Protein 4G5G (pdb70)

Organism: Escherichia coli (strain K12) (NCBI:txid83333)

Solvent-accessible surface area: 17910 Å² total

Secondary structure (P-SEA, 3-state):
cccccccbbbbccccccccccaaaaaaaaaaaaaaacccccccaaaaabbbbbbcccbbbbbbbbbbbccccccbbbbbccaaaaaaaaaaccccccbbbbbbcccccccaaaaaaaaaaaaaccccccccccccccccaaaaaaaaaaaaaaaaaaaccccccbbbbbccaaaaaacaaaaaaaaaaaaaaaacccccccccccccbbbbbcbbbbccccccccccccccccccccbbbbbcccccbbbbbbccccccccccccccccccbbbbbcccccccccccccccccccbbbbcbbbbbbbbbccccccccccccccbbbbbbccccccccccccccccccccccbbbbbbbbbcccccccccbbbbbbcccccccccccccccc/ccc

Foldseek 3Di:
DCVVVPFFEAEEEEFADAPLQRLLLVLLLQVLQCVVPNDDRDDSVQQLQFDWDQQPLFTAGKGWDWGDDPRHIYIYIYGNDLLRLLVCLFSVSGPHLEYEYRAALVPAHDPRSLVSLLSCLQQPRPYYAYEHEPCVVPPPVVSSVVSLVSSLVSNVVNPHRSVPHHYFYAYSNCSSVVVVVRSVSSVVVVVCCVVPRPRDDALQRDWWKFAFADWDADVPQAIKTKGATQGHKAFAQAKWWFAWQDAIDIWGFNWKDAPNRTDRMHTHGGTIMTGTPPDHRVRDDGQTMITRPPPWHWAFKFKKKKAFAAVVSVADPAKDFFVDWWWKAFDGDTWTWGWDFPPPDGIAHHGGIGIIMIGTPIIHTDDFNGKIFTDDPPRTTMIMTGRGGDD

B-factor: mean 43.57, std 11.0, range [21.98, 84.4]

Sequence (394 aa):
EKFERTKPHVNVGTIGHVDHGKTTLTAAITTVLAKTYGGAARAFDQIDNAPEEKARGITINTSHVEYDTPTRHYAHVDCPGHADYVKNMITGAAQMDGAILVVAATDGPMPQTREHILLGRQVGVPYIIVFLNKCDMVDDEELLELVEMEVRELLSQYDFPGDDTPIVRGSALKALEGDAEWEAKILELAGFLDSYIPEPERAIDKPFLLPIEDVFSISGRGTVVTGRVERGIIKVGEEVEIVGIKETQKSTCTGVEMFRKLLDEGRAGENVGVLLRGIKREEIERGQVLAKPGTIKPHTKFESEVYILSKDEGGRHTPFFKGYRPQFYFRTTDVTGTIELPEGVEMVMPGDNIKMVVTLIHPIAMDDGLRFAIREGGRTVGAGVVAKVLGSNY

InterPro domains:
  IPR000795 Translational (tr)-type GTP-binding domain [PF00009] (10-201)
  IPR000795 Translational (tr)-type GTP-binding domain [PR00315] (14-27)
  IPR000795 Translational (tr)-type GTP-binding domain [PR00315] (58-66)
  IPR000795 Translational (tr)-type GTP-binding domain [PR00315] (78-88)
  IPR000795 Translational (tr)-type GTP-binding domain [PR00315] (94-105)
  IPR000795 Translational (tr)-type GTP-binding domain [PR00315] (131-140)
  IPR000795 Translational (tr)-type GTP-binding domain [PS51722] (10-204)
  IPR004160 Translation elongation factor EFTu/EF1A, C-terminal [PF03143] (298-392)
  IPR004161 Translation elongation factor EFTu-like, domain 2 [PF03144] (225-294)
  IPR004541 Translation elongation factor EFTu/EF1A, bacterial/organelle [MF_00118_B] (1-394)
  IPR004541 Translation elongation factor EFTu/EF1A, bacterial/organelle [TIGR00485] (1-393)
  IPR005225 Small GTP-binding domain [TIGR00231] (13-148)
  IPR009000 Translation protein, beta-barrel domain superfamily [SSF50447] (205-301)
  IPR009001 Translation elongation factor EF1A/initiation factor IF2gamma, C-terminal [SSF50465] (298-393)
  IPR027417 P-loop containing nucleoside triphosphate hydrolase [G3DSA:3.40.50.300] (1-203)
  IPR027417 P-loop containing nucleoside triphosphate hydrolase [SSF52540] (6-219)
  IPR031157 Tr-type G domain, conserved site [PS00301] (51-66)
  IPR033720 Elongation factor Tu, domain 2 [cd03697] (211-297)
  IPR041709 Elongation factor Tu (EF-Tu), GTP-binding domain [cd01884] (11-203)
  IPR050055 Elongation factor Tu GTPase [PTHR43721] (7-393)

Nearest PDB structures (foldseek):
  5mi9-assembly1_A  TM=9.740E-01  e=1.839E-77  Escherichia coli HS
  5mi8-assembly1_A  TM=9.733E-01  e=2.193E-77  Escherichia coli HS
  6gfu-assembly1_A  TM=9.864E-01  e=3.722E-73  synthetic construct
  6htw-assembly1_B  TM=9.789E-01  e=1.414E-71  synthetic construct
  5w75-assembly4_D  TM=9.842E-01  e=2.165E-68  Thermotoga neapolitana DSM 4359

Radius of gyration: 23.22 Å; Cα contacts (8 Å, |Δi|>4): 984; chains: 2; bounding box: 55×55×53 Å

CATH classification: 3.40.50.300 (+2 more: 2.40.30.10, 2.40.30.10)

GO terms:
  GO:0000287 magnesium ion binding (F, IDA)
  GO:0005525 GTP binding (F, IDA)
  GO:0003924 GTPase activity (F, IDA)
  GO:0003924 GTPase activity (F, EXP)
  GO:0005515 protein binding (F, IPI)
  GO:0097216 guanosine tetraphosphate binding (F, IDA)
  GO:0005737 cytoplasm (C, HDA)

Structure (mmCIF, N/CA/C/O backbone):
data_4G5G
#
_entry.id   4G5G
#
_cell.length_a   80.305
_cell.length_b   123.577
_cell.length_c   45.092
_cell.angle_alpha   90.00
_cell.angle_beta   90.00
_cell.angle_gamma   90.00
#
_symmetry.space_group_name_H-M   'P 21 21 2'
#
loop_
_entity.id
_entity.type
_entity.pdbx_description
1 polymer 'Elongation factor Tu 1'
2 polymer 'thiomuracin A derivative'
3 non-polymer 'MAGNESIUM ION'
4 non-polymer "GUANOSINE-5'-DIPHOSPHATE"
5 non-polymer 'SULFATE ION'
6 water water
#
loop_
_atom_site.group_PDB
_atom_site.id
_atom_site.type_symbol
_atom_site.label_atom_id
_atom_site.label_alt_id
_atom_site.label_comp_id
_atom_site.label_asym_id
_atom_site.label_entity_id
_atom_site.label_seq_id
_atom_site.pdbx_PDB_ins_code
_atom_site.Cartn_x
_atom_site.Cartn_y
_atom_site.Cartn_z
_atom_site.occupancy
_atom_site.B_iso_or_equiv
_atom_site.auth_seq_id
_atom_site.auth_comp_id
_atom_site.auth_asym_id
_atom_site.auth_atom_id
_atom_site.pdbx_PDB_model_num
ATOM 1 N N . GLU A 1 4 ? -44.194 -11.461 -9.762 1.00 63.58 3 GLU A N 1
ATOM 2 C CA . GLU A 1 4 ? -45.252 -10.512 -9.313 1.00 63.05 3 GLU A CA 1
ATOM 3 C C . GLU A 1 4 ? -44.669 -9.389 -8.458 1.00 63.16 3 GLU A C 1
ATOM 4 O O . GLU A 1 4 ? -45.265 -8.975 -7.458 1.00 62.12 3 GLU A O 1
ATOM 10 N N . LYS A 1 5 ? -43.494 -8.888 -8.830 1.00 63.18 4 LYS A N 1
ATOM 11 C CA . LYS A 1 5 ? -42.949 -7.792 -8.046 1.00 62.33 4 LYS A CA 1
ATOM 12 C C . LYS A 1 5 ? -43.229 -6.442 -8.714 1.00 62.28 4 LYS A C 1
ATOM 13 O O . LYS A 1 5 ? -42.348 -5.571 -8.808 1.00 62.15 4 LYS A O 1
ATOM 19 N N . PHE A 1 6 ? -44.465 -6.301 -9.202 1.00 59.82 5 PHE A N 1
ATOM 20 C CA . PHE A 1 6 ? -44.946 -5.057 -9.799 1.00 56.64 5 PHE A CA 1
ATOM 21 C C . PHE A 1 6 ? -45.349 -4.311 -8.526 1.00 53.22 5 PHE A C 1
ATOM 22 O O . PHE A 1 6 ? -45.579 -3.106 -8.521 1.00 50.26 5 PHE A O 1
ATOM 30 N N . GLU A 1 7 ? -45.410 -5.088 -7.448 1.00 51.24 6 GLU A N 1
ATOM 31 C CA . GLU A 1 7 ? -45.750 -4.612 -6.112 1.00 51.27 6 GLU A CA 1
ATOM 32 C C . GLU A 1 7 ? -44.459 -4.161 -5.433 1.00 49.49 6 GLU A C 1
ATOM 33 O O . GLU A 1 7 ? -44.475 -3.651 -4.310 1.00 48.34 6 GLU A O 1
ATOM 39 N N . ARG A 1 8 ? -43.346 -4.391 -6.127 1.00 48.31 7 ARG A N 1
ATOM 40 C CA . ARG A 1 8 ? -42.021 -4.008 -5.661 1.00 48.45 7 ARG A CA 1
ATOM 41 C C . ARG A 1 8 ? -41.741 -4.497 -4.247 1.00 48.75 7 ARG A C 1
ATOM 42 O O . ARG A 1 8 ? -41.330 -3.735 -3.372 1.00 47.79 7 ARG A O 1
ATOM 50 N N . THR A 1 9 ? -41.952 -5.794 -4.059 1.00 49.61 8 THR A N 1
ATOM 51 C CA . THR A 1 9 ? -41.768 -6.457 -2.778 1.00 50.95 8 THR A CA 1
ATOM 52 C C . THR A 1 9 ? -40.340 -6.904 -2.444 1.00 50.10 8 THR A C 1
ATOM 53 O O . THR A 1 9 ? -40.007 -7.071 -1.268 1.00 50.24 8 THR A O 1
ATOM 57 N N . LYS A 1 10 ? -39.504 -7.104 -3.461 1.00 48.30 9 LYS A N 1
ATOM 58 C CA . LYS A 1 10 ? -38.123 -7.534 -3.238 1.00 47.61 9 LYS A CA 1
ATOM 59 C C . LYS A 1 10 ? -37.246 -6.416 -2.678 1.00 46.74 9 LYS A C 1
ATOM 60 O O . LYS A 1 10 ? -37.521 -5.240 -2.896 1.00 47.06 9 LYS A O 1
ATOM 66 N N . PRO A 1 11 ? -36.193 -6.776 -1.917 1.00 46.16 10 PRO A N 1
ATOM 67 C CA . PRO A 1 11 ? -35.247 -5.826 -1.314 1.00 43.85 10 PRO A CA 1
ATOM 68 C C . PRO A 1 11 ? -34.653 -4.986 -2.450 1.00 41.37 10 PRO A C 1
ATOM 69 O O . PRO A 1 11 ? -34.338 -5.523 -3.508 1.00 39.70 10 PRO A O 1
ATOM 73 N N . HIS A 1 12 ? -34.493 -3.687 -2.212 1.00 39.60 11 HIS A N 1
ATOM 74 C CA . HIS A 1 12 ? -33.996 -2.744 -3.220 1.00 39.48 11 HIS A CA 1
ATOM 75 C C . HIS A 1 12 ? -32.582 -2.246 -2.931 1.00 36.62 11 HIS A C 1
ATOM 76 O O . HIS A 1 12 ? -32.307 -1.790 -1.828 1.00 37.71 11 HIS A O 1
ATOM 83 N N . VAL A 1 13 ? -31.687 -2.336 -3.917 1.00 33.42 12 VAL A N 1
ATOM 84 C CA . VAL A 1 13 ? -30.298 -1.886 -3.726 1.00 31.95 12 VAL A CA 1
ATOM 85 C C . VAL A 1 13 ? -29.831 -0.967 -4.880 1.00 29.66 12 VAL A C 1
ATOM 86 O O . VAL A 1 13 ? -30.021 -1.276 -6.056 1.00 26.74 12 VAL A O 1
ATOM 90 N N . ASN A 1 14 ? -29.212 0.152 -4.528 1.00 28.38 13 ASN A N 1
ATOM 91 C CA . ASN A 1 14 ? -28.710 1.089 -5.533 1.00 28.84 13 ASN A CA 1
ATOM 92 C C . ASN A 1 14 ? -27.217 0.884 -5.669 1.00 28.44 13 ASN A C 1
ATOM 93 O O . ASN A 1 14 ? -26.479 0.972 -4.688 1.00 30.30 13 ASN A O 1
ATOM 98 N N . VAL A 1 15 ? -26.770 0.579 -6.881 1.00 27.61 14 VAL A N 1
ATOM 99 C CA . VAL A 1 15 ? -25.353 0.363 -7.112 1.00 27.43 14 VAL A CA 1
ATOM 100 C C . VAL A 1 15 ? -24.899 1.140 -8.345 1.00 26.59 14 VAL A C 1
ATOM 101 O O . VAL A 1 15 ? -25.660 1.890 -8.912 1.00 26.76 14 VAL A O 1
ATOM 105 N N . GLY A 1 16 ? -23.652 0.962 -8.747 1.00 28.72 15 GLY A N 1
ATOM 106 C CA . GLY A 1 16 ? -23.158 1.657 -9.920 1.00 28.92 15 GLY A CA 1
ATOM 107 C C . GLY A 1 16 ? -21.750 1.215 -10.260 1.00 29.85 15 GLY A C 1
ATOM 108 O O . GLY A 1 16 ? -21.050 0.644 -9.420 1.00 31.38 15 GLY A O 1
ATOM 109 N N . THR A 1 17 ? -21.338 1.454 -11.498 1.00 28.52 16 THR A N 1
ATOM 110 C CA . THR A 1 17 ? -19.996 1.109 -11.920 1.00 29.12 16 THR A CA 1
ATOM 111 C C . THR A 1 17 ? -19.090 2.345 -11.833 1.00 28.40 16 THR A C 1
ATOM 112 O O . THR A 1 17 ? -19.494 3.434 -12.229 1.00 29.13 16 THR A O 1
ATOM 116 N N . ILE A 1 18 ? -17.888 2.171 -11.279 1.00 27.38 17 ILE A N 1
ATOM 117 C CA . ILE A 1 18 ? -16.895 3.245 -11.168 1.00 29.43 17 ILE A CA 1
ATOM 118 C C . ILE A 1 18 ? -15.603 2.722 -11.767 1.00 29.17 17 ILE A C 1
ATOM 119 O O . ILE A 1 18 ? -15.476 1.520 -12.040 1.00 28.75 17 ILE A O 1
ATOM 124 N N . GLY A 1 19 ? -14.640 3.615 -11.954 1.00 29.43 18 GLY A N 1
ATOM 125 C CA . GLY A 1 19 ? -13.375 3.201 -12.526 1.00 31.49 18 GLY A CA 1
ATOM 126 C C . GLY A 1 19 ? -12.903 4.129 -13.632 1.00 32.64 18 GLY A C 1
ATOM 127 O O . GLY A 1 19 ? -13.616 5.038 -14.069 1.00 34.22 18 GLY A O 1
ATOM 128 N N . HIS A 1 20 ? -11.686 3.885 -14.092 1.00 33.80 19 HIS A N 1
ATOM 129 C CA . HIS A 1 20 ? -11.078 4.702 -15.123 1.00 34.03 19 HIS A CA 1
ATOM 130 C C . HIS A 1 20 ? -11.794 4.616 -16.467 1.00 33.94 19 HIS A C 1
ATOM 131 O O . HIS A 1 20 ? -12.339 3.568 -16.842 1.00 32.57 19 HIS A O 1
ATOM 138 N N . VAL A 1 21 ? -11.788 5.727 -17.193 1.00 35.48 20 VAL A N 1
ATOM 139 C CA . VAL A 1 21 ? -12.411 5.762 -18.508 1.00 38.27 20 VAL A CA 1
ATOM 140 C C . VAL A 1 21 ? -11.874 4.613 -19.372 1.00 37.34 20 VAL A C 1
ATOM 141 O O . VAL A 1 21 ? -10.705 4.244 -19.291 1.00 38.18 20 VAL A O 1
ATOM 145 N N . ASP A 1 22 ? -12.765 4.050 -20.176 1.00 37.90 21 ASP A N 1
ATOM 146 C CA . ASP A 1 22 ? -12.484 2.942 -21.092 1.00 37.64 21 ASP A CA 1
ATOM 147 C C . ASP A 1 22 ? -12.065 1.611 -20.497 1.00 35.16 21 ASP A C 1
ATOM 148 O O . ASP A 1 22 ? -11.592 0.734 -21.222 1.00 34.63 21 ASP A O 1
ATOM 153 N N . HIS A 1 23 ? -12.257 1.442 -19.191 1.00 31.78 22 HIS A N 1
ATOM 154 C CA . HIS A 1 23 ? -11.929 0.173 -18.549 1.00 29.10 22 HIS A CA 1
ATOM 155 C C . HIS A 1 23 ? -13.119 -0.791 -18.737 1.00 27.99 22 HIS A C 1
ATOM 156 O O . HIS A 1 23 ? -13.001 -2.003 -18.508 1.00 27.20 22 HIS A O 1
ATOM 163 N N . GLY A 1 24 ? -14.265 -0.263 -19.181 1.00 27.03 23 GLY A N 1
ATOM 164 C CA . GLY A 1 24 ? -15.397 -1.140 -19.445 1.00 26.47 23 GLY A CA 1
ATOM 165 C C . GLY A 1 24 ? -16.635 -1.049 -18.574 1.00 26.76 23 GLY A C 1
ATOM 166 O O . GLY A 1 24 ? -17.402 -2.007 -18.489 1.00 24.19 23 GLY A O 1
ATOM 167 N N . LYS A 1 25 ? -16.842 0.101 -17.944 1.00 28.46 24 LYS A N 1
ATOM 168 C CA . LYS A 1 25 ? -17.996 0.309 -17.066 1.00 29.38 24 LYS A CA 1
ATOM 169 C C . LYS A 1 25 ? -19.345 0.232 -17.809 1.00 30.39 24 LYS A C 1
ATOM 170 O O . LYS A 1 25 ? -20.305 -0.405 -17.332 1.00 30.86 24 LYS A O 1
ATOM 176 N N . THR A 1 26 ? -19.428 0.862 -18.977 1.00 28.99 25 THR A N 1
ATOM 177 C CA . THR A 1 26 ? -20.677 0.838 -19.728 1.00 29.48 25 THR A CA 1
ATOM 178 C C . THR A 1 26 ? -20.941 -0.549 -20.337 1.00 29.14 25 THR A C 1
ATOM 179 O O . THR A 1 26 ? -22.064 -1.046 -20.316 1.00 27.83 25 THR A O 1
ATOM 183 N N . THR A 1 27 ? -19.897 -1.191 -20.843 1.00 30.90 26 THR A N 1
ATOM 184 C CA . THR A 1 27 ? -20.031 -2.526 -21.426 1.00 30.00 26 THR A CA 1
ATOM 185 C C . THR A 1 27 ? -20.439 -3.510 -20.347 1.00 30.38 26 THR A C 1
ATOM 186 O O . THR A 1 27 ? -21.270 -4.399 -20.584 1.00 31.99 26 THR A O 1
ATOM 190 N N . LEU A 1 28 ? -19.853 -3.357 -19.158 1.00 29.81 27 LEU A N 1
ATOM 191 C CA . LEU A 1 28 ? -20.163 -4.237 -18.023 1.00 27.54 27 LEU A CA 1
ATOM 192 C C . LEU A 1 28 ? -21.600 -4.049 -17.600 1.00 27.10 27 LEU A C 1
ATOM 193 O O . LEU A 1 28 ? -22.300 -5.013 -17.253 1.00 29.07 27 LEU A O 1
ATOM 198 N N . THR A 1 29 ? -22.059 -2.800 -17.624 1.00 25.62 28 THR A N 1
ATOM 199 C CA . THR A 1 29 ? -23.441 -2.521 -17.241 1.00 25.29 28 THR A CA 1
ATOM 200 C C . THR A 1 29 ? -24.397 -3.182 -18.248 1.00 24.97 28 THR A C 1
ATOM 201 O O . THR A 1 29 ? -25.355 -3.865 -17.862 1.00 23.98 28 THR A O 1
ATOM 205 N N . ALA A 1 30 ? -24.152 -2.957 -19.534 1.00 23.92 29 ALA A N 1
ATOM 206 C CA . ALA A 1 30 ? -24.976 -3.585 -20.566 1.00 26.86 29 ALA A CA 1
ATOM 207 C C . ALA A 1 30 ? -24.941 -5.105 -20.344 1.00 27.77 29 ALA A C 1
ATOM 208 O O . ALA A 1 30 ? -25.971 -5.760 -20.328 1.00 28.92 29 ALA A O 1
ATOM 210 N N . ALA A 1 31 ? -23.747 -5.650 -2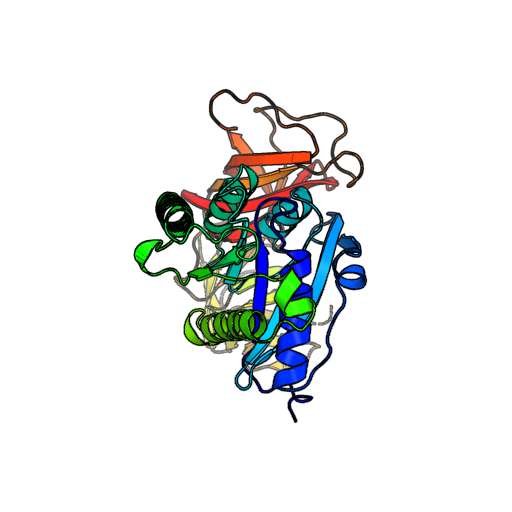0.119 1.00 29.47 30 ALA A N 1
ATOM 211 C CA . ALA A 1 31 ? -23.592 -7.086 -19.926 1.00 31.69 30 ALA A CA 1
ATOM 212 C C . ALA A 1 31 ? -24.415 -7.624 -18.751 1.00 33.72 30 ALA A C 1
ATOM 213 O O . ALA A 1 31 ? -25.061 -8.675 -18.860 1.00 35.56 30 ALA A O 1
ATOM 215 N N . ILE A 1 32 ? -24.388 -6.918 -17.625 1.00 32.88 31 ILE A N 1
ATOM 216 C CA . ILE A 1 32 ? -25.146 -7.347 -16.448 1.00 32.74 31 ILE A CA 1
ATOM 217 C C . ILE A 1 32 ? -26.649 -7.419 -16.732 1.00 34.88 31 ILE A C 1
ATOM 218 O O . ILE A 1 32 ? -27.318 -8.388 -16.349 1.00 36.07 31 ILE A O 1
ATOM 223 N N . THR A 1 33 ? -27.191 -6.406 -17.403 1.00 34.49 32 THR A N 1
ATOM 224 C CA . THR A 1 33 ? -28.626 -6.419 -17.694 1.00 33.93 32 THR A CA 1
ATOM 225 C C . THR A 1 33 ? -28.948 -7.532 -18.691 1.00 34.46 32 THR A C 1
ATOM 226 O O . THR A 1 33 ? -29.936 -8.244 -18.543 1.00 31.33 32 THR A O 1
ATOM 230 N N . THR A 1 34 ? -28.102 -7.680 -19.703 1.00 36.30 33 THR A N 1
ATOM 231 C CA . THR A 1 34 ? -28.303 -8.710 -20.708 1.00 37.65 33 THR A CA 1
ATOM 232 C C . THR A 1 34 ? -28.208 -10.120 -20.115 1.00 38.24 33 THR A C 1
ATOM 233 O O . THR A 1 34 ? -29.121 -10.932 -20.282 1.00 38.88 33 THR A O 1
ATOM 237 N N . VAL A 1 35 ? -27.129 -10.421 -19.400 1.00 37.77 34 VAL A N 1
ATOM 238 C CA . VAL A 1 35 ? -27.010 -11.756 -18.826 1.00 36.14 34 VAL A CA 1
ATOM 239 C C . VAL A 1 35 ? -28.085 -12.053 -17.772 1.00 37.45 34 VAL A C 1
ATOM 240 O O . VAL A 1 35 ? -28.632 -13.165 -17.741 1.00 38.41 34 VAL A O 1
ATOM 244 N N . LEU A 1 36 ? -28.412 -11.093 -16.905 1.00 35.87 35 LEU A N 1
ATOM 245 C CA . LEU A 1 36 ? -29.448 -11.375 -15.911 1.00 34.45 35 LEU A CA 1
ATOM 246 C C . LEU A 1 36 ? -30.826 -11.575 -16.558 1.00 35.08 35 LEU A C 1
ATOM 247 O O . LEU A 1 36 ? -31.659 -12.333 -16.046 1.00 32.25 35 LEU A O 1
ATOM 252 N N . ALA A 1 37 ? -31.055 -10.902 -17.685 1.00 35.11 36 ALA A N 1
ATOM 253 C CA . ALA A 1 37 ? -32.324 -11.011 -18.403 1.00 37.68 36 ALA A CA 1
ATOM 254 C C . ALA A 1 37 ? -32.502 -12.414 -18.989 1.00 38.56 36 ALA A C 1
ATOM 255 O O . ALA A 1 37 ? -33.580 -12.991 -18.896 1.00 38.35 36 ALA A O 1
ATOM 257 N N . LYS A 1 38 ? -31.438 -12.949 -19.584 1.00 40.71 37 LYS A N 1
ATOM 258 C CA . LYS A 1 38 ? -31.466 -14.279 -20.184 1.00 43.65 37 LYS A CA 1
ATOM 259 C C . LYS A 1 38 ? -31.700 -15.341 -19.134 1.00 44.88 37 LYS A C 1
ATOM 260 O O . LYS A 1 38 ? -32.465 -16.283 -19.336 1.00 46.84 37 LYS A O 1
ATOM 266 N N . THR A 1 39 ? -31.021 -15.172 -18.008 1.00 44.75 38 THR A N 1
ATOM 267 C CA . THR A 1 39 ? -31.071 -16.124 -16.922 1.00 43.72 38 THR A CA 1
ATOM 268 C C . THR A 1 39 ? -32.329 -16.064 -16.087 1.00 45.42 38 THR A C 1
ATOM 269 O O . THR A 1 39 ? -32.874 -17.103 -15.716 1.00 45.62 38 THR A O 1
ATOM 273 N N . TYR A 1 40 ? -32.804 -14.859 -15.793 1.00 46.73 39 TYR A N 1
ATOM 274 C CA . TYR A 1 40 ? -33.988 -14.731 -14.955 1.00 47.86 39 TYR A CA 1
ATOM 275 C C . TYR A 1 40 ? -35.095 -13.896 -15.569 1.00 48.85 39 TYR A C 1
ATOM 276 O O . TYR A 1 40 ? -36.110 -13.629 -14.921 1.00 49.80 39 TYR A O 1
ATOM 285 N N . GLY A 1 41 ? -34.918 -13.492 -16.819 1.00 48.60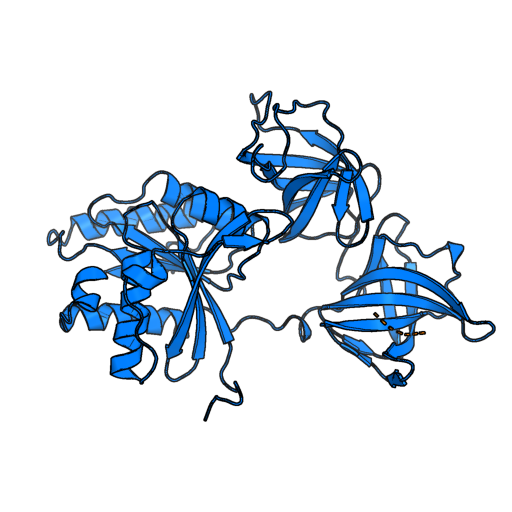 40 GLY A N 1
ATOM 286 C CA . GLY A 1 41 ? -35.939 -12.677 -17.446 1.00 49.62 40 GLY A CA 1
ATOM 287 C C . GLY A 1 41 ? -35.730 -11.225 -17.054 1.00 50.21 40 GLY A C 1
ATOM 288 O O . GLY A 1 41 ? -35.308 -10.926 -15.935 1.00 49.17 40 GLY A O 1
ATOM 289 N N . GLY A 1 42 ? -36.017 -10.317 -17.981 1.00 50.03 41 GLY A N 1
ATOM 290 C CA . GLY A 1 42 ? -35.847 -8.904 -17.696 1.00 48.32 41 GLY A CA 1
ATOM 291 C C . GLY A 1 42 ? -35.544 -8.117 -18.949 1.00 47.87 41 GLY A C 1
ATOM 292 O O . GLY A 1 42 ? -35.539 -8.655 -20.062 1.00 48.88 41 GLY A O 1
ATOM 293 N N . ALA A 1 43 ? -35.284 -6.831 -18.776 1.00 47.63 42 ALA A N 1
ATOM 294 C CA . ALA A 1 43 ? -34.990 -5.982 -19.911 1.00 46.57 42 ALA A CA 1
ATOM 295 C C . ALA A 1 43 ? -33.496 -5.860 -20.133 1.00 46.34 42 ALA A C 1
ATOM 296 O O . ALA A 1 43 ? -32.789 -5.253 -19.334 1.00 47.37 42 ALA A O 1
ATOM 298 N N . ALA A 1 44 ? -33.014 -6.450 -21.221 1.00 46.42 43 ALA A N 1
ATOM 299 C CA . ALA A 1 44 ? -31.604 -6.375 -21.554 1.00 45.97 43 ALA A CA 1
ATOM 300 C C . ALA A 1 44 ? -31.386 -4.967 -22.100 1.00 46.31 43 ALA A C 1
ATOM 301 O O . ALA A 1 44 ? -32.304 -4.381 -22.672 1.00 45.09 43 ALA A O 1
ATOM 303 N N . ARG A 1 45 ? -30.196 -4.406 -21.909 1.00 46.79 44 ARG A N 1
ATOM 304 C CA . ARG A 1 45 ? -29.931 -3.061 -22.436 1.00 47.50 44 ARG A CA 1
ATOM 305 C C . ARG A 1 45 ? -28.646 -3.082 -23.244 1.00 45.66 44 ARG A C 1
ATOM 306 O O . ARG A 1 45 ? -27.675 -3.741 -22.876 1.00 46.00 44 ARG A O 1
ATOM 314 N N . ALA A 1 46 ? -28.655 -2.382 -24.368 1.00 45.32 45 ALA A N 1
ATOM 315 C CA . ALA A 1 46 ? -27.478 -2.333 -25.226 1.00 45.07 45 ALA A CA 1
ATOM 316 C C . ALA A 1 46 ? -26.483 -1.273 -24.766 1.00 43.84 45 ALA A C 1
ATOM 317 O O . ALA A 1 46 ? -26.821 -0.341 -24.031 1.00 44.35 45 ALA A O 1
ATOM 319 N N . PHE A 1 47 ? -25.249 -1.436 -25.219 1.00 43.57 46 PHE A N 1
ATOM 320 C CA . PHE A 1 47 ? -24.176 -0.516 -24.912 1.00 43.24 46 PHE A CA 1
ATOM 321 C C . PHE A 1 47 ? -24.632 0.910 -25.228 1.00 43.88 46 PHE A C 1
ATOM 322 O O . PHE A 1 47 ? -24.609 1.792 -24.367 1.00 42.68 46 PHE A O 1
ATOM 330 N N . ASP A 1 48 ? -25.069 1.096 -26.470 1.00 43.83 47 ASP A N 1
ATOM 331 C CA . ASP A 1 48 ? -25.508 2.382 -27.004 1.00 46.29 47 ASP A CA 1
ATOM 332 C C . ASP A 1 48 ? -26.465 3.197 -26.150 1.00 44.39 47 ASP A C 1
ATOM 333 O O . ASP A 1 48 ? -26.224 4.381 -25.913 1.00 43.02 47 ASP A O 1
ATOM 338 N N . GLN A 1 49 ? -27.545 2.570 -25.694 1.00 42.59 48 GLN A N 1
ATOM 339 C CA . GLN A 1 49 ? -28.520 3.277 -24.873 1.00 42.77 48 GLN A CA 1
ATOM 340 C C . GLN A 1 49 ? -27.998 3.693 -23.498 1.00 40.13 48 GLN A C 1
ATOM 341 O O . GLN A 1 49 ? -28.384 4.749 -22.998 1.00 38.79 48 GLN A O 1
ATOM 347 N N . ILE A 1 50 ? -27.118 2.883 -22.909 1.00 36.77 49 ILE A N 1
ATOM 348 C CA . ILE A 1 50 ? -26.535 3.191 -21.604 1.00 35.13 49 ILE A CA 1
ATOM 349 C C . ILE A 1 50 ? -25.433 4.244 -21.765 1.00 35.83 49 ILE A C 1
ATOM 350 O O . ILE A 1 50 ? -25.298 5.162 -20.953 1.00 33.34 49 ILE A O 1
ATOM 355 N N . ASP A 1 51 ? -24.658 4.107 -22.838 1.00 36.80 50 ASP A N 1
ATOM 356 C CA . ASP A 1 51 ? -23.561 5.017 -23.129 1.00 37.13 50 ASP A CA 1
ATOM 357 C C . ASP A 1 51 ? -24.039 6.472 -23.259 1.00 37.09 50 ASP A C 1
ATOM 358 O O . ASP A 1 51 ? -23.424 7.393 -22.711 1.00 36.60 50 ASP A O 1
ATOM 363 N N . ASN A 1 52 ? -25.136 6.675 -23.979 1.00 35.24 51 ASN A N 1
ATOM 364 C CA . ASN A 1 52 ? -25.678 8.023 -24.168 1.00 36.49 51 ASN A CA 1
ATOM 365 C C . ASN A 1 52 ? -26.443 8.455 -22.943 1.00 35.69 51 ASN A C 1
ATOM 366 O O . ASN A 1 52 ? -27.668 8.394 -22.918 1.00 36.38 51 ASN A O 1
ATOM 371 N N . ALA A 1 53 ? -25.721 8.900 -21.926 1.00 35.60 52 ALA A N 1
ATOM 372 C CA . ALA A 1 53 ? -26.364 9.286 -20.686 1.00 35.75 52 ALA A CA 1
ATOM 373 C C . ALA A 1 53 ? -27.064 10.628 -20.740 1.00 36.04 52 ALA A C 1
ATOM 374 O O . ALA A 1 53 ? -26.474 11.653 -21.094 1.00 36.60 52 ALA A O 1
ATOM 376 N N . PRO A 1 54 ? -28.353 10.634 -20.398 1.00 36.72 53 PRO A N 1
ATOM 377 C CA . PRO A 1 54 ? -29.117 11.879 -20.402 1.00 35.81 53 PRO A CA 1
ATOM 378 C C . PRO A 1 54 ? -28.670 12.783 -19.241 1.00 37.16 53 PRO A C 1
ATOM 379 O O . PRO A 1 54 ? -28.099 12.318 -18.238 1.00 35.72 53 PRO A O 1
ATOM 383 N N . GLU A 1 55 ? -28.908 14.078 -19.398 1.00 37.56 54 GLU A N 1
ATOM 384 C CA . GLU A 1 55 ? -28.557 15.042 -18.377 1.00 41.84 54 GLU A CA 1
ATOM 385 C C . GLU A 1 55 ? -29.605 15.076 -17.273 1.00 42.69 54 GLU A C 1
ATOM 386 O O . GLU A 1 55 ? -30.800 15.003 -17.529 1.00 40.63 54 GLU A O 1
ATOM 392 N N . GLU A 1 56 ? -29.133 15.149 -16.034 1.00 45.95 55 GLU A N 1
ATOM 393 C CA . GLU A 1 56 ? -29.998 15.196 -14.860 1.00 47.78 55 GLU A CA 1
ATOM 394 C C . GLU A 1 56 ? -29.561 16.356 -13.999 1.00 48.32 55 GLU A C 1
ATOM 395 O O . GLU A 1 56 ? -28.393 16.720 -14.001 1.00 47.49 55 GLU A O 1
ATOM 401 N N . LYS A 1 57 ? -30.496 16.924 -13.251 1.00 51.52 56 LYS A N 1
ATOM 402 C CA . LYS A 1 57 ? -30.191 18.045 -12.373 1.00 55.22 56 LYS A CA 1
ATOM 403 C C . LYS A 1 57 ? -30.132 17.591 -10.919 1.00 57.22 56 LYS A C 1
ATOM 404 O O . LYS A 1 57 ? -31.145 17.177 -10.353 1.00 56.97 56 LYS A O 1
ATOM 410 N N . ALA A 1 58 ? -28.943 17.676 -10.320 1.00 60.02 57 ALA A N 1
ATOM 411 C CA . ALA A 1 58 ? -28.736 17.254 -8.932 1.00 62.33 57 ALA A CA 1
ATOM 412 C C . ALA A 1 58 ? -28.987 18.389 -7.940 1.00 64.04 57 ALA A C 1
ATOM 413 O O . ALA A 1 58 ? -30.035 18.435 -7.291 1.00 64.76 57 ALA A O 1
ATOM 415 N N . ARG A 1 59 ? -28.022 19.293 -7.814 1.00 64.60 58 ARG A N 1
ATOM 416 C CA . ARG A 1 59 ? -28.163 20.439 -6.915 1.00 66.27 58 ARG A CA 1
ATOM 417 C C . ARG A 1 59 ? -27.904 21.694 -7.733 1.00 66.08 58 ARG A C 1
ATOM 418 O O . ARG A 1 59 ? -27.045 22.512 -7.393 1.00 66.55 58 ARG A O 1
ATOM 426 N N . GLY A 1 60 ? -28.666 21.847 -8.811 1.00 64.98 59 GLY A N 1
ATOM 427 C CA . GLY A 1 60 ? -28.458 22.985 -9.680 1.00 63.41 59 GLY A CA 1
ATOM 428 C C . GLY A 1 60 ? -27.247 22.624 -10.517 1.00 62.00 59 GLY A C 1
ATOM 429 O O . GLY A 1 60 ? -26.633 23.462 -11.184 1.00 61.99 59 GLY A O 1
ATOM 430 N N . ILE A 1 61 ? -26.898 21.344 -10.482 1.00 59.57 60 ILE A N 1
ATOM 431 C CA . ILE A 1 61 ? -25.751 20.867 -11.237 1.00 57.11 60 ILE A CA 1
ATOM 432 C C . ILE A 1 61 ? -26.180 19.847 -12.280 1.00 55.06 60 ILE A C 1
ATOM 433 O O . ILE A 1 61 ? -26.950 18.935 -11.993 1.00 54.66 60 ILE A O 1
ATOM 438 N N . THR A 1 62 ? -25.676 20.014 -13.494 1.00 53.33 61 THR A N 1
ATOM 439 C CA . THR A 1 62 ? -25.993 19.108 -14.583 1.00 51.13 61 THR A CA 1
ATOM 440 C C . THR A 1 62 ? -24.996 17.946 -14.601 1.00 47.00 61 THR A C 1
ATOM 441 O O . THR A 1 62 ? -23.788 18.150 -14.566 1.00 46.26 61 THR A O 1
ATOM 445 N N . ILE A 1 63 ? -25.519 16.727 -14.643 1.00 43.85 62 ILE A N 1
ATOM 446 C CA . ILE A 1 63 ? -24.697 15.524 -14.657 1.00 40.52 62 ILE A CA 1
ATOM 447 C C . ILE A 1 63 ? -25.247 14.547 -15.694 1.00 40.42 62 ILE A C 1
ATOM 448 O O . ILE A 1 63 ? -26.456 14.419 -15.845 1.00 41.41 62 ILE A O 1
ATOM 453 N N . ASN A 1 64 ? -24.370 13.857 -16.407 1.00 38.01 63 ASN A N 1
ATOM 454 C CA . ASN A 1 64 ? -24.837 12.885 -17.368 1.00 36.82 63 ASN A CA 1
ATOM 455 C C . ASN A 1 64 ? -24.846 11.528 -16.664 1.00 35.41 63 ASN A C 1
ATOM 456 O O . ASN A 1 64 ? -23.815 11.009 -16.270 1.00 33.45 63 ASN A O 1
ATOM 461 N N . THR A 1 65 ? -26.038 10.971 -16.515 1.00 34.46 64 THR A N 1
ATOM 462 C CA . THR A 1 65 ? -26.216 9.720 -15.818 1.00 32.99 64 THR A CA 1
ATOM 463 C C . THR A 1 65 ? -27.179 8.794 -16.518 1.00 31.22 64 THR A C 1
ATOM 464 O O . THR A 1 65 ? -28.234 9.217 -16.973 1.00 31.00 64 THR A O 1
ATOM 468 N N . SER A 1 66 ? -26.808 7.524 -16.591 1.00 29.90 65 SER A N 1
ATOM 469 C CA . SER A 1 66 ? -27.681 6.516 -17.159 1.00 29.53 65 SER A CA 1
ATOM 470 C C . SER A 1 66 ? -28.107 5.629 -15.995 1.00 30.37 65 SER A C 1
ATOM 471 O O . SER A 1 66 ? -27.308 5.286 -15.123 1.00 29.08 65 SER A O 1
ATOM 474 N N . HIS A 1 67 ? -29.385 5.292 -15.988 1.00 31.47 66 HIS A N 1
ATOM 475 C CA . HIS A 1 67 ? -29.980 4.457 -14.968 1.00 33.67 66 HIS A CA 1
ATOM 476 C C . HIS A 1 67 ? -30.530 3.229 -15.658 1.00 34.40 66 HIS A C 1
ATOM 477 O O . HIS A 1 67 ? -31.152 3.342 -16.715 1.00 34.48 66 HIS A O 1
ATOM 484 N N . VAL A 1 68 ? -30.291 2.066 -15.066 1.00 34.40 67 VAL A N 1
ATOM 485 C CA . VAL A 1 68 ? -30.852 0.823 -15.565 1.00 34.02 67 VAL A CA 1
ATOM 486 C C . VAL A 1 68 ? -31.175 0.040 -14.316 1.00 34.58 67 VAL A C 1
ATOM 487 O O . VAL A 1 68 ? -30.681 0.343 -13.229 1.00 34.32 67 VAL A O 1
ATOM 491 N N . GLU A 1 69 ? -32.045 -0.939 -14.435 1.00 35.76 68 GLU A N 1
ATOM 492 C CA . GLU A 1 69 ? -32.354 -1.728 -13.264 1.00 38.72 68 GLU A CA 1
ATOM 493 C C . GLU A 1 69 ? -32.243 -3.177 -13.681 1.00 37.37 68 GLU A C 1
ATOM 494 O O . GLU A 1 69 ? -32.218 -3.485 -14.873 1.00 36.15 68 GLU A O 1
ATOM 500 N N . TYR A 1 70 ? -32.121 -4.066 -12.706 1.00 36.08 69 TYR A N 1
ATOM 501 C CA . TYR A 1 70 ? -32.017 -5.488 -13.005 1.00 33.98 69 TYR A CA 1
ATOM 502 C C . TYR A 1 70 ? 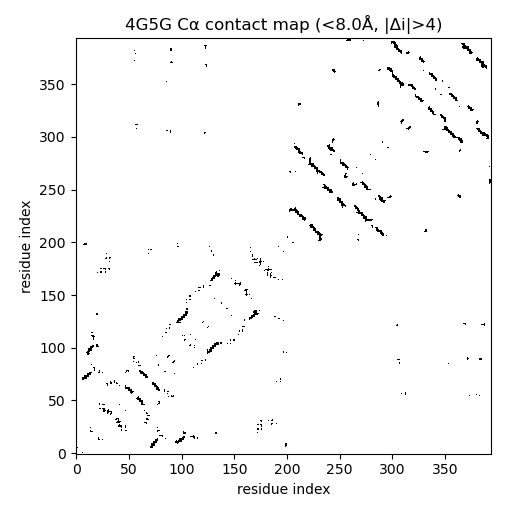-32.348 -6.285 -11.770 1.00 35.69 69 TYR A C 1
ATOM 503 O O . TYR A 1 70 ? -32.311 -5.770 -10.631 1.00 31.75 69 TYR A O 1
ATOM 512 N N . ASP A 1 71 ? -32.692 -7.549 -12.004 1.00 36.82 70 ASP A N 1
ATOM 513 C CA . ASP A 1 71 ? -33.093 -8.416 -10.916 1.00 38.12 70 ASP A CA 1
ATOM 514 C C . ASP A 1 71 ? -32.363 -9.734 -10.797 1.00 39.13 70 ASP A C 1
ATOM 515 O O . ASP A 1 71 ? -32.033 -10.389 -11.789 1.00 38.17 70 ASP A O 1
ATOM 520 N N . THR A 1 72 ? -32.092 -10.116 -9.560 1.00 39.99 71 THR A N 1
ATOM 521 C CA . THR A 1 72 ? -31.512 -11.418 -9.324 1.00 40.00 71 THR A CA 1
ATOM 522 C C . THR A 1 72 ? -32.731 -12.092 -8.697 1.00 42.63 71 THR A C 1
ATOM 523 O O . THR A 1 72 ? -33.721 -11.419 -8.377 1.00 41.75 71 THR A O 1
ATOM 527 N N . PRO A 1 73 ? -32.704 -13.420 -8.541 1.00 43.50 72 PRO A N 1
ATOM 528 C CA . PRO A 1 73 ? -33.889 -14.027 -7.938 1.00 44.06 72 PRO A CA 1
ATOM 529 C C . PRO A 1 73 ? -34.327 -13.380 -6.615 1.00 43.15 72 PRO A C 1
ATOM 530 O O . PRO A 1 73 ? -35.512 -13.270 -6.334 1.00 44.48 72 PRO A O 1
ATOM 534 N N . THR A 1 74 ? -33.375 -12.912 -5.826 1.00 44.13 73 THR A N 1
ATOM 535 C CA . THR A 1 74 ? -33.692 -12.347 -4.514 1.00 43.63 73 THR A CA 1
ATOM 536 C C . THR A 1 74 ? -33.754 -10.821 -4.381 1.00 43.29 73 THR A C 1
ATOM 537 O O . THR A 1 74 ? -34.306 -10.297 -3.399 1.00 42.16 73 THR A O 1
ATOM 541 N N . ARG A 1 75 ? -33.197 -10.099 -5.351 1.00 41.26 74 ARG A N 1
ATOM 542 C CA . ARG A 1 75 ? -33.198 -8.641 -5.253 1.00 38.89 74 ARG A CA 1
ATOM 543 C C . ARG A 1 75 ? -33.414 -7.843 -6.513 1.00 35.99 74 ARG A C 1
ATOM 544 O O . ARG A 1 75 ? -33.242 -8.328 -7.629 1.00 33.46 74 ARG A O 1
ATOM 552 N N . HIS A 1 76 ? -33.743 -6.578 -6.288 1.00 35.28 75 HIS A N 1
ATOM 553 C CA . HIS A 1 76 ? -33.920 -5.610 -7.354 1.00 34.50 75 HIS A CA 1
ATOM 554 C C . HIS A 1 76 ? -32.804 -4.559 -7.227 1.00 32.86 75 HIS A C 1
ATOM 555 O O . HIS A 1 76 ? -32.547 -4.032 -6.140 1.00 30.08 75 HIS A O 1
ATOM 562 N N . TYR A 1 77 ? -32.163 -4.248 -8.346 1.00 31.40 76 TYR A N 1
ATOM 563 C CA . TYR A 1 77 ? -31.086 -3.278 -8.355 1.00 30.86 76 TYR A CA 1
ATOM 564 C C . TYR A 1 77 ? -31.363 -2.083 -9.250 1.00 30.18 76 TYR A C 1
ATOM 565 O O . TYR A 1 77 ? -31.900 -2.228 -10.339 1.00 30.11 76 TYR A O 1
ATOM 574 N N . ALA A 1 78 ? -31.028 -0.897 -8.756 1.00 30.74 77 ALA A N 1
ATOM 575 C CA . ALA A 1 78 ? -31.140 0.335 -9.546 1.00 29.27 77 ALA A CA 1
ATOM 576 C C . ALA A 1 78 ? -29.650 0.594 -9.691 1.00 28.74 77 ALA A C 1
ATOM 577 O O . ALA A 1 78 ? -28.936 0.719 -8.689 1.00 28.19 77 ALA A O 1
ATOM 579 N N . HIS A 1 79 ? -29.187 0.673 -10.935 1.00 27.90 78 HIS A N 1
ATOM 580 C CA . HIS A 1 79 ? -27.758 0.797 -11.239 1.00 28.51 78 HIS A CA 1
ATOM 581 C C . HIS A 1 79 ? -27.439 2.027 -12.066 1.00 29.94 78 HIS A C 1
ATOM 582 O O . HIS A 1 79 ? -28.114 2.292 -13.062 1.00 31.68 78 HIS A O 1
ATOM 589 N N . VAL A 1 80 ? -26.412 2.772 -11.646 1.00 30.02 79 VAL A N 1
ATOM 590 C CA . VAL A 1 80 ? -25.974 3.994 -12.334 1.00 31.70 79 VAL A CA 1
ATOM 591 C C . VAL A 1 80 ? -24.626 3.876 -13.064 1.00 31.79 79 VAL A C 1
ATOM 592 O O . VAL A 1 80 ? -23.693 3.258 -12.561 1.00 32.19 79 VAL A O 1
ATOM 596 N N . ASP A 1 81 ? -24.537 4.481 -14.251 1.00 32.48 80 ASP A N 1
ATOM 597 C CA . ASP A 1 81 ? -23.324 4.448 -15.082 1.00 31.96 80 ASP A CA 1
ATOM 598 C C . ASP A 1 81 ? -23.143 5.832 -15.725 1.00 32.01 80 ASP A C 1
ATOM 599 O O . ASP A 1 81 ? -24.106 6.413 -16.206 1.00 33.55 80 ASP A O 1
ATOM 604 N N . CYS A 1 82 ? -21.926 6.369 -15.717 1.00 30.67 81 CYS A N 1
ATOM 605 C CA . CYS A 1 82 ? -21.687 7.705 -16.276 1.00 31.26 81 CYS A CA 1
ATOM 606 C C . CYS A 1 82 ? -20.601 7.720 -17.337 1.00 30.73 81 CYS A C 1
ATOM 607 O O . CYS A 1 82 ? -19.658 6.953 -17.276 1.00 29.89 81 CYS A O 1
ATOM 610 N N . PRO A 1 83 ? -20.724 8.620 -18.323 1.00 31.01 82 PRO A N 1
ATOM 611 C CA . PRO A 1 83 ? -19.739 8.731 -19.406 1.00 32.54 82 PRO A CA 1
ATOM 612 C C . PRO A 1 83 ? -18.353 9.151 -18.919 1.00 33.73 82 PRO A C 1
ATOM 613 O O . PRO A 1 83 ? -17.372 8.419 -19.071 1.00 36.22 82 PRO A O 1
ATOM 617 N N . GLY A 1 84 ? -18.268 10.325 -18.309 1.00 34.33 83 GLY A N 1
ATOM 618 C CA . GLY A 1 84 ? -16.970 10.784 -17.881 1.00 34.28 83 GLY A CA 1
ATOM 619 C C . GLY A 1 84 ? -16.735 10.926 -16.406 1.00 35.07 83 GLY A C 1
ATOM 620 O O . GLY A 1 84 ? -17.649 10.870 -15.593 1.00 35.54 83 GLY A O 1
ATOM 621 N N . HIS A 1 85 ? -15.466 11.125 -16.090 1.00 36.08 84 HIS A N 1
ATOM 622 C CA . HIS A 1 85 ? -14.977 11.316 -14.737 1.00 37.47 84 HIS A CA 1
ATOM 623 C C . HIS A 1 85 ? -15.709 12.432 -13.955 1.00 36.25 84 HIS A C 1
ATOM 624 O O . HIS A 1 85 ? -16.038 12.278 -12.774 1.00 34.53 84 HIS A O 1
ATOM 631 N N . ALA A 1 86 ? -15.942 13.565 -14.612 1.00 35.72 85 ALA A N 1
ATOM 632 C CA . ALA A 1 86 ? -16.633 14.691 -13.976 1.00 35.20 85 ALA A CA 1
ATOM 633 C C . ALA A 1 86 ? -18.013 14.278 -13.457 1.00 33.36 85 ALA A C 1
ATOM 634 O O . ALA A 1 86 ? -18.479 14.748 -12.413 1.00 32.10 85 ALA A O 1
ATOM 636 N N . ASP A 1 87 ? -18.660 13.395 -14.203 1.00 33.72 86 ASP A N 1
ATOM 637 C CA . ASP A 1 87 ? -19.973 12.913 -13.833 1.00 33.25 86 ASP A CA 1
ATOM 638 C C . ASP A 1 87 ? -19.943 12.137 -12.529 1.00 32.82 86 ASP A C 1
ATOM 639 O O . ASP A 1 87 ? -20.852 12.274 -11.712 1.00 32.92 86 ASP A O 1
ATOM 644 N N . TYR A 1 88 ? -18.913 11.319 -12.333 1.00 31.89 87 TYR A N 1
ATOM 645 C CA . TYR A 1 88 ? -18.803 10.555 -11.091 1.00 32.97 87 TYR A CA 1
ATOM 646 C C . TYR A 1 88 ? -18.446 11.470 -9.937 1.00 32.61 87 TYR A C 1
ATOM 647 O O . TYR A 1 88 ? -18.916 11.279 -8.821 1.00 33.79 87 TYR A O 1
ATOM 656 N N . VAL A 1 89 ? -17.616 12.475 -10.211 1.00 34.13 88 VAL A N 1
ATOM 657 C CA . VAL A 1 89 ? -17.231 13.425 -9.186 1.00 32.66 88 VAL A CA 1
ATOM 658 C C . VAL A 1 89 ? -18.485 14.133 -8.675 1.00 34.45 88 VAL A C 1
ATOM 659 O O . VAL A 1 89 ? -18.761 14.151 -7.466 1.00 32.57 88 VAL A O 1
ATOM 663 N N . LYS A 1 90 ? -19.253 14.698 -9.603 1.00 34.65 89 LYS A N 1
ATOM 664 C CA . LYS A 1 90 ? -20.459 15.440 -9.238 1.00 36.61 89 LYS A CA 1
ATOM 665 C C . LYS A 1 90 ? -21.551 14.548 -8.652 1.00 36.89 89 LYS A C 1
ATOM 666 O O . LYS A 1 90 ? -22.280 14.940 -7.731 1.00 31.77 89 LYS A O 1
ATOM 672 N N . ASN A 1 91 ? -21.665 13.344 -9.206 1.00 36.74 90 ASN A N 1
ATOM 673 C CA . ASN A 1 91 ? -22.661 12.403 -8.739 1.00 38.41 90 ASN A CA 1
ATOM 674 C C . ASN A 1 91 ? -22.376 12.002 -7.285 1.00 37.89 90 ASN A C 1
ATOM 675 O O . ASN A 1 91 ? -23.274 11.993 -6.444 1.00 37.46 90 ASN A O 1
ATOM 680 N N . MET A 1 92 ? -21.118 11.675 -7.004 1.00 37.52 91 MET A N 1
ATOM 681 C CA . MET A 1 92 ? -20.712 11.258 -5.669 1.00 39.98 91 MET A CA 1
ATOM 682 C C . MET A 1 92 ? -20.789 12.368 -4.624 1.00 39.91 91 MET A C 1
ATOM 683 O O . MET A 1 92 ? -21.239 12.135 -3.495 1.00 39.76 91 MET A O 1
ATOM 688 N N . ILE A 1 93 ? -20.369 13.576 -4.999 1.00 38.50 92 ILE A N 1
ATOM 689 C CA . ILE A 1 93 ? -20.419 14.705 -4.072 1.00 36.95 92 ILE A CA 1
ATOM 690 C C . ILE A 1 93 ? -21.849 15.163 -3.769 1.00 34.73 92 ILE A C 1
ATOM 691 O O . ILE A 1 93 ? -22.213 15.282 -2.599 1.00 33.73 92 ILE A O 1
ATOM 696 N N . THR A 1 94 ? -22.664 15.401 -4.801 1.00 33.08 93 THR A N 1
ATOM 697 C CA . THR A 1 94 ? -24.055 15.832 -4.578 1.00 34.08 93 THR A CA 1
ATOM 698 C C . THR A 1 94 ? -24.934 14.669 -4.122 1.00 34.18 93 THR A C 1
ATOM 699 O O . THR A 1 94 ? -26.015 14.881 -3.588 1.00 35.59 93 THR A O 1
ATOM 703 N N . GLY A 1 95 ? -24.475 13.442 -4.342 1.00 34.15 94 GLY A N 1
ATOM 704 C CA . GLY A 1 95 ? -25.276 12.292 -3.974 1.00 33.89 94 GLY A CA 1
ATOM 705 C C . GLY A 1 95 ? -26.512 12.208 -4.850 1.00 33.32 94 GLY A C 1
ATOM 706 O O . GLY A 1 95 ? -27.549 11.728 -4.421 1.00 32.96 94 GLY A O 1
ATOM 707 N N . ALA A 1 96 ? -26.423 12.689 -6.085 1.00 34.64 95 ALA A N 1
ATOM 708 C CA . ALA A 1 96 ? -27.579 12.632 -6.978 1.00 36.40 95 ALA A CA 1
ATOM 709 C C . ALA A 1 96 ? -28.012 11.177 -7.161 1.00 37.71 95 ALA A C 1
ATOM 710 O O . ALA A 1 96 ? -29.202 10.880 -7.239 1.00 38.79 95 ALA A O 1
ATOM 712 N N . ALA A 1 97 ? -27.047 10.270 -7.230 1.00 39.51 96 ALA A N 1
ATOM 713 C CA . ALA A 1 97 ? -27.372 8.851 -7.353 1.00 42.32 96 ALA A CA 1
ATOM 714 C C . ALA A 1 97 ? -26.925 8.156 -6.063 1.00 42.75 96 ALA A C 1
ATOM 715 O O . ALA A 1 97 ? -25.781 8.311 -5.618 1.00 42.79 96 ALA A O 1
ATOM 717 N N . GLN A 1 98 ? -27.855 7.417 -5.465 1.00 43.39 97 GLN A N 1
ATOM 718 C CA . GLN A 1 98 ? -27.608 6.682 -4.239 1.00 43.63 97 GLN A CA 1
ATOM 719 C C . GLN A 1 98 ? -26.690 5.498 -4.525 1.00 42.49 97 GLN A C 1
ATOM 720 O O . GLN A 1 98 ? -26.861 4.793 -5.527 1.00 42.77 97 GLN A O 1
ATOM 726 N N . MET A 1 99 ? -25.709 5.282 -3.662 1.00 40.08 98 MET A N 1
ATOM 727 C CA . MET A 1 99 ? -24.815 4.156 -3.856 1.00 41.50 98 MET A CA 1
ATOM 728 C C . MET A 1 99 ? -24.690 3.309 -2.602 1.00 39.63 98 MET A C 1
ATOM 729 O O . MET A 1 99 ? -23.956 3.654 -1.671 1.00 39.54 98 MET A O 1
ATOM 734 N N . ASP A 1 100 ? -25.411 2.194 -2.581 1.00 36.94 99 ASP A N 1
ATOM 735 C CA . ASP A 1 100 ? -25.359 1.278 -1.441 1.00 34.59 99 ASP A CA 1
ATOM 736 C C . ASP A 1 100 ? -24.118 0.416 -1.594 1.00 33.23 99 ASP A C 1
ATOM 737 O O . ASP A 1 100 ? -23.618 -0.166 -0.629 1.00 31.64 99 ASP A O 1
ATOM 742 N N . GLY A 1 101 ? -23.609 0.386 -2.825 1.00 31.23 100 GLY A N 1
ATOM 743 C CA . GLY A 1 101 ? -22.418 -0.369 -3.152 1.00 29.51 100 GLY A CA 1
ATOM 744 C C . GLY A 1 101 ? -21.947 0.048 -4.535 1.00 30.43 100 GLY A C 1
ATOM 745 O O . GLY A 1 101 ? -22.738 0.552 -5.345 1.00 31.29 100 GLY A O 1
ATOM 746 N N . ALA A 1 102 ? -20.658 -0.135 -4.805 1.00 27.91 101 ALA A N 1
ATOM 747 C CA . ALA A 1 102 ? -20.111 0.200 -6.104 1.00 26.52 101 ALA A CA 1
ATOM 748 C C . ALA A 1 102 ? -19.330 -0.969 -6.691 1.00 26.44 101 ALA A C 1
ATOM 749 O O . ALA A 1 102 ? -18.696 -1.749 -5.971 1.00 24.37 101 ALA A O 1
ATOM 751 N N . ILE A 1 103 ? -19.411 -1.084 -8.013 1.00 26.33 102 ILE A N 1
ATOM 752 C CA . ILE A 1 103 ? -18.682 -2.084 -8.757 1.00 25.64 102 ILE A CA 1
ATOM 753 C C . ILE A 1 103 ? -17.556 -1.304 -9.418 1.00 26.00 102 ILE A C 1
ATOM 754 O O . ILE A 1 103 ? -17.805 -0.478 -10.302 1.00 26.86 102 ILE A O 1
ATOM 759 N N . LEU A 1 104 ? -16.331 -1.554 -8.965 1.00 25.20 103 LEU A N 1
ATOM 760 C CA . LEU A 1 104 ? -15.138 -0.925 -9.501 1.00 26.38 103 LEU A CA 1
ATOM 761 C C . LEU A 1 104 ? -14.614 -1.757 -10.693 1.00 28.18 103 LEU A C 1
ATOM 762 O O . LEU A 1 104 ? -14.201 -2.907 -10.534 1.00 25.78 103 LEU A O 1
ATOM 767 N N . VAL A 1 105 ? -14.638 -1.166 -11.881 1.00 28.59 104 VAL A N 1
ATOM 768 C CA . VAL A 1 105 ? -14.157 -1.852 -13.057 1.00 28.52 104 VAL A CA 1
ATOM 769 C C . VAL A 1 105 ? -12.702 -1.478 -13.297 1.00 31.11 104 VAL A C 1
ATOM 770 O O . VAL A 1 105 ? -12.363 -0.296 -13.400 1.00 30.33 104 VAL A O 1
ATOM 774 N N . VAL A 1 106 ? -11.838 -2.492 -13.363 1.00 32.35 105 VAL A N 1
ATOM 775 C CA . VAL A 1 106 ? -10.418 -2.264 -13.620 1.00 33.49 105 VAL A CA 1
ATOM 776 C C . VAL A 1 106 ? -9.981 -3.135 -14.794 1.00 33.83 105 VAL A C 1
ATOM 777 O O . VAL A 1 106 ? -10.133 -4.369 -14.770 1.00 33.46 105 VAL A O 1
ATOM 781 N N . ALA A 1 107 ? -9.458 -2.485 -15.829 1.00 33.96 106 ALA A N 1
ATOM 782 C CA . ALA A 1 107 ? -9.024 -3.191 -17.022 1.00 34.72 106 ALA A CA 1
ATOM 783 C C . ALA A 1 107 ? -7.761 -4.000 -16.720 1.00 35.38 106 ALA A C 1
ATOM 784 O O . ALA A 1 107 ? -6.722 -3.441 -16.384 1.00 33.86 106 ALA A O 1
ATOM 786 N N . ALA A 1 108 ? -7.868 -5.320 -16.834 1.00 36.06 107 ALA A N 1
ATOM 787 C CA . ALA A 1 108 ? -6.745 -6.214 -16.571 1.00 40.08 107 ALA A CA 1
ATOM 788 C C . ALA A 1 108 ? -5.531 -5.850 -17.426 1.00 41.42 107 ALA A C 1
ATOM 789 O O . ALA A 1 108 ? -4.393 -6.086 -17.030 1.00 42.91 107 ALA A O 1
ATOM 791 N N . THR A 1 109 ? -5.788 -5.269 -18.595 1.00 42.05 108 THR A N 1
ATOM 792 C CA . THR A 1 109 ? -4.738 -4.856 -19.519 1.00 43.47 108 THR A CA 1
ATOM 793 C C . THR A 1 109 ? -4.001 -3.595 -19.051 1.00 45.64 108 THR A C 1
ATOM 794 O O . THR A 1 109 ? -2.822 -3.394 -19.367 1.00 48.98 108 THR A O 1
ATOM 798 N N . ASP A 1 110 ? -4.690 -2.730 -18.320 1.00 45.16 109 ASP A N 1
ATOM 799 C CA . ASP A 1 110 ? -4.062 -1.508 -17.850 1.00 44.01 109 ASP A CA 1
ATOM 800 C C . ASP A 1 110 ? -3.720 -1.496 -16.362 1.00 41.91 109 ASP A C 1
ATOM 801 O O . ASP A 1 110 ? -2.727 -0.888 -15.950 1.00 41.72 109 ASP A O 1
ATOM 806 N N . GLY A 1 111 ? -4.532 -2.166 -15.556 1.00 40.70 110 GLY A N 1
ATOM 807 C CA . GLY A 1 111 ? -4.286 -2.143 -14.128 1.00 39.03 110 GLY A CA 1
ATOM 808 C C . GLY A 1 111 ? -4.833 -0.808 -13.663 1.00 39.86 110 GLY A C 1
ATOM 809 O O . GLY A 1 111 ? -5.271 0.001 -14.492 1.00 40.52 110 GLY A O 1
ATOM 810 N N . PRO A 1 112 ? -4.837 -0.545 -12.353 1.00 38.12 111 PRO A N 1
ATOM 811 C CA . PRO A 1 112 ? -5.345 0.714 -11.805 1.00 37.62 111 PRO A CA 1
ATOM 812 C C . PRO A 1 112 ? -4.795 1.911 -12.564 1.00 37.51 111 PRO A C 1
ATOM 813 O O . PRO A 1 112 ? -3.661 1.887 -13.019 1.00 38.08 111 PRO A O 1
ATOM 817 N N . MET A 1 113 ? -5.596 2.962 -12.683 1.00 36.43 112 MET A N 1
ATOM 818 C CA . MET A 1 113 ? -5.176 4.182 -13.357 1.00 35.72 112 MET A CA 1
ATOM 819 C C . MET A 1 113 ? -5.613 5.354 -12.493 1.00 36.03 112 MET A C 1
ATOM 820 O O . MET A 1 113 ? -6.318 5.175 -11.514 1.00 38.25 112 MET A O 1
ATOM 825 N N . PRO A 1 114 ? -5.214 6.581 -12.853 1.00 36.63 113 PRO A N 1
ATOM 826 C CA . PRO A 1 114 ? -5.586 7.769 -12.083 1.00 35.93 113 PRO A CA 1
ATOM 827 C C . PRO A 1 114 ? -7.026 7.839 -11.548 1.00 37.09 113 PRO A C 1
ATOM 828 O O . PRO A 1 114 ? -7.242 8.139 -10.363 1.00 37.13 113 PRO A O 1
ATOM 832 N N . GLN A 1 115 ? -8.007 7.581 -12.415 1.00 35.54 114 GLN A N 1
ATOM 833 C CA . GLN A 1 115 ? -9.409 7.661 -12.003 1.00 35.93 114 GLN A CA 1
ATOM 834 C C . GLN A 1 115 ? -9.840 6.529 -11.099 1.00 34.88 114 GLN A C 1
ATOM 835 O O . GLN A 1 115 ? -10.808 6.652 -10.356 1.00 32.81 114 GLN A O 1
ATOM 841 N N . THR A 1 116 ? -9.105 5.427 -11.161 1.00 35.25 115 THR A N 1
ATOM 842 C CA . THR A 1 116 ? -9.409 4.271 -10.340 1.00 34.92 115 THR A CA 1
ATOM 843 C C . THR A 1 116 ? -9.190 4.672 -8.894 1.00 34.45 115 THR A C 1
ATOM 844 O O . THR A 1 116 ? -9.986 4.363 -8.006 1.00 32.08 115 THR A O 1
ATOM 848 N N . ARG A 1 117 ? -8.097 5.394 -8.688 1.00 35.68 116 ARG A N 1
ATOM 849 C CA . ARG A 1 117 ? -7.706 5.867 -7.375 1.00 36.95 116 ARG A CA 1
ATOM 850 C C . ARG A 1 117 ? -8.645 6.969 -6.890 1.00 36.33 116 ARG A C 1
ATOM 851 O O . ARG A 1 117 ? -9.116 6.924 -5.748 1.00 35.17 116 ARG A O 1
ATOM 859 N N . GLU A 1 118 ? -8.930 7.943 -7.750 1.00 34.62 117 GLU A N 1
ATOM 860 C CA . GLU A 1 118 ? -9.799 9.049 -7.346 1.00 36.34 117 GLU A CA 1
ATOM 861 C C . GLU A 1 118 ? -11.210 8.574 -6.991 1.00 35.94 117 GLU A C 1
ATOM 862 O O . GLU A 1 118 ? -11.816 9.073 -6.023 1.00 32.95 117 GLU A O 1
ATOM 868 N N . HIS A 1 119 ? -11.728 7.609 -7.760 1.00 32.54 118 HIS A N 1
ATOM 869 C CA . HIS A 1 119 ? -13.059 7.075 -7.489 1.00 33.21 118 HIS A CA 1
ATOM 870 C C . HIS A 1 119 ? -13.086 6.385 -6.134 1.00 32.37 118 HIS A C 1
ATOM 871 O O . HIS A 1 119 ? -14.042 6.547 -5.386 1.00 31.97 118 HIS A O 1
ATOM 878 N N . ILE A 1 120 ? -12.045 5.610 -5.825 1.00 31.68 119 ILE A N 1
ATOM 879 C CA . ILE A 1 120 ? -11.989 4.927 -4.536 1.00 31.37 119 ILE A CA 1
ATOM 880 C C . ILE A 1 120 ? -11.873 5.963 -3.412 1.00 31.28 119 ILE A C 1
ATOM 881 O O . ILE A 1 120 ? -12.642 5.919 -2.441 1.00 29.60 119 ILE A O 1
ATOM 886 N N . LEU A 1 121 ? -10.944 6.909 -3.569 1.00 30.56 120 LEU A N 1
ATOM 887 C CA . LEU A 1 121 ? -10.742 7.981 -2.584 1.00 32.60 120 LEU A CA 1
ATOM 888 C C . LEU A 1 121 ? -12.067 8.728 -2.332 1.00 33.39 120 LEU A C 1
ATOM 889 O O . LEU A 1 121 ? -12.494 8.927 -1.168 1.00 32.81 120 LEU A O 1
ATOM 894 N N . LEU A 1 122 ? -12.714 9.150 -3.417 1.00 32.78 121 LEU A N 1
ATOM 895 C CA . LEU A 1 122 ? -13.980 9.882 -3.306 1.00 33.90 121 LEU A CA 1
ATOM 896 C C . LEU A 1 122 ? -15.043 8.983 -2.705 1.00 33.20 121 LEU A C 1
ATOM 897 O O . LEU A 1 122 ? -15.874 9.436 -1.904 1.00 33.90 121 LEU A O 1
ATOM 902 N N . GLY A 1 123 ? -15.021 7.711 -3.110 1.00 31.77 122 GLY A N 1
ATOM 903 C CA . GLY A 1 123 ? -15.956 6.732 -2.574 1.00 30.06 122 GLY A CA 1
ATOM 904 C C . GLY A 1 123 ? -15.842 6.706 -1.057 1.00 30.64 122 GLY A C 1
ATOM 905 O O . GLY A 1 123 ? -16.841 6.769 -0.350 1.00 31.15 122 GLY A O 1
ATOM 906 N N . ARG A 1 124 ? -14.624 6.626 -0.540 1.00 32.12 123 ARG A N 1
ATOM 907 C CA . ARG A 1 124 ? -14.456 6.641 0.912 1.00 36.36 123 ARG A CA 1
ATOM 908 C C . ARG A 1 124 ? -14.894 8.003 1.499 1.00 35.17 123 ARG A C 1
ATOM 909 O O . ARG A 1 124 ? -15.561 8.047 2.515 1.00 32.20 123 ARG A O 1
ATOM 917 N N . GLN A 1 125 ? -14.544 9.103 0.838 1.00 36.58 124 GLN A N 1
ATOM 918 C CA . GLN A 1 125 ? -14.916 10.439 1.317 1.00 35.94 124 GLN A CA 1
ATOM 919 C C . GLN A 1 125 ? -16.431 10.704 1.389 1.00 37.14 124 GLN A C 1
ATOM 920 O O . GLN A 1 125 ? -16.899 11.333 2.350 1.00 36.07 124 GLN A O 1
ATOM 926 N N . VAL A 1 126 ? -17.198 10.241 0.390 1.00 36.28 125 VAL A N 1
ATOM 927 C CA . VAL A 1 126 ? -18.650 10.470 0.375 1.00 32.91 125 VAL A CA 1
ATOM 928 C C . VAL A 1 126 ? -19.446 9.353 1.034 1.00 32.40 125 VAL A C 1
ATOM 929 O O . VAL A 1 126 ? -20.676 9.380 1.044 1.00 33.50 125 VAL A O 1
ATOM 933 N N . GLY A 1 127 ? -18.747 8.369 1.579 1.00 31.76 126 GLY A N 1
ATOM 934 C CA . GLY A 1 127 ? -19.423 7.275 2.249 1.00 32.86 126 GLY A CA 1
ATOM 935 C C . GLY A 1 127 ? -19.885 6.031 1.500 1.00 32.83 126 GLY A C 1
ATOM 936 O O . GLY A 1 127 ? -20.719 5.318 2.035 1.00 32.61 126 GLY A O 1
ATOM 937 N N . VAL A 1 128 ? -19.387 5.753 0.291 1.00 32.61 127 VAL A N 1
ATOM 938 C CA . VAL A 1 128 ? -19.811 4.534 -0.401 1.00 32.05 127 VAL A CA 1
ATOM 939 C C . VAL A 1 128 ? -19.306 3.424 0.498 1.00 32.75 127 VAL A C 1
ATOM 940 O O . VAL A 1 128 ? -18.112 3.220 0.643 1.00 32.97 127 VAL A O 1
ATOM 944 N N . PRO A 1 129 ? -20.231 2.692 1.113 1.00 35.05 128 PRO A N 1
ATOM 945 C CA . PRO A 1 129 ? -20.046 1.578 2.055 1.00 35.36 128 PRO A CA 1
ATOM 946 C C . PRO A 1 129 ? -19.328 0.310 1.605 1.00 35.08 128 PRO A C 1
ATOM 947 O O . PRO A 1 129 ? -18.520 -0.245 2.360 1.00 34.72 128 PRO A O 1
ATOM 951 N N . TYR A 1 130 ? -19.627 -0.148 0.394 1.00 34.25 129 TYR A N 1
ATOM 952 C CA . TYR A 1 130 ? -19.016 -1.355 -0.134 1.00 33.31 129 TYR A CA 1
ATOM 953 C C . TYR A 1 130 ? -18.615 -1.241 -1.596 1.00 33.85 129 TYR A C 1
ATOM 954 O O . TYR A 1 130 ? -19.260 -0.546 -2.396 1.00 32.89 129 TYR A O 1
ATOM 963 N N . ILE A 1 131 ? -17.544 -1.947 -1.934 1.00 30.86 130 ILE A N 1
ATOM 964 C CA . ILE A 1 131 ? -17.043 -1.980 -3.284 1.00 29.93 130 ILE A CA 1
ATOM 965 C C . ILE A 1 131 ? -16.715 -3.420 -3.634 1.00 31.03 130 ILE A C 1
ATOM 966 O O . ILE A 1 131 ? -16.209 -4.194 -2.808 1.00 31.61 130 ILE A O 1
ATOM 971 N N . ILE A 1 132 ? -17.030 -3.766 -4.872 1.00 30.51 131 ILE A N 1
ATOM 972 C CA . ILE A 1 132 ? -16.796 -5.092 -5.411 1.00 31.44 131 ILE A CA 1
ATOM 973 C C . ILE A 1 132 ? -16.057 -4.845 -6.722 1.00 32.24 131 ILE A C 1
ATOM 974 O O . ILE A 1 132 ? -16.361 -3.890 -7.450 1.00 29.62 131 ILE A O 1
ATOM 979 N N . VAL A 1 133 ? -15.070 -5.683 -7.019 1.00 32.83 132 VAL A N 1
ATOM 980 C CA . VAL A 1 133 ? -14.284 -5.475 -8.221 1.00 33.06 132 VAL A CA 1
ATOM 981 C C . VAL A 1 133 ? -14.490 -6.457 -9.352 1.00 33.18 132 VAL A C 1
ATOM 982 O O . VAL A 1 133 ? -14.566 -7.673 -9.153 1.00 31.10 132 VAL A O 1
ATOM 986 N N . PHE A 1 134 ? -14.615 -5.898 -10.549 1.00 32.26 133 PHE A N 1
ATOM 987 C CA . PHE A 1 134 ? -14.738 -6.712 -11.733 1.00 31.16 133 PHE A CA 1
ATOM 988 C C . PHE A 1 134 ? -13.480 -6.358 -12.495 1.00 31.80 133 PHE A C 1
ATOM 989 O O . PHE A 1 134 ? -13.320 -5.216 -12.961 1.00 31.66 133 PHE A O 1
ATOM 997 N N . LEU A 1 135 ? -12.569 -7.325 -12.544 1.00 31.35 134 LEU A N 1
ATOM 998 C CA . LEU A 1 135 ? -11.308 -7.201 -13.243 1.00 33.07 134 LEU A CA 1
ATOM 999 C C . LEU A 1 135 ? -11.722 -7.540 -14.664 1.00 33.91 134 LEU A C 1
ATOM 1000 O O . LEU A 1 135 ? -12.010 -8.701 -14.972 1.00 36.11 134 LEU A O 1
ATOM 1005 N N . ASN A 1 136 ? -11.771 -6.514 -15.509 1.00 33.57 135 ASN A N 1
ATOM 1006 C CA . ASN A 1 136 ? -12.231 -6.636 -16.897 1.00 36.06 135 ASN A CA 1
ATOM 1007 C C . ASN A 1 136 ? -11.171 -6.829 -17.989 1.00 35.85 135 ASN A C 1
ATOM 1008 O O . ASN A 1 136 ? -9.984 -6.634 -17.764 1.00 34.58 135 ASN A O 1
ATOM 1013 N N . LYS A 1 137 ? -11.630 -7.200 -19.186 1.00 37.83 136 LYS A N 1
ATOM 1014 C CA . LYS A 1 137 ? -10.750 -7.414 -20.327 1.00 37.70 136 LYS A CA 1
ATOM 1015 C C . LYS A 1 137 ? -9.786 -8.570 -20.099 1.00 40.83 136 LYS A C 1
ATOM 1016 O O . LYS A 1 137 ? -8.613 -8.507 -20.479 1.00 41.09 136 LYS A O 1
ATOM 1022 N N . CYS A 1 138 ? -10.288 -9.630 -19.474 1.00 43.77 137 CYS A N 1
ATOM 1023 C CA . CYS A 1 138 ? -9.470 -10.802 -19.196 1.00 46.86 137 CYS A CA 1
ATOM 1024 C C . CYS A 1 138 ? -9.336 -11.689 -20.426 1.00 49.63 137 CYS A C 1
ATOM 1025 O O . CYS A 1 138 ? -8.503 -12.590 -20.458 1.00 50.73 137 CYS A O 1
ATOM 1028 N N . ASP A 1 139 ? -10.169 -11.436 -21.430 1.00 51.89 138 ASP A N 1
ATOM 1029 C CA . ASP A 1 139 ? -10.111 -12.187 -22.680 1.00 54.79 138 ASP A CA 1
ATOM 1030 C C . ASP A 1 139 ? -8.834 -11.738 -23.408 1.00 56.98 138 ASP A C 1
ATOM 1031 O O . ASP A 1 139 ? -8.345 -12.406 -24.318 1.00 57.33 138 ASP A O 1
ATOM 1036 N N . MET A 1 140 ? -8.313 -10.589 -22.989 1.00 59.56 139 MET A N 1
ATOM 1037 C CA . MET A 1 140 ? -7.108 -10.005 -23.558 1.00 61.97 139 MET A CA 1
ATOM 1038 C C . MET A 1 140 ? -5.847 -10.431 -22.801 1.00 63.93 139 MET A C 1
ATOM 1039 O O . MET A 1 140 ? -4.734 -10.251 -23.294 1.00 64.08 139 MET A O 1
ATOM 1044 N N . VAL A 1 141 ? -6.029 -10.984 -21.603 1.00 66.14 140 VAL A N 1
ATOM 1045 C CA . VAL A 1 141 ? -4.910 -11.409 -20.768 1.00 68.34 140 VAL A CA 1
ATOM 1046 C C . VAL A 1 141 ? -5.034 -12.860 -20.310 1.00 70.82 140 VAL A C 1
ATOM 1047 O O . VAL A 1 141 ? -5.851 -13.185 -19.442 1.00 71.63 140 VAL A O 1
ATOM 1051 N N . ASP A 1 142 ? -4.204 -13.720 -20.896 1.00 73.59 141 ASP A N 1
ATOM 1052 C CA . ASP A 1 142 ? -4.174 -15.151 -20.583 1.00 75.54 141 ASP A CA 1
ATOM 1053 C C . ASP A 1 142 ? -3.071 -15.452 -19.565 1.00 76.59 141 ASP A C 1
ATOM 1054 O O . ASP A 1 142 ? -3.008 -16.551 -19.007 1.00 76.14 141 ASP A O 1
ATOM 1059 N N . ASP A 1 143 ? -2.200 -14.467 -19.343 1.00 77.66 142 ASP A N 1
ATOM 1060 C CA . ASP A 1 143 ? -1.094 -14.588 -18.396 1.00 78.48 142 ASP A CA 1
ATOM 1061 C C . ASP A 1 143 ? -1.623 -14.650 -16.960 1.00 78.47 142 ASP A C 1
ATOM 1062 O O . ASP A 1 143 ? -1.544 -13.676 -16.208 1.00 77.77 142 ASP A O 1
ATOM 1067 N N . GLU A 1 144 ? -2.163 -15.816 -16.608 1.00 78.89 143 GLU A N 1
ATOM 1068 C CA . GLU A 1 144 ? -2.737 -16.103 -15.292 1.00 78.99 143 GLU A CA 1
ATOM 1069 C C . GLU A 1 144 ? -1.915 -15.570 -14.124 1.00 78.23 143 GLU A C 1
ATOM 1070 O O . GLU A 1 144 ? -2.389 -15.537 -12.988 1.00 78.07 143 GLU A O 1
ATOM 1076 N N . GLU A 1 145 ? -0.682 -15.164 -14.407 1.00 77.11 144 GLU A N 1
ATOM 1077 C CA . GLU A 1 145 ? 0.197 -14.625 -13.382 1.00 76.11 144 GLU A CA 1
ATOM 1078 C C . GLU A 1 145 ? 0.018 -13.114 -13.306 1.00 74.03 144 GLU A C 1
ATOM 1079 O O . GLU A 1 145 ? -0.133 -12.564 -12.219 1.00 74.34 144 GLU A O 1
ATOM 1085 N N . LEU A 1 146 ? 0.032 -12.442 -14.456 1.00 72.08 145 LEU A N 1
ATOM 1086 C CA . LEU A 1 146 ? -0.135 -10.988 -14.466 1.00 70.28 145 LEU A CA 1
ATOM 1087 C C . LEU A 1 146 ? -1.505 -10.593 -13.921 1.00 68.42 145 LEU A C 1
ATOM 1088 O O . LEU A 1 146 ? -1.712 -9.453 -13.501 1.00 67.27 145 LEU A O 1
ATOM 1093 N N . LEU A 1 147 ? -2.442 -11.535 -13.933 1.00 66.28 146 LEU A N 1
ATOM 1094 C CA . LEU A 1 147 ? -3.766 -11.269 -13.401 1.00 65.27 146 LEU A CA 1
ATOM 1095 C C . LEU A 1 147 ? -3.647 -11.209 -11.878 1.00 65.06 146 LEU A C 1
ATOM 1096 O O . LEU A 1 147 ? -4.386 -10.486 -11.210 1.00 63.50 146 LEU A O 1
ATOM 1101 N N . GLU A 1 148 ? -2.682 -11.961 -11.351 1.00 65.11 147 GLU A N 1
ATOM 1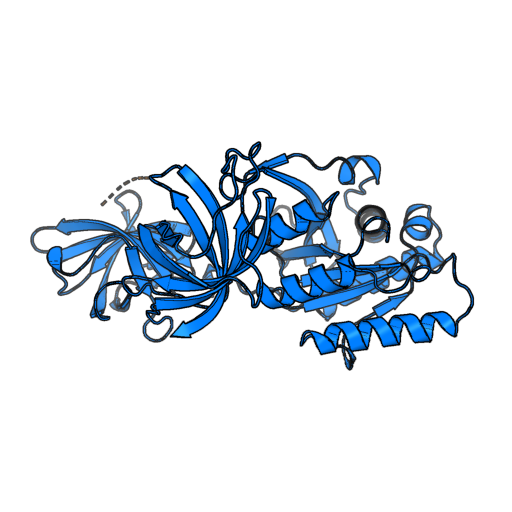102 C CA . GLU A 1 148 ? -2.401 -12.024 -9.919 1.00 64.65 147 GLU A CA 1
ATOM 1103 C C . GLU A 1 148 ? -1.947 -10.663 -9.421 1.00 62.21 147 GLU A C 1
ATOM 1104 O O . GLU A 1 148 ? -2.423 -10.175 -8.402 1.00 62.56 147 GLU A O 1
ATOM 1110 N N . LEU A 1 149 ? -1.016 -10.065 -10.154 1.00 60.10 148 LEU A N 1
ATOM 1111 C CA . LEU A 1 149 ? -0.464 -8.756 -9.821 1.00 58.29 148 LEU A CA 1
ATOM 1112 C C . LEU A 1 149 ? -1.552 -7.673 -9.783 1.00 57.07 148 LEU A C 1
ATOM 1113 O O . LEU A 1 149 ? -1.628 -6.897 -8.821 1.00 55.97 148 LEU A O 1
ATOM 1118 N N . VAL A 1 150 ? -2.394 -7.620 -10.816 1.00 53.98 149 VAL A N 1
ATOM 1119 C CA . VAL A 1 150 ? -3.451 -6.612 -10.861 1.00 52.36 149 VAL A CA 1
ATOM 1120 C C . VAL A 1 150 ? -4.333 -6.708 -9.623 1.00 49.71 149 VAL A C 1
ATOM 1121 O O . VAL A 1 150 ? -4.624 -5.709 -8.972 1.00 47.39 149 VAL A O 1
ATOM 1125 N N . GLU A 1 151 ? -4.759 -7.923 -9.309 1.00 49.19 150 GLU A N 1
ATOM 1126 C CA . GLU A 1 151 ? -5.600 -8.145 -8.153 1.00 50.02 150 GLU A CA 1
ATOM 1127 C C . GLU A 1 151 ? -4.897 -7.658 -6.894 1.00 49.63 150 GLU A C 1
ATOM 1128 O O . GLU A 1 151 ? -5.516 -7.016 -6.044 1.00 48.01 150 GLU A O 1
ATOM 1134 N N . MET A 1 152 ? -3.604 -7.954 -6.785 1.00 48.93 151 MET A N 1
ATOM 1135 C CA . MET A 1 152 ? -2.823 -7.515 -5.637 1.00 49.99 151 MET A CA 1
ATOM 1136 C C . MET A 1 152 ? -2.833 -5.989 -5.572 1.00 48.30 151 MET A C 1
ATOM 1137 O O . MET A 1 152 ? -2.998 -5.403 -4.507 1.00 48.80 151 MET A O 1
ATOM 1142 N N . GLU A 1 153 ? -2.646 -5.359 -6.726 1.00 46.60 152 GLU A N 1
ATOM 1143 C CA . GLU A 1 153 ? -2.620 -3.899 -6.844 1.00 45.29 152 GLU A CA 1
ATOM 1144 C C . GLU A 1 153 ? -3.945 -3.294 -6.394 1.00 43.54 152 GLU A C 1
ATOM 1145 O O . GLU A 1 153 ? -3.980 -2.320 -5.643 1.00 42.83 152 GLU A O 1
ATOM 1151 N N . VAL A 1 154 ? -5.037 -3.884 -6.870 1.00 40.69 153 VAL A N 1
ATOM 1152 C CA . VAL A 1 154 ? -6.365 -3.396 -6.545 1.00 38.04 153 VAL A CA 1
ATOM 1153 C C . VAL A 1 154 ? -6.669 -3.563 -5.061 1.00 36.68 153 VAL A C 1
ATOM 1154 O O . VAL A 1 154 ? -7.178 -2.636 -4.428 1.00 32.22 153 VAL A O 1
ATOM 1158 N N . ARG A 1 155 ? -6.353 -4.737 -4.514 1.00 35.03 154 ARG A N 1
ATOM 1159 C CA . ARG A 1 155 ? -6.600 -4.994 -3.114 1.00 35.96 154 ARG A CA 1
ATOM 1160 C C . ARG A 1 155 ? -5.834 -3.985 -2.249 1.00 37.77 154 ARG A C 1
ATOM 1161 O O . ARG A 1 155 ? -6.409 -3.371 -1.334 1.00 35.67 154 ARG A O 1
ATOM 1169 N N . GLU A 1 156 ? -4.549 -3.808 -2.558 1.00 37.74 155 GLU A N 1
ATOM 1170 C CA . GLU A 1 156 ? -3.696 -2.869 -1.827 1.00 40.64 155 GLU A CA 1
ATOM 1171 C C . GLU A 1 156 ? -4.244 -1.453 -1.977 1.00 40.24 155 GLU A C 1
ATOM 1172 O O . GLU A 1 156 ? -4.256 -0.666 -1.026 1.00 40.99 155 GLU A O 1
ATOM 1178 N N . LEU A 1 157 ? -4.707 -1.137 -3.184 1.00 40.28 156 LEU A N 1
ATOM 1179 C CA . LEU A 1 157 ? -5.269 0.178 -3.478 1.00 37.13 156 LEU A CA 1
ATOM 1180 C C . LEU A 1 157 ? -6.482 0.441 -2.589 1.00 35.65 156 LEU A C 1
ATOM 1181 O O . LEU A 1 157 ? -6.593 1.515 -1.988 1.00 35.39 156 LEU A O 1
ATOM 1186 N N . LEU A 1 158 ? -7.387 -0.538 -2.526 1.00 32.41 157 LEU A N 1
ATOM 1187 C CA . LEU A 1 158 ? -8.603 -0.441 -1.717 1.00 32.21 157 LEU A CA 1
ATOM 1188 C C . LEU A 1 158 ? -8.289 -0.220 -0.234 1.00 33.24 157 LEU A C 1
ATOM 1189 O O . LEU A 1 158 ? -8.856 0.675 0.402 1.00 32.79 157 LEU A O 1
ATOM 1194 N N . SER A 1 159 ? -7.391 -1.040 0.306 1.00 34.35 158 SER A N 1
ATOM 1195 C CA . SER A 1 159 ? -6.987 -0.928 1.708 1.00 35.74 158 SER A CA 1
ATOM 1196 C C . SER A 1 159 ? -6.327 0.420 1.928 1.00 37.66 158 SER A C 1
ATOM 1197 O O . SER A 1 159 ? -6.511 1.027 2.970 1.00 40.39 158 SER A O 1
ATOM 1200 N N . GLN A 1 160 ? -5.564 0.891 0.947 1.00 39.35 159 GLN A N 1
ATOM 1201 C CA . GLN A 1 160 ? -4.913 2.194 1.063 1.00 41.32 159 GLN A CA 1
ATOM 1202 C C . GLN A 1 160 ? -5.985 3.243 1.374 1.00 42.50 159 GLN A C 1
ATOM 1203 O O . GLN A 1 160 ? -5.712 4.247 2.040 1.00 43.82 159 GLN A O 1
ATOM 1209 N N . TYR A 1 161 ? -7.213 3.021 0.905 1.00 40.71 160 TYR A N 1
ATOM 1210 C CA . TYR A 1 161 ? -8.265 3.985 1.202 1.00 41.22 160 TYR A CA 1
ATOM 1211 C C . TYR A 1 161 ? -9.281 3.490 2.218 1.00 40.97 160 TYR A C 1
ATOM 1212 O O . TYR A 1 161 ? -10.420 3.942 2.256 1.00 39.67 160 TYR A O 1
ATOM 1221 N N . ASP A 1 162 ? -8.850 2.547 3.044 1.00 42.13 161 ASP A N 1
ATOM 1222 C CA . ASP A 1 162 ? -9.697 2.024 4.105 1.00 44.24 161 ASP A CA 1
ATOM 1223 C C . ASP A 1 162 ? -10.836 1.087 3.744 1.00 43.47 161 ASP A C 1
ATOM 1224 O O . ASP A 1 162 ? -11.772 0.935 4.529 1.00 45.22 161 ASP A O 1
ATOM 1229 N N . PHE A 1 163 ? -10.774 0.474 2.564 1.00 40.16 162 PHE A N 1
ATOM 1230 C CA . PHE A 1 163 ? -11.784 -0.508 2.188 1.00 37.18 162 PHE A CA 1
ATOM 1231 C C . PHE A 1 163 ? -11.119 -1.852 2.516 1.00 36.60 162 PHE A C 1
ATOM 1232 O O . PHE A 1 163 ? -9.910 -1.955 2.496 1.00 35.09 162 PHE A O 1
ATOM 1240 N N . PRO A 1 164 ? -11.900 -2.893 2.840 1.00 37.45 163 PRO A N 1
ATOM 1241 C CA . PRO A 1 164 ? -11.259 -4.176 3.166 1.00 37.06 163 PRO A CA 1
ATOM 1242 C C . PRO A 1 164 ? -10.725 -4.920 1.956 1.00 36.03 163 PRO A C 1
ATOM 1243 O O . PRO A 1 164 ? -11.354 -5.851 1.486 1.00 34.48 163 PRO A O 1
ATOM 1247 N N . GLY A 1 165 ? -9.561 -4.497 1.474 1.00 36.51 164 GLY A N 1
ATOM 1248 C CA . GLY A 1 165 ? -8.947 -5.115 0.316 1.00 38.31 164 GLY A CA 1
ATOM 1249 C C . GLY A 1 165 ? -8.831 -6.630 0.337 1.00 39.70 164 GLY A C 1
ATOM 1250 O O . GLY A 1 165 ? -9.071 -7.278 -0.684 1.00 38.41 164 GLY A O 1
ATOM 1251 N N . ASP A 1 166 ? -8.469 -7.201 1.485 1.00 40.54 165 ASP A N 1
ATOM 1252 C CA . ASP A 1 166 ? -8.316 -8.656 1.607 1.00 42.32 165 ASP A CA 1
ATOM 1253 C C . ASP A 1 166 ? -9.619 -9.437 1.484 1.00 41.86 165 ASP A C 1
ATOM 1254 O O . ASP A 1 166 ? -9.616 -10.587 1.018 1.00 41.83 165 ASP A O 1
ATOM 1259 N N . ASP A 1 167 ? -10.727 -8.840 1.915 1.00 38.74 166 ASP A N 1
ATOM 1260 C CA . ASP A 1 167 ? -11.998 -9.547 1.842 1.00 38.83 166 ASP A CA 1
ATOM 1261 C C . ASP A 1 167 ? -12.835 -9.118 0.634 1.00 37.11 166 ASP A C 1
ATOM 1262 O O . ASP A 1 167 ? -13.902 -9.659 0.391 1.00 36.03 166 ASP A O 1
ATOM 1267 N N . THR A 1 168 ? -12.343 -8.156 -0.135 1.00 35.83 167 THR A N 1
ATOM 1268 C CA . THR A 1 168 ? -13.094 -7.668 -1.289 1.00 33.25 167 THR A CA 1
ATOM 1269 C C . THR A 1 168 ? -13.276 -8.684 -2.404 1.00 30.80 167 THR A C 1
ATOM 1270 O O . THR A 1 168 ? -12.320 -9.264 -2.887 1.00 28.79 167 THR A O 1
ATOM 1274 N N . PRO A 1 169 ? -14.525 -8.922 -2.818 1.00 31.69 168 PRO A N 1
ATOM 1275 C CA . PRO A 1 169 ? -14.745 -9.893 -3.899 1.00 31.92 168 PRO A CA 1
ATOM 1276 C C . PRO A 1 169 ? -14.191 -9.333 -5.214 1.00 32.62 168 PRO A C 1
ATOM 1277 O O . PRO A 1 169 ? -14.469 -8.174 -5.573 1.00 31.47 168 PRO A O 1
ATOM 1281 N N . ILE A 1 170 ? -13.388 -10.131 -5.914 1.00 32.66 169 ILE A N 1
ATOM 1282 C CA . ILE A 1 170 ? -12.837 -9.700 -7.205 1.00 33.81 169 ILE A CA 1
ATOM 1283 C C . ILE A 1 170 ? -13.147 -10.765 -8.254 1.00 34.68 169 ILE A C 1
ATOM 1284 O O . ILE A 1 170 ? -12.717 -11.913 -8.137 1.00 34.69 169 ILE A O 1
ATOM 1289 N N . VAL A 1 171 ? -13.926 -10.384 -9.261 1.00 34.70 170 VAL A N 1
ATOM 1290 C CA . VAL A 1 171 ? -14.305 -11.303 -10.327 1.00 35.47 170 VAL A CA 1
ATOM 1291 C C . VAL A 1 171 ? -13.449 -11.070 -11.562 1.00 35.92 170 VAL A C 1
ATOM 1292 O O . VAL A 1 171 ? -13.297 -9.936 -12.011 1.00 36.56 170 VAL A O 1
ATOM 1296 N N . ARG A 1 172 ? -12.857 -12.132 -12.092 1.00 36.83 171 ARG A N 1
ATOM 1297 C CA . ARG A 1 172 ? -12.065 -12.013 -13.321 1.00 38.61 171 ARG A CA 1
ATOM 1298 C C . ARG A 1 172 ? -12.998 -12.281 -14.483 1.00 38.08 171 ARG A C 1
ATOM 1299 O O . ARG A 1 172 ? -13.520 -13.388 -14.611 1.00 38.91 171 ARG A O 1
ATOM 1307 N N . GLY A 1 173 ? -13.220 -11.281 -15.329 1.00 38.20 172 GLY A N 1
ATOM 1308 C CA . GLY A 1 173 ? -14.118 -11.505 -16.441 1.00 37.22 172 GLY A CA 1
ATOM 1309 C C . GLY A 1 173 ? -13.921 -10.654 -17.675 1.00 37.37 172 GLY A C 1
ATOM 1310 O O . GLY A 1 173 ? -12.923 -9.931 -17.825 1.00 38.65 172 GLY A O 1
ATOM 1311 N N . SER A 1 174 ? -14.899 -10.759 -18.568 1.00 36.68 173 SER A N 1
ATOM 1312 C CA . SER A 1 174 ? -14.916 -10.020 -19.821 1.00 37.38 173 SER A CA 1
ATOM 1313 C C . SER A 1 174 ? -16.325 -9.533 -20.130 1.00 36.22 173 SER A C 1
ATOM 1314 O O . SER A 1 174 ? -17.151 -10.282 -20.662 1.00 36.36 173 SER A O 1
ATOM 1317 N N . ALA A 1 175 ? -16.596 -8.280 -19.798 1.00 35.75 174 ALA A N 1
ATOM 1318 C CA . ALA A 1 175 ? -17.906 -7.681 -20.065 1.00 37.10 174 ALA A CA 1
ATOM 1319 C C . ALA A 1 175 ? -18.272 -7.840 -21.554 1.00 37.14 174 ALA A C 1
ATOM 1320 O O . ALA A 1 175 ? -19.337 -8.348 -21.896 1.00 38.39 174 ALA A O 1
ATOM 1322 N N . LEU A 1 176 ? -17.383 -7.402 -22.430 1.00 37.94 175 LEU A N 1
ATOM 1323 C CA . LEU A 1 176 ? -17.626 -7.498 -23.859 1.00 41.00 175 LEU A CA 1
ATOM 1324 C C . LEU A 1 176 ? -17.952 -8.915 -24.321 1.00 41.97 175 LEU A C 1
ATOM 1325 O O . LEU A 1 176 ? -18.905 -9.114 -25.069 1.00 42.65 175 LEU A O 1
ATOM 1330 N N . LYS A 1 177 ? -17.180 -9.905 -23.883 1.00 41.94 176 LYS A N 1
ATOM 1331 C CA . LYS A 1 177 ? -17.452 -11.273 -24.321 1.00 42.02 176 LYS A CA 1
ATOM 1332 C C . LYS A 1 177 ? -18.741 -11.855 -23.752 1.00 41.20 176 LYS A C 1
ATOM 1333 O O . LYS A 1 177 ? -19.415 -12.652 -24.421 1.00 40.55 176 LYS A O 1
ATOM 1339 N N . ALA A 1 178 ? -19.093 -11.467 -22.527 1.00 39.30 177 ALA A N 1
ATOM 1340 C CA . ALA A 1 178 ? -20.341 -11.942 -21.929 1.00 38.20 177 ALA A CA 1
ATOM 1341 C C . ALA A 1 178 ? -21.482 -11.281 -22.709 1.00 38.16 177 ALA A C 1
ATOM 1342 O O . ALA A 1 178 ? -22.499 -11.904 -22.980 1.00 38.54 177 ALA A O 1
ATOM 1344 N N . LEU A 1 179 ? -21.288 -10.019 -23.081 1.00 39.47 178 LEU A N 1
ATOM 1345 C CA . LEU A 1 179 ? -22.284 -9.252 -23.833 1.00 42.08 178 LEU A CA 1
ATOM 1346 C C . LEU A 1 179 ? -22.441 -9.800 -25.253 1.00 44.96 178 LEU A C 1
ATOM 1347 O O . LEU A 1 179 ? -23.463 -9.576 -25.895 1.00 44.64 178 LEU A O 1
ATOM 1352 N N . GLU A 1 180 ? -21.428 -10.523 -25.735 1.00 47.54 179 GLU A N 1
ATOM 1353 C CA . GLU A 1 180 ? -21.469 -11.102 -27.07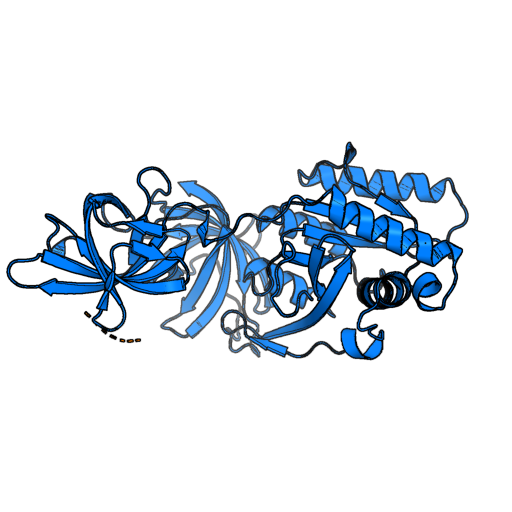6 1.00 49.71 179 GLU A CA 1
ATOM 1354 C C . GLU A 1 180 ? -22.005 -12.529 -27.047 1.00 51.24 179 GLU A C 1
ATOM 1355 O O . GLU A 1 180 ? -22.057 -13.201 -28.078 1.00 52.99 179 GLU A O 1
ATOM 1361 N N . GLY A 1 181 ? -22.408 -13.004 -25.875 1.00 51.26 180 GLY A N 1
ATOM 1362 C CA . GLY A 1 181 ? -22.937 -14.353 -25.809 1.00 51.85 180 GLY A CA 1
ATOM 1363 C C . GLY A 1 181 ? -21.950 -15.417 -25.368 1.00 52.98 180 GLY A C 1
ATOM 1364 O O . GLY A 1 181 ? -22.334 -16.550 -25.102 1.00 53.78 180 GLY A O 1
ATOM 1365 N N . ASP A 1 182 ? -20.675 -15.069 -25.289 1.00 54.59 181 ASP A N 1
ATOM 1366 C CA . ASP A 1 182 ? -19.665 -16.023 -24.842 1.00 56.76 181 ASP A CA 1
ATOM 1367 C C . ASP A 1 182 ? -20.115 -16.602 -23.488 1.00 56.00 181 ASP A C 1
ATOM 1368 O O . ASP A 1 182 ? -19.998 -15.951 -22.449 1.00 56.47 181 ASP A O 1
ATOM 1373 N N . ALA A 1 183 ? -20.627 -17.827 -23.517 1.00 55.48 182 ALA A N 1
ATOM 1374 C CA . ALA A 1 183 ? -21.141 -18.517 -22.336 1.00 54.85 182 ALA A CA 1
ATOM 1375 C C . ALA A 1 183 ? -20.225 -18.613 -21.115 1.00 55.91 182 ALA A C 1
ATOM 1376 O O . ALA A 1 183 ? -20.680 -18.422 -19.984 1.00 56.09 182 ALA A O 1
ATOM 1378 N N . GLU A 1 184 ? -18.951 -18.935 -21.325 1.00 56.35 183 GLU A N 1
ATOM 1379 C CA . GLU A 1 184 ? -18.015 -19.035 -20.204 1.00 56.11 183 GLU A CA 1
ATOM 1380 C C . GLU A 1 184 ? -17.869 -17.685 -19.506 1.00 53.37 183 GLU A C 1
ATOM 1381 O O . GLU A 1 184 ? -17.786 -17.613 -18.279 1.00 51.08 183 GLU A O 1
ATOM 1387 N N . TRP A 1 185 ? -17.843 -16.617 -20.290 1.00 50.67 184 TRP A N 1
ATOM 1388 C CA . TRP A 1 185 ? -17.704 -15.291 -19.721 1.00 49.63 184 TRP A CA 1
ATOM 1389 C C . TRP A 1 185 ? -18.985 -14.835 -19.043 1.00 47.77 184 TRP A C 1
ATOM 1390 O O . TRP A 1 185 ? -18.938 -14.161 -18.015 1.00 46.58 184 TRP A O 1
ATOM 1401 N N . GLU A 1 186 ? -20.126 -15.237 -19.593 1.00 46.36 185 GLU A N 1
ATOM 1402 C CA . GLU A 1 186 ? -21.415 -14.864 -19.014 1.00 45.54 185 GLU A CA 1
ATOM 1403 C C . GLU A 1 186 ? -21.539 -15.396 -17.586 1.00 42.77 185 GLU A C 1
ATOM 1404 O O . GLU A 1 186 ? -22.228 -14.817 -16.750 1.00 41.00 185 GLU A O 1
ATOM 1410 N N . ALA A 1 187 ? -20.881 -16.515 -17.320 1.00 41.85 186 ALA A N 1
ATOM 1411 C CA . ALA A 1 187 ? -20.909 -17.125 -15.996 1.00 40.13 186 ALA A CA 1
ATOM 1412 C C . ALA A 1 187 ? -20.241 -16.182 -14.999 1.00 39.35 186 ALA A C 1
ATOM 1413 O O . ALA A 1 187 ? -20.597 -16.146 -13.825 1.00 40.31 186 ALA A O 1
ATOM 1415 N N . LYS A 1 188 ? -19.260 -15.427 -15.478 1.00 39.42 187 LYS A 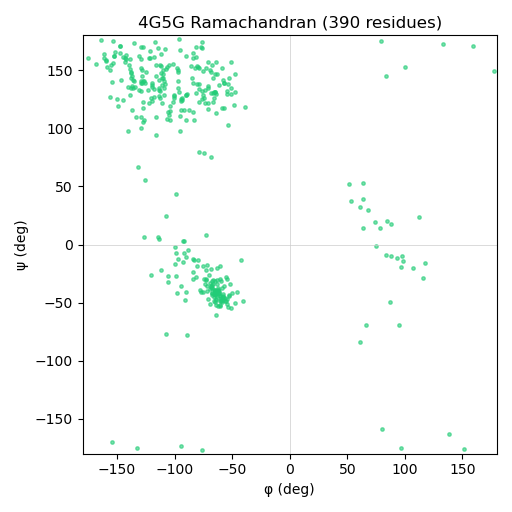N 1
ATOM 1416 C CA . LYS A 1 188 ? -18.550 -14.467 -14.636 1.00 39.52 187 LYS A CA 1
ATOM 1417 C C . LYS A 1 188 ? -19.479 -13.312 -14.254 1.00 38.29 187 LYS A C 1
ATOM 1418 O O . LYS A 1 188 ? -19.414 -12.798 -13.138 1.00 37.17 187 LYS A O 1
ATOM 1424 N N . ILE A 1 189 ? -20.354 -12.930 -15.181 1.00 37.10 188 ILE A N 1
ATOM 1425 C CA . ILE A 1 189 ? -21.302 -11.857 -14.928 1.00 38.04 188 ILE A CA 1
ATOM 1426 C C . ILE A 1 189 ? -22.249 -12.325 -13.825 1.00 39.17 188 ILE A C 1
ATOM 1427 O O . ILE A 1 189 ? -22.597 -11.551 -12.932 1.00 40.41 188 ILE A O 1
ATOM 1432 N N . LEU A 1 190 ? -22.653 -13.595 -13.880 1.00 37.29 189 LEU A N 1
ATOM 1433 C CA . LEU A 1 190 ? -23.540 -14.160 -12.869 1.00 37.15 189 LEU A CA 1
ATOM 1434 C C . LEU A 1 190 ? -22.802 -14.237 -11.515 1.00 37.80 189 LEU A C 1
ATOM 1435 O O . LEU A 1 190 ? -23.390 -14.021 -10.440 1.00 35.83 189 LEU A O 1
ATOM 1440 N N . GLU A 1 191 ? -21.512 -14.553 -11.583 1.00 35.52 190 GLU A N 1
ATOM 1441 C CA . GLU A 1 191 ? -20.683 -14.615 -10.397 1.00 36.38 190 GLU A CA 1
ATOM 1442 C C . GLU A 1 191 ? -20.679 -13.200 -9.785 1.00 35.71 190 GLU A C 1
ATOM 1443 O O . GLU A 1 191 ? -20.790 -13.034 -8.559 1.00 32.92 190 GLU A O 1
ATOM 1449 N N . LEU A 1 192 ? -20.568 -12.176 -10.639 1.00 34.46 191 LEU A N 1
ATOM 1450 C CA . LEU A 1 192 ? -20.580 -10.792 -10.143 1.00 33.70 191 LEU A CA 1
ATOM 1451 C C . LEU A 1 192 ? -21.905 -10.489 -9.409 1.00 33.74 191 LEU A C 1
ATOM 1452 O O . LEU A 1 192 ? -21.913 -10.018 -8.263 1.00 32.84 191 LEU A O 1
ATOM 1457 N N . ALA A 1 193 ? -23.023 -10.778 -10.072 1.00 32.75 192 ALA A N 1
ATOM 1458 C CA . ALA A 1 193 ? -24.334 -10.540 -9.489 1.00 33.25 192 ALA A CA 1
ATOM 1459 C C . ALA A 1 193 ? -24.558 -11.314 -8.183 1.00 33.60 192 ALA A C 1
ATOM 1460 O O . ALA A 1 193 ? -25.291 -10.849 -7.309 1.00 33.50 192 ALA A O 1
ATOM 1462 N N . GLY A 1 194 ? -23.940 -12.492 -8.067 1.00 35.69 193 GLY A N 1
ATOM 1463 C CA . GLY A 1 194 ? -24.057 -13.295 -6.860 1.00 33.81 193 GLY A CA 1
ATOM 1464 C C . GLY A 1 194 ? -23.352 -12.590 -5.713 1.00 34.10 193 GLY A C 1
ATOM 1465 O O . GLY A 1 194 ? -23.775 -12.658 -4.563 1.00 34.51 193 GLY A O 1
ATOM 1466 N N . PHE A 1 195 ? -22.257 -11.908 -6.026 1.00 33.92 194 PHE A N 1
ATOM 1467 C CA . PHE A 1 195 ? -21.530 -11.158 -5.019 1.00 34.46 194 PHE A CA 1
ATOM 1468 C C . PHE A 1 195 ? -22.310 -9.889 -4.617 1.00 34.23 194 PHE A C 1
ATOM 1469 O O . PHE A 1 195 ? -22.203 -9.426 -3.486 1.00 34.38 194 PHE A O 1
ATOM 1477 N N . LEU A 1 196 ? -23.075 -9.320 -5.543 1.00 34.29 195 LEU A N 1
ATOM 1478 C CA . LEU A 1 196 ? -23.891 -8.155 -5.209 1.00 35.71 195 LEU A CA 1
ATOM 1479 C C . LEU A 1 196 ? -24.891 -8.678 -4.195 1.00 37.18 195 LEU A C 1
ATOM 1480 O O . LEU A 1 196 ? -25.178 -8.026 -3.179 1.00 37.99 195 LEU A O 1
ATOM 1485 N N . ASP A 1 197 ? -25.422 -9.870 -4.477 1.00 36.45 196 ASP A N 1
ATOM 1486 C CA . ASP A 1 197 ? -26.393 -10.492 -3.584 1.00 36.89 196 ASP A CA 1
ATOM 1487 C C . ASP A 1 197 ? -25.805 -10.791 -2.218 1.00 34.93 196 ASP A C 1
ATOM 1488 O O . ASP A 1 197 ? -26.346 -10.395 -1.199 1.00 36.60 196 ASP A O 1
ATOM 1493 N N . SER A 1 198 ? -24.681 -11.491 -2.210 1.00 34.45 197 SER A N 1
ATOM 1494 C CA . SER A 1 198 ? -24.052 -11.915 -0.967 1.00 34.78 197 SER A CA 1
ATOM 1495 C C . SER A 1 198 ? -23.136 -10.938 -0.232 1.00 34.47 197 SER A C 1
ATOM 1496 O O . SER A 1 198 ? -23.009 -10.992 0.987 1.00 35.21 197 SER A O 1
ATOM 1499 N N . TYR A 1 199 ? -22.479 -10.049 -0.947 1.00 32.02 198 TYR A N 1
ATOM 1500 C CA . TYR A 1 199 ? -21.573 -9.168 -0.254 1.00 34.44 198 TYR A CA 1
ATOM 1501 C C . TYR A 1 199 ? -22.190 -7.851 0.237 1.00 36.21 198 TYR A C 1
ATOM 1502 O O . TYR A 1 199 ? -21.902 -7.412 1.341 1.00 36.50 198 TYR A O 1
ATOM 1511 N N . ILE A 1 200 ? -23.035 -7.221 -0.569 1.00 37.24 199 ILE A N 1
ATOM 1512 C CA . ILE A 1 200 ? -23.634 -5.960 -0.152 1.00 39.91 199 ILE A CA 1
ATOM 1513 C C . ILE A 1 200 ? -24.860 -6.204 0.721 1.00 41.76 199 ILE A C 1
ATOM 1514 O O . ILE A 1 200 ? -25.871 -6.748 0.265 1.00 42.22 199 ILE A O 1
ATOM 1519 N N . PRO A 1 201 ? -24.788 -5.827 1.998 1.00 42.09 200 PRO A N 1
ATOM 1520 C CA . PRO A 1 201 ? -25.977 -6.062 2.821 1.00 43.30 200 PRO A CA 1
ATOM 1521 C C . PRO A 1 201 ? -27.131 -5.145 2.396 1.00 45.19 200 PRO A C 1
ATOM 1522 O O . PRO A 1 201 ? -26.915 -4.055 1.862 1.00 44.62 200 PRO A O 1
ATOM 1526 N N . GLU A 1 202 ? -28.355 -5.615 2.584 1.00 46.33 201 GLU A N 1
ATOM 1527 C CA . GLU A 1 202 ? -29.523 -4.825 2.243 1.00 48.02 201 GLU A CA 1
ATOM 1528 C C . GLU A 1 202 ? -29.419 -3.464 2.956 1.00 47.50 201 GLU A C 1
ATOM 1529 O O . GLU A 1 202 ? -29.177 -3.391 4.173 1.00 44.91 201 GLU A O 1
ATOM 1535 N N . PRO A 1 203 ? -29.589 -2.370 2.200 1.00 45.60 202 PRO A N 1
ATOM 1536 C CA . PRO A 1 203 ? -29.515 -1.000 2.708 1.00 46.58 202 PRO A CA 1
ATOM 1537 C C . PRO A 1 203 ? -30.574 -0.653 3.747 1.00 46.16 202 PRO A C 1
ATOM 1538 O O . PRO A 1 203 ? -31.704 -1.140 3.694 1.00 46.55 202 PRO A O 1
ATOM 1542 N N . GLU A 1 204 ? -30.198 0.199 4.687 1.00 46.14 203 GLU A N 1
ATOM 1543 C CA . GLU A 1 204 ? -31.113 0.636 5.723 1.00 49.13 203 GLU A CA 1
ATOM 1544 C C . GLU A 1 204 ? -32.087 1.668 5.146 1.00 49.84 203 GLU A C 1
ATOM 1545 O O . GLU A 1 204 ? -31.677 2.608 4.461 1.00 50.35 203 GLU A O 1
ATOM 1551 N N . ARG A 1 205 ? -33.375 1.478 5.415 1.00 51.60 204 ARG A N 1
ATOM 1552 C CA . ARG A 1 205 ? -34.419 2.397 4.946 1.00 53.89 204 ARG A CA 1
ATOM 1553 C C . ARG A 1 205 ? -34.428 3.726 5.726 1.00 51.01 204 ARG A C 1
ATOM 1554 O O . ARG A 1 205 ? -34.373 3.728 6.960 1.00 50.02 204 ARG A O 1
ATOM 1562 N N . ALA A 1 206 ? -34.488 4.846 5.005 1.00 48.78 205 ALA A N 1
ATOM 1563 C CA . ALA A 1 206 ? -34.506 6.170 5.641 1.00 45.18 205 ALA A CA 1
ATOM 1564 C C . ALA A 1 206 ? -35.504 6.147 6.797 1.00 42.40 205 ALA A C 1
ATOM 1565 O O . ALA A 1 206 ? -35.242 6.681 7.869 1.00 40.19 205 ALA A O 1
ATOM 1567 N N . ILE A 1 207 ? -36.638 5.499 6.563 1.00 41.98 206 ILE A N 1
ATOM 1568 C CA . ILE A 1 207 ? -37.684 5.354 7.562 1.00 44.03 206 ILE A CA 1
ATOM 1569 C C . ILE A 1 207 ? -37.177 4.595 8.799 1.00 44.40 206 ILE A C 1
ATOM 1570 O O . ILE A 1 207 ? -37.775 4.659 9.872 1.00 43.96 206 ILE A O 1
ATOM 1575 N N . ASP A 1 208 ? -36.063 3.886 8.642 1.00 44.96 207 ASP A N 1
ATOM 1576 C CA . ASP A 1 208 ? -35.486 3.102 9.727 1.00 47.01 207 ASP A CA 1
ATOM 1577 C C . ASP A 1 208 ? -34.340 3.789 10.451 1.00 45.90 207 ASP A C 1
ATOM 1578 O O . ASP A 1 208 ? -33.849 3.289 11.467 1.00 45.90 207 ASP A O 1
ATOM 1583 N N . LYS A 1 209 ? -33.912 4.930 9.920 1.00 43.83 208 LYS A N 1
ATOM 1584 C CA . LYS A 1 209 ? -32.842 5.700 10.529 1.00 41.35 208 LYS A CA 1
ATOM 1585 C C . LYS A 1 209 ? -33.425 6.593 11.625 1.00 38.81 208 LYS A C 1
ATOM 1586 O O . LYS A 1 209 ? -34.634 6.772 11.705 1.00 38.91 208 LYS A O 1
ATOM 1592 N N . PRO A 1 210 ? -32.569 7.139 12.502 1.00 36.67 209 PRO A N 1
ATOM 1593 C CA . PRO A 1 210 ? -33.034 8.012 13.591 1.00 34.48 209 PRO A CA 1
ATOM 1594 C C . PRO A 1 210 ? -33.805 9.205 13.052 1.00 32.38 209 PRO A C 1
ATOM 1595 O O . PRO A 1 210 ? -33.418 9.786 12.050 1.00 29.92 209 PRO A O 1
ATOM 1599 N N . PHE A 1 211 ? -34.894 9.566 13.724 1.00 32.34 210 PHE A N 1
ATOM 1600 C CA . PHE A 1 211 ? -35.714 10.683 13.285 1.00 32.21 210 PHE A CA 1
ATOM 1601 C C . PHE A 1 211 ? -34.923 11.987 13.113 1.00 33.47 210 PHE A C 1
ATOM 1602 O O . PHE A 1 211 ? -34.119 12.361 13.980 1.00 33.00 210 PHE A O 1
ATOM 1610 N N . LEU A 1 212 ? -35.143 12.648 11.972 1.00 31.39 211 LEU A N 1
ATOM 1611 C CA . LEU A 1 212 ? -34.500 13.925 11.664 1.00 33.56 211 LEU A CA 1
ATOM 1612 C C . LEU A 1 212 ? -35.462 14.726 10.772 1.00 34.53 211 LEU A C 1
ATOM 1613 O O . LEU A 1 212 ? -35.944 14.216 9.748 1.00 34.00 211 LEU A O 1
ATOM 1618 N N . LEU A 1 213 ? -35.778 15.951 11.195 1.00 34.64 212 LEU A N 1
ATOM 1619 C CA . LEU A 1 213 ? -36.648 16.846 10.427 1.00 34.04 212 LEU A CA 1
ATOM 1620 C C . LEU A 1 213 ? -36.083 18.253 10.429 1.00 34.78 212 LEU A C 1
ATOM 1621 O O . LEU A 1 213 ? -35.951 18.878 11.488 1.00 34.85 212 LEU A O 1
ATOM 1626 N N . PRO A 1 214 ? -35.693 18.758 9.242 1.00 33.95 213 PRO A N 1
ATOM 1627 C CA . PRO A 1 214 ? -35.142 20.117 9.160 1.00 33.76 213 PRO A CA 1
ATOM 1628 C C . PRO A 1 214 ? -36.262 21.167 9.302 1.00 33.11 213 PRO A C 1
ATOM 1629 O O . PRO A 1 214 ? -37.270 21.151 8.594 1.00 33.16 213 PRO A O 1
ATOM 1633 N N . ILE A 1 215 ? -36.082 22.080 10.235 1.00 31.23 214 ILE A N 1
ATOM 1634 C CA . ILE A 1 215 ? -37.112 23.070 10.485 1.00 31.61 214 ILE A CA 1
ATOM 1635 C C . ILE A 1 215 ? -37.209 24.177 9.456 1.00 32.69 214 ILE A C 1
ATOM 16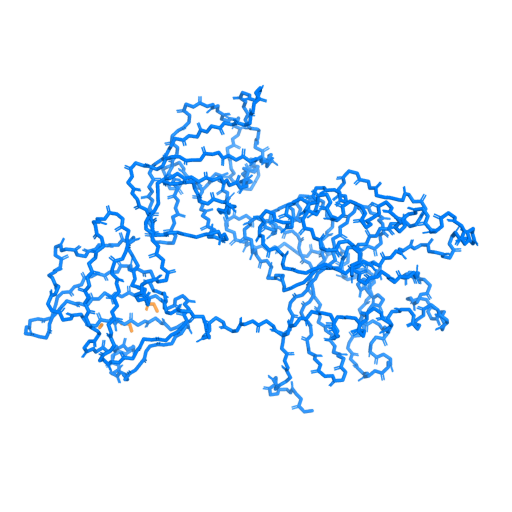36 O O . ILE A 1 215 ? -36.214 24.819 9.124 1.00 32.81 214 ILE A O 1
ATOM 1641 N N . GLU A 1 216 ? -38.418 24.390 8.957 1.00 32.99 215 GLU A N 1
ATOM 1642 C CA . GLU A 1 216 ? -38.654 25.454 7.992 1.00 38.16 215 GLU A CA 1
ATOM 1643 C C . GLU A 1 216 ? -39.430 26.608 8.634 1.00 37.77 215 GLU A C 1
ATOM 1644 O O . GLU A 1 216 ? -38.838 27.621 8.982 1.00 40.18 215 GLU A O 1
ATOM 1650 N N . ASP A 1 217 ? -40.733 26.458 8.816 1.00 38.73 216 ASP A N 1
ATOM 1651 C CA . ASP A 1 217 ? -41.529 27.517 9.440 1.00 41.13 216 ASP A CA 1
ATOM 1652 C C . ASP A 1 217 ? -41.823 27.188 10.892 1.00 41.50 216 ASP A C 1
ATOM 1653 O O . ASP A 1 217 ? -41.840 26.020 11.291 1.00 41.91 216 ASP A O 1
ATOM 1658 N N . VAL A 1 218 ? -42.071 28.229 11.674 1.00 40.66 217 VAL A N 1
ATOM 1659 C CA . VAL A 1 218 ? -42.426 28.054 13.070 1.00 40.34 217 VAL A CA 1
ATOM 1660 C C . VAL A 1 218 ? -43.542 29.050 13.378 1.00 40.83 217 VAL A C 1
ATOM 1661 O O . VAL A 1 218 ? -43.460 30.233 13.037 1.00 40.56 217 VAL A O 1
ATOM 1665 N N . PHE A 1 219 ? -44.623 28.551 13.962 1.00 39.20 218 PHE A N 1
ATOM 1666 C CA . PHE A 1 219 ? -45.717 29.422 14.339 1.00 40.33 218 PHE A CA 1
ATOM 1667 C C . PHE A 1 219 ? -46.301 28.904 15.618 1.00 41.90 218 PHE A C 1
ATOM 1668 O O . PHE A 1 219 ? -46.089 27.752 16.000 1.00 44.00 218 PHE A O 1
ATOM 1676 N N . SER A 1 220 ? -47.039 29.763 16.292 1.00 43.91 219 SER A N 1
ATOM 1677 C CA . SER A 1 220 ? -47.638 29.380 17.550 1.00 45.48 219 SER A CA 1
ATOM 1678 C C . SER A 1 220 ? -49.126 29.138 17.376 1.00 44.86 219 SER A C 1
ATOM 1679 O O . SER A 1 220 ? -49.743 29.667 16.462 1.00 45.20 219 SER A O 1
ATOM 1682 N N . ILE A 1 221 ? -49.687 28.305 18.242 1.00 47.09 220 ILE A N 1
ATOM 1683 C CA . ILE A 1 221 ? -51.116 27.998 18.231 1.00 48.24 220 ILE A CA 1
ATOM 1684 C C . ILE A 1 221 ? -51.591 28.267 19.662 1.00 50.94 220 ILE A C 1
ATOM 1685 O O . ILE A 1 221 ? -51.300 27.488 20.586 1.00 49.54 220 ILE A O 1
ATOM 1690 N N . SER A 1 222 ? -52.297 29.387 19.833 1.00 53.49 221 SER A N 1
ATOM 1691 C CA . SER A 1 222 ? -52.815 29.810 21.136 1.00 55.42 221 SER A CA 1
ATOM 1692 C C . SER A 1 222 ? -53.323 28.621 21.955 1.00 56.10 221 SER A C 1
ATOM 1693 O O . SER A 1 222 ? -54.256 27.915 21.551 1.00 56.02 221 SER A O 1
ATOM 1696 N N . GLY A 1 223 ? -52.691 28.402 23.104 1.00 56.91 222 GLY A N 1
ATOM 1697 C CA . GLY A 1 223 ? -53.076 27.296 23.960 1.00 58.46 222 GLY A CA 1
ATOM 1698 C C . GLY A 1 223 ? -52.230 26.047 23.733 1.00 59.59 222 GLY A C 1
ATOM 1699 O O . GLY A 1 223 ? -51.414 25.670 24.585 1.00 59.49 222 GLY A O 1
ATOM 1700 N N . ARG A 1 224 ? -52.409 25.414 22.574 1.00 58.63 223 ARG A N 1
ATOM 1701 C CA . ARG A 1 224 ? -51.682 24.191 22.239 1.00 56.61 223 ARG A CA 1
ATOM 1702 C C . ARG A 1 224 ? -50.145 24.272 22.242 1.00 53.66 223 ARG A C 1
ATOM 1703 O O . ARG A 1 224 ? -49.477 23.384 22.790 1.00 53.62 223 ARG A O 1
ATOM 1711 N N . GLY A 1 225 ? -49.582 25.316 21.638 1.00 50.23 224 GLY A N 1
ATOM 1712 C CA . GLY A 1 225 ? -48.131 25.454 21.628 1.00 45.41 224 GLY A CA 1
ATOM 1713 C C . GLY A 1 225 ? -47.461 25.907 20.334 1.00 43.04 224 GLY A C 1
ATOM 1714 O O . GLY A 1 225 ? -48.106 26.439 19.422 1.00 42.18 224 GLY A O 1
ATOM 1715 N N . THR A 1 226 ? -46.151 25.676 20.257 1.00 38.86 225 THR A N 1
ATOM 1716 C CA . THR A 1 226 ? -45.347 26.056 19.108 1.00 36.25 225 THR A CA 1
ATOM 1717 C C . THR A 1 226 ? -45.206 24.921 18.087 1.00 36.51 225 THR A C 1
ATOM 1718 O O . THR A 1 226 ? -44.811 23.806 18.436 1.00 35.73 225 THR A O 1
ATOM 1722 N N . VAL A 1 227 ? -45.544 25.181 16.827 1.00 36.00 226 VAL A N 1
ATOM 1723 C CA . VAL A 1 227 ? -45.369 24.123 15.840 1.00 36.02 226 VAL A CA 1
ATOM 1724 C C . VAL A 1 227 ? -44.293 24.486 14.827 1.00 34.58 226 VAL A C 1
ATOM 1725 O O . VAL A 1 227 ? -44.134 25.652 14.457 1.00 33.25 226 VAL A O 1
ATOM 1729 N N . VAL A 1 228 ? -43.507 23.484 14.437 1.00 31.75 227 VAL A N 1
ATOM 1730 C CA . VAL A 1 228 ? -42.479 23.675 13.420 1.00 30.31 227 VAL A CA 1
ATOM 1731 C C . VAL A 1 228 ? -42.894 22.787 12.241 1.00 31.40 227 VAL A C 1
ATOM 1732 O O . VAL A 1 228 ? -43.458 21.694 12.410 1.00 30.86 227 VAL A O 1
ATOM 1736 N N . THR A 1 229 ? -42.627 23.267 11.042 1.00 31.80 228 THR A N 1
ATOM 1737 C CA . THR A 1 229 ? -43.000 22.533 9.842 1.00 32.07 228 THR A CA 1
ATOM 1738 C C . THR A 1 229 ? -41.735 22.051 9.167 1.00 32.35 228 THR A C 1
ATOM 1739 O O . THR A 1 229 ? -40.650 22.548 9.442 1.00 34.08 228 THR A O 1
ATOM 1743 N N . GLY A 1 230 ? -41.879 21.104 8.256 1.00 33.25 229 GLY A N 1
ATOM 1744 C CA . GLY A 1 230 ? -40.716 20.608 7.553 1.00 31.78 229 GLY A CA 1
ATOM 1745 C C . GLY A 1 230 ? -41.049 19.249 7.000 1.00 32.07 229 GLY A C 1
ATOM 1746 O O . GLY A 1 230 ? -42.106 18.695 7.301 1.00 32.12 229 GLY A O 1
ATOM 1747 N N . ARG A 1 231 ? -40.168 18.729 6.165 1.00 31.49 230 ARG A N 1
ATOM 1748 C CA . ARG A 1 231 ? -40.365 17.412 5.605 1.00 32.16 230 ARG A CA 1
ATOM 1749 C C . ARG A 1 231 ? -39.474 16.478 6.413 1.00 30.29 230 ARG A C 1
ATOM 1750 O O . ARG A 1 231 ? -38.287 16.735 6.567 1.00 28.91 230 ARG A O 1
ATOM 1758 N N . VAL A 1 232 ? -40.054 15.420 6.964 1.00 31.85 231 VAL A N 1
ATOM 1759 C CA . VAL A 1 232 ? -39.274 14.456 7.742 1.00 31.20 231 VAL A CA 1
ATOM 1760 C C . VAL A 1 232 ? -38.156 13.927 6.837 1.00 32.42 231 VAL A C 1
ATOM 1761 O O . VAL A 1 232 ? -38.424 13.352 5.785 1.00 31.43 231 VAL A O 1
ATOM 1765 N N . GLU A 1 233 ? -36.904 14.165 7.212 1.00 35.40 232 GLU A N 1
ATOM 1766 C CA . GLU A 1 233 ? -35.793 13.680 6.395 1.00 39.01 232 GLU A CA 1
ATOM 1767 C C . GLU A 1 233 ? -35.616 12.164 6.575 1.00 39.25 232 GLU A C 1
ATOM 1768 O O . GLU A 1 233 ? -35.377 11.434 5.610 1.00 39.46 232 GLU A O 1
ATOM 1774 N N . ARG A 1 234 ? -35.739 11.690 7.806 1.00 38.03 233 ARG A N 1
ATOM 1775 C CA . ARG A 1 234 ? -35.615 10.264 8.041 1.00 38.50 233 ARG A CA 1
ATOM 1776 C C . ARG A 1 234 ? -36.264 9.889 9.349 1.00 36.91 233 ARG A C 1
ATOM 1777 O O . ARG A 1 234 ? -36.452 10.724 10.235 1.00 34.50 233 ARG A O 1
ATOM 1785 N N . GLY A 1 235 ? -36.615 8.616 9.455 1.00 37.12 234 GLY A N 1
ATOM 1786 C CA . GLY A 1 235 ? -37.210 8.132 10.674 1.00 34.85 234 GLY A CA 1
ATOM 1787 C C . GLY A 1 235 ? -38.672 8.435 10.836 1.00 34.97 234 GLY A C 1
ATOM 1788 O O . GLY A 1 235 ? -39.406 8.695 9.872 1.00 33.96 234 GLY A O 1
ATOM 1789 N N . ILE A 1 236 ? -39.089 8.402 12.092 1.00 35.19 235 ILE A N 1
ATOM 1790 C CA . ILE A 1 236 ? -40.477 8.618 12.462 1.00 35.98 235 ILE A CA 1
ATOM 1791 C C . ILE A 1 236 ? -40.526 9.321 13.814 1.00 36.29 235 ILE A C 1
ATOM 1792 O O . ILE A 1 236 ? -39.707 9.045 14.702 1.00 33.98 235 ILE A O 1
ATOM 1797 N N . ILE A 1 237 ? -41.469 10.245 13.961 1.00 35.61 236 ILE A N 1
ATOM 1798 C CA . ILE A 1 237 ? -41.639 10.946 15.219 1.00 36.37 236 ILE A CA 1
ATOM 1799 C C . ILE A 1 237 ? -43.065 10.601 15.627 1.00 37.39 236 ILE A C 1
ATOM 1800 O O . ILE A 1 237 ? -43.998 10.806 14.857 1.00 36.29 236 ILE A O 1
ATOM 1805 N N . LYS A 1 238 ? -43.233 10.040 16.818 1.00 39.62 237 LYS A N 1
ATOM 1806 C CA . LYS A 1 238 ? -44.571 9.690 17.302 1.00 42.58 237 LYS A CA 1
ATOM 1807 C C . LYS A 1 238 ? -44.966 10.675 18.391 1.00 40.66 237 LYS A C 1
ATOM 1808 O O . LYS A 1 238 ? -44.113 11.237 19.067 1.00 39.85 237 LYS A O 1
ATOM 1814 N N . VAL A 1 239 ? -46.260 10.884 18.561 1.00 40.87 238 VAL A N 1
ATOM 1815 C CA . VAL A 1 239 ? -46.720 11.791 19.591 1.00 40.90 238 VAL A CA 1
ATOM 1816 C C . VAL A 1 239 ? -46.363 11.189 20.955 1.00 40.71 238 VAL A C 1
ATOM 1817 O O . VAL A 1 239 ? -46.605 10.005 21.206 1.00 40.63 238 VAL A O 1
ATOM 1821 N N . GLY A 1 240 ? -45.767 12.011 21.815 1.00 38.91 239 GLY A N 1
ATOM 1822 C CA . GLY A 1 240 ? -45.366 11.565 23.133 1.00 38.73 239 GLY A CA 1
ATOM 1823 C C . GLY A 1 240 ? -43.862 11.406 23.247 1.00 40.22 239 GLY A C 1
ATOM 1824 O O . GLY A 1 240 ? -43.314 11.398 24.349 1.00 37.48 239 GLY A O 1
ATOM 1825 N N . GLU A 1 241 ? -43.186 11.274 22.105 1.00 41.54 240 GLU A N 1
ATOM 1826 C CA . GLU A 1 241 ? -41.735 11.110 22.100 1.00 43.29 240 GLU A CA 1
ATOM 1827 C C . GLU A 1 241 ? -40.983 12.414 22.298 1.00 43.78 240 GLU A C 1
ATOM 1828 O O . GLU A 1 241 ? -41.453 13.496 21.914 1.00 43.04 240 GLU A O 1
ATOM 1834 N N . GLU A 1 242 ? -39.790 12.293 22.865 1.00 42.68 241 GLU A N 1
ATOM 1835 C CA . GLU A 1 242 ? -38.932 13.445 23.065 1.00 44.11 241 GLU A CA 1
ATOM 1836 C C . GLU A 1 242 ? -38.104 13.705 21.808 1.00 42.12 241 GLU A C 1
ATOM 1837 O O . GLU A 1 242 ? -37.830 12.805 21.023 1.00 40.10 241 GLU A O 1
ATOM 1843 N N . VAL A 1 243 ? -37.706 14.952 21.630 1.00 40.80 242 VAL A N 1
ATOM 1844 C CA . VAL A 1 243 ? -36.913 15.337 20.482 1.00 39.94 242 VAL A CA 1
ATOM 1845 C C . VAL A 1 243 ? -35.917 16.390 20.940 1.00 40.30 242 VAL A C 1
ATOM 1846 O O . VAL A 1 243 ? -36.133 17.057 21.950 1.00 40.18 242 VAL A O 1
ATOM 1850 N N . GLU A 1 244 ? -34.821 16.524 20.203 1.00 39.99 243 GLU A N 1
ATOM 1851 C CA . GLU A 1 244 ? -33.838 17.552 20.494 1.00 40.49 243 GLU A CA 1
ATOM 1852 C C . GLU A 1 244 ? -33.935 18.557 19.336 1.00 39.12 243 GLU A C 1
ATOM 1853 O O . GLU A 1 244 ? -34.194 18.177 18.185 1.00 39.42 243 GLU A O 1
ATOM 1859 N N . ILE A 1 245 ? -33.782 19.836 19.657 1.00 37.47 244 ILE A N 1
ATOM 1860 C CA . ILE A 1 245 ? -33.803 20.905 18.673 1.00 34.71 244 ILE A CA 1
ATOM 1861 C C . ILE A 1 245 ? -32.325 21.225 18.583 1.00 34.87 244 ILE A C 1
ATOM 1862 O O . ILE A 1 245 ? -31.763 21.824 19.499 1.00 35.74 244 ILE A O 1
ATOM 1867 N N . VAL A 1 246 ? -31.694 20.828 17.480 1.00 34.02 245 VAL A N 1
ATOM 1868 C CA . VAL A 1 246 ? -30.253 21.004 17.317 1.00 33.57 245 VAL A CA 1
ATOM 1869 C C . VAL A 1 246 ? -29.766 22.004 16.272 1.00 35.42 245 VAL A C 1
ATOM 1870 O O . VAL A 1 246 ? -30.379 22.181 15.220 1.00 35.59 245 VAL A O 1
ATOM 1874 N N . GLY A 1 247 ? -28.632 22.633 16.572 1.00 38.52 246 GLY A N 1
ATOM 1875 C CA . GLY A 1 247 ? -28.032 23.587 15.651 1.00 41.40 246 GLY A CA 1
ATOM 1876 C C . GLY A 1 247 ? -28.273 25.059 15.933 1.00 42.93 246 GLY A C 1
ATOM 1877 O O . GLY A 1 247 ? -29.281 25.425 16.535 1.00 42.02 246 GLY A O 1
ATOM 1878 N N . ILE A 1 248 ? -27.327 25.895 15.499 1.00 45.53 247 ILE A N 1
ATOM 1879 C CA . ILE A 1 248 ? -27.399 27.357 15.644 1.00 49.15 247 ILE A CA 1
ATOM 1880 C C . ILE A 1 248 ? -27.340 27.828 17.100 1.00 50.77 247 ILE A C 1
ATOM 1881 O O . ILE A 1 248 ? -26.359 28.446 17.518 1.00 51.63 247 ILE A O 1
ATOM 1886 N N . LYS A 1 249 ? -28.394 27.544 17.860 1.00 52.54 248 LYS A N 1
ATOM 1887 C CA . LYS A 1 249 ? -28.466 27.903 19.282 1.00 54.17 248 LYS A CA 1
ATOM 1888 C C . LYS A 1 249 ? -28.025 26.661 20.051 1.00 53.46 248 LYS A C 1
ATOM 1889 O O . LYS A 1 249 ? -27.747 25.627 19.447 1.00 53.91 248 LYS A O 1
ATOM 1895 N N . GLU A 1 250 ? -27.947 26.744 21.374 1.00 52.39 249 GLU A N 1
ATOM 1896 C CA . GLU A 1 250 ? -27.576 25.562 22.133 1.00 51.15 249 GLU A CA 1
ATOM 1897 C C . GLU A 1 250 ? -28.727 24.566 21.983 1.00 47.35 249 GLU A C 1
ATOM 1898 O O . GLU A 1 250 ? -29.860 24.958 21.728 1.00 45.83 249 GLU A O 1
ATOM 1904 N N . THR A 1 251 ? -28.429 23.283 22.130 1.00 44.81 250 THR A N 1
ATOM 1905 C CA . THR A 1 251 ? -29.425 22.230 21.998 1.00 43.28 250 THR A CA 1
ATOM 1906 C C . THR A 1 251 ? -30.515 22.276 23.074 1.00 43.52 250 THR A C 1
ATOM 1907 O O . THR A 1 251 ? -30.217 22.392 24.263 1.00 42.98 250 THR A O 1
ATOM 1911 N N . GLN A 1 252 ? -31.776 22.196 22.642 1.00 43.25 251 GLN A N 1
ATOM 1912 C CA . GLN A 1 252 ? -32.926 22.204 23.550 1.00 43.58 251 GLN A CA 1
ATOM 1913 C C . GLN A 1 252 ? -33.671 20.881 23.446 1.00 43.66 251 GLN A C 1
ATOM 1914 O O . GLN A 1 252 ? -33.622 20.209 22.416 1.00 42.49 251 GLN A O 1
ATOM 1920 N N . LYS A 1 253 ? -34.366 20.532 24.524 1.00 44.45 252 LYS A N 1
ATOM 1921 C CA . LYS A 1 253 ? -35.152 19.306 24.613 1.00 45.23 252 LYS A CA 1
ATOM 1922 C C . LYS A 1 253 ? -36.630 19.678 24.549 1.00 44.89 252 LYS A C 1
ATOM 1923 O O . LYS A 1 253 ? -37.022 20.776 24.952 1.00 45.25 252 LYS A O 1
ATOM 1929 N N . SER A 1 254 ? -37.451 18.766 24.039 1.00 43.49 253 SER A N 1
ATOM 1930 C CA . SER A 1 254 ? -38.878 19.014 23.944 1.00 41.01 253 SER A CA 1
ATOM 1931 C C . SER A 1 254 ? -39.603 17.708 23.703 1.00 39.21 253 SER A C 1
ATOM 1932 O O . SER A 1 254 ? -38.983 16.656 23.569 1.00 39.45 253 SER A O 1
ATOM 1935 N N . THR A 1 255 ? -40.924 17.767 23.672 1.00 37.41 254 THR A N 1
ATOM 1936 C CA . THR A 1 255 ? -41.710 16.568 23.436 1.00 37.05 254 THR A CA 1
ATOM 1937 C C . THR A 1 255 ? -42.684 16.823 22.303 1.00 37.17 254 THR A C 1
ATOM 1938 O O . THR A 1 255 ? -43.256 17.910 22.186 1.00 37.93 254 THR A O 1
ATOM 1942 N N . CYS A 1 256 ? -42.862 15.829 21.452 1.00 35.59 255 CYS A N 1
ATOM 1943 C CA . CYS A 1 256 ? -43.817 15.979 20.383 1.00 36.74 255 CYS A CA 1
ATOM 1944 C C . CYS A 1 256 ? -45.178 15.737 21.043 1.00 37.95 255 CYS A C 1
ATOM 1945 O O . CYS A 1 256 ? -45.416 14.687 21.641 1.00 37.66 255 CYS A O 1
ATOM 1948 N N . THR A 1 257 ? -46.065 16.719 20.945 1.00 39.79 256 THR A N 1
ATOM 1949 C CA . THR A 1 257 ? -47.395 16.614 21.543 1.00 38.75 256 THR A CA 1
ATOM 1950 C C . THR A 1 257 ? -48.465 16.568 20.462 1.00 37.46 256 THR A C 1
ATOM 1951 O O . THR A 1 257 ? -49.654 16.587 20.771 1.00 35.43 256 THR A O 1
ATOM 1955 N N . GLY A 1 258 ? -48.031 16.524 19.198 1.00 35.88 257 GLY A N 1
ATOM 1956 C CA . GLY A 1 258 ? -48.961 16.459 18.080 1.00 32.54 257 GLY A CA 1
ATOM 1957 C C . GLY A 1 258 ? -48.261 16.484 16.728 1.00 34.17 257 GLY A C 1
ATOM 1958 O O . GLY A 1 258 ? -47.173 17.067 16.585 1.00 32.31 257 GLY A O 1
ATOM 1959 N N . VAL A 1 259 ? -48.869 15.834 15.736 1.00 32.65 258 VAL A N 1
ATOM 1960 C CA . VAL A 1 259 ? -48.326 15.819 14.382 1.00 33.95 258 VAL A CA 1
ATOM 1961 C C . VAL A 1 259 ? -49.502 16.061 13.437 1.00 36.22 258 VAL A C 1
ATOM 1962 O O . VAL A 1 259 ? -50.563 15.477 13.617 1.00 36.82 258 VAL A O 1
ATOM 1966 N N . GLU A 1 260 ? -49.332 16.933 12.451 1.00 36.77 259 GLU A N 1
ATOM 1967 C CA . GLU A 1 260 ? -50.407 17.172 11.503 1.00 39.97 259 GLU A CA 1
ATOM 1968 C C . GLU A 1 260 ? -49.884 17.258 10.069 1.00 39.45 259 GLU A C 1
ATOM 1969 O O . GLU A 1 260 ? -48.790 17.770 9.817 1.00 38.94 259 GLU A O 1
ATOM 1975 N N . MET A 1 261 ? -50.666 16.730 9.134 1.00 40.57 260 MET A N 1
ATOM 1976 C CA . MET A 1 261 ? -50.310 16.746 7.714 1.00 41.28 260 MET A CA 1
ATOM 1977 C C . MET A 1 261 ? -51.594 16.911 6.899 1.00 41.96 260 MET A C 1
ATOM 1978 O O . MET A 1 261 ? -52.529 16.112 7.033 1.00 41.91 260 MET A O 1
ATOM 1983 N N . PHE A 1 262 ? -51.629 17.939 6.057 1.00 41.53 261 PHE A N 1
ATOM 1984 C CA . PHE A 1 262 ? -52.809 18.238 5.244 1.00 43.48 261 PHE A CA 1
ATOM 1985 C C . PHE A 1 262 ? -54.002 18.522 6.165 1.00 44.10 261 PHE A C 1
ATOM 1986 O O . PHE A 1 262 ? -55.147 18.215 5.840 1.00 44.79 261 PHE A O 1
ATOM 1994 N N . ARG A 1 263 ? -53.707 19.099 7.325 1.00 45.31 262 ARG A N 1
ATOM 1995 C CA . ARG A 1 263 ? -54.710 19.447 8.327 1.00 46.62 262 ARG A CA 1
ATOM 1996 C C . ARG A 1 263 ? -55.246 18.242 9.100 1.00 48.11 262 ARG A C 1
ATOM 1997 O O . ARG A 1 263 ? -56.075 18.394 9.995 1.00 48.50 262 ARG A O 1
ATOM 2005 N N . LYS A 1 264 ? -54.770 17.046 8.762 1.00 49.53 263 LYS A N 1
ATOM 2006 C CA . LYS A 1 264 ? -55.190 15.827 9.456 1.00 49.04 263 LYS A CA 1
ATOM 2007 C C . LYS A 1 264 ? -54.196 15.520 10.572 1.00 48.48 263 LYS A C 1
ATOM 2008 O O . LYS A 1 264 ? -52.993 15.391 10.328 1.00 47.51 263 LYS A O 1
ATOM 2014 N N . LEU A 1 265 ? -54.692 15.400 11.796 1.00 48.21 264 LEU A N 1
ATOM 2015 C CA . LEU A 1 265 ? -53.829 15.075 12.923 1.00 48.95 264 LEU A CA 1
ATOM 2016 C C . LEU A 1 265 ? -53.398 13.623 12.790 1.00 48.32 264 LEU A C 1
ATOM 2017 O O . LEU A 1 265 ? -54.207 12.756 12.494 1.00 48.93 264 LEU A O 1
ATOM 2022 N N . LEU A 1 266 ? -52.117 13.363 12.997 1.00 48.24 265 LEU A N 1
ATOM 2023 C CA . LEU A 1 266 ? -51.597 12.007 12.898 1.00 47.41 265 LEU A CA 1
ATOM 2024 C C . LEU A 1 266 ? -50.947 11.674 14.233 1.00 47.27 265 LEU A C 1
ATOM 2025 O O . LEU A 1 266 ? -50.631 12.572 15.017 1.00 45.62 265 LEU A O 1
ATOM 2030 N N . ASP A 1 267 ? -50.761 10.390 14.510 1.00 47.73 266 ASP A N 1
ATOM 2031 C CA . ASP A 1 267 ? -50.124 10.025 15.767 1.00 49.68 266 ASP A CA 1
ATOM 2032 C C . ASP A 1 267 ? -48.622 9.905 15.549 1.00 48.17 266 ASP A C 1
ATOM 2033 O O . ASP A 1 267 ? -47.852 9.756 16.496 1.00 48.48 266 ASP A O 1
ATOM 2038 N N . GLU A 1 268 ? -48.212 9.995 14.289 1.00 46.17 267 GLU A N 1
ATOM 2039 C CA . GLU A 1 268 ? -46.797 9.931 13.967 1.00 46.97 267 GLU A CA 1
ATOM 2040 C C . GLU A 1 268 ? -46.475 10.556 12.598 1.00 44.60 267 GLU A C 1
ATOM 2041 O O . GLU A 1 268 ? -47.320 10.595 11.709 1.00 45.10 267 GLU A O 1
ATOM 2047 N N . GLY A 1 269 ? -45.248 11.056 12.463 1.00 42.46 268 GLY A N 1
ATOM 2048 C CA . GLY A 1 269 ? -44.775 11.635 11.220 1.00 40.81 268 GLY A CA 1
ATOM 2049 C C . GLY A 1 269 ? -43.675 10.735 10.671 1.00 40.89 268 GLY A C 1
ATOM 2050 O O . GLY A 1 269 ? -42.742 10.352 11.395 1.00 38.99 268 GLY A O 1
ATOM 2051 N N . ARG A 1 270 ? -43.773 10.404 9.388 1.00 39.05 269 ARG A N 1
ATOM 2052 C CA . ARG A 1 270 ? -42.815 9.509 8.753 1.00 39.00 269 ARG A CA 1
ATOM 2053 C C . ARG A 1 270 ? -41.932 10.166 7.706 1.00 37.19 269 ARG A C 1
ATOM 2054 O O . ARG A 1 270 ? -42.321 11.156 7.081 1.00 36.61 269 ARG A O 1
ATOM 2062 N N . ALA A 1 271 ? -40.754 9.580 7.508 1.00 34.74 270 ALA A N 1
ATOM 2063 C CA . ALA A 1 271 ? -39.790 10.052 6.525 1.00 34.05 270 ALA A CA 1
ATOM 2064 C C . ALA A 1 271 ? -40.463 10.323 5.160 1.00 34.60 270 ALA A C 1
ATOM 2065 O O . ALA A 1 271 ? -41.210 9.492 4.635 1.00 33.03 270 ALA A O 1
ATOM 2067 N N . GLY A 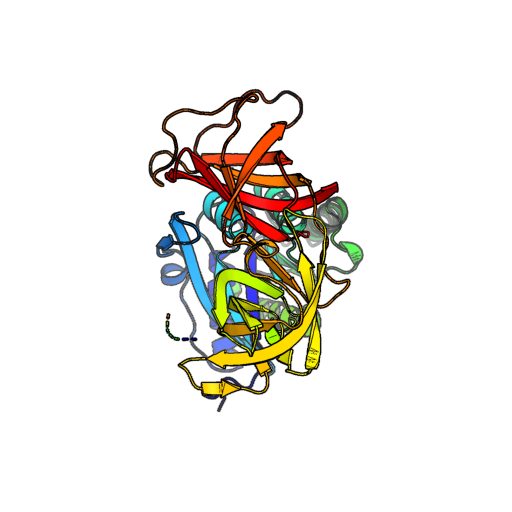1 272 ? -40.189 11.493 4.597 1.00 32.78 271 GLY A N 1
ATOM 2068 C CA . GLY A 1 272 ? -40.769 11.848 3.315 1.00 33.22 271 GLY A CA 1
ATOM 2069 C C . GLY A 1 272 ? -42.021 12.701 3.416 1.00 32.61 271 GLY A C 1
ATOM 2070 O O . GLY A 1 272 ? -42.387 13.351 2.456 1.00 32.70 271 GLY A O 1
ATOM 2071 N N . GLU A 1 273 ? -42.676 12.703 4.575 1.00 33.37 272 GLU A N 1
ATOM 2072 C CA . GLU A 1 273 ? -43.898 13.491 4.770 1.00 34.58 272 GLU A CA 1
ATOM 2073 C C . GLU A 1 273 ? -43.637 14.944 5.172 1.00 33.33 272 GLU A C 1
ATOM 2074 O O . GLU A 1 273 ? -42.692 15.239 5.913 1.00 33.18 272 GLU A O 1
ATOM 2080 N N . ASN A 1 274 ? -44.482 15.838 4.665 1.00 33.57 273 ASN A N 1
ATOM 2081 C CA . ASN A 1 274 ? -44.425 17.260 4.994 1.00 33.08 273 ASN A CA 1
ATOM 2082 C C . ASN A 1 274 ? -45.404 17.457 6.119 1.00 32.12 273 ASN A C 1
ATOM 2083 O O . ASN A 1 274 ? -46.608 17.576 5.910 1.00 32.05 273 ASN A O 1
ATOM 2088 N N . VAL A 1 275 ? -44.867 17.466 7.328 1.00 30.05 274 VAL A N 1
ATOM 2089 C CA . VAL A 1 275 ? -45.688 17.583 8.507 1.00 27.76 274 VAL A CA 1
ATOM 2090 C C . VAL A 1 275 ? -45.454 18.821 9.345 1.00 27.27 274 VAL A C 1
ATOM 2091 O O . VAL A 1 275 ? -44.538 19.612 9.127 1.00 25.62 274 VAL A O 1
ATOM 2095 N N . GLY A 1 276 ? -46.309 18.945 10.347 1.00 29.69 275 GLY A N 1
ATOM 2096 C CA . GLY A 1 276 ? -46.187 20.014 11.317 1.00 29.70 275 GLY A CA 1
ATOM 2097 C C . GLY A 1 276 ? -46.013 19.288 12.632 1.00 30.14 275 GLY A C 1
ATOM 2098 O O . GLY A 1 276 ? -46.671 18.263 12.869 1.00 32.86 275 GLY A O 1
ATOM 2099 N N . VAL A 1 277 ? -45.123 19.779 13.481 1.00 30.44 276 VAL A N 1
ATOM 2100 C CA . VAL A 1 277 ? -44.901 19.157 14.777 1.00 32.01 276 VAL A CA 1
ATOM 2101 C C . VAL A 1 277 ? -45.188 20.147 15.905 1.00 33.47 276 VAL A C 1
ATOM 2102 O O . VAL A 1 277 ? -44.654 21.247 15.924 1.00 34.17 276 VAL A O 1
ATOM 2106 N N . LEU A 1 278 ? -46.051 19.749 16.831 1.00 34.34 277 LEU A N 1
ATOM 2107 C CA . LEU A 1 278 ? -46.398 20.597 17.958 1.00 37.11 277 LEU A CA 1
ATOM 2108 C C . LEU A 1 278 ? -45.392 20.237 19.037 1.00 38.27 277 LEU A C 1
ATOM 2109 O O . LEU A 1 278 ? -45.185 19.057 19.330 1.00 37.57 277 LEU A O 1
ATOM 2114 N N . LEU A 1 279 ? -44.745 21.248 19.602 1.00 38.98 278 LEU A N 1
ATOM 2115 C CA . LEU A 1 279 ? -43.758 21.012 20.635 1.00 42.26 278 LEU A CA 1
ATOM 2116 C C . LEU A 1 279 ? -44.221 21.574 21.973 1.00 46.38 278 LEU A C 1
ATOM 2117 O O . LEU A 1 279 ? -44.725 22.696 22.066 1.00 46.85 278 LEU A O 1
ATOM 2122 N N . ARG A 1 280 ? -44.058 20.768 23.012 1.00 49.87 279 ARG A N 1
ATOM 2123 C CA . ARG A 1 280 ? -44.439 21.174 24.357 1.00 52.15 279 ARG A CA 1
ATOM 2124 C C . ARG A 1 280 ? -43.384 22.091 24.965 1.00 51.87 279 ARG A C 1
ATOM 2125 O O . ARG A 1 280 ? -42.179 21.862 24.810 1.00 53.22 279 ARG A O 1
ATOM 2133 N N . GLY A 1 281 ? -43.844 23.136 25.637 1.00 51.85 280 GLY A N 1
ATOM 2134 C CA . GLY A 1 281 ? -42.938 24.051 26.315 1.00 53.88 280 GLY A CA 1
ATOM 2135 C C . GLY A 1 281 ? -41.776 24.695 25.576 1.00 54.56 280 GLY A C 1
ATOM 2136 O O . GLY A 1 281 ? -40.685 24.859 26.134 1.00 54.73 280 GLY A O 1
ATOM 2137 N N . ILE A 1 282 ? -41.992 25.042 24.317 1.00 54.88 281 ILE A N 1
ATOM 2138 C CA . ILE A 1 282 ? -40.977 25.722 23.532 1.00 55.88 281 ILE A CA 1
ATOM 2139 C C . ILE A 1 282 ? -41.701 26.931 22.954 1.00 56.41 281 ILE A C 1
ATOM 2140 O O . ILE A 1 282 ? -42.813 26.802 22.439 1.00 55.37 281 ILE A O 1
ATOM 2145 N N . LYS A 1 283 ? -41.082 28.099 23.061 1.00 57.12 282 LYS A N 1
ATOM 2146 C CA . LYS A 1 283 ? -41.674 29.326 22.542 1.00 59.73 282 LYS A CA 1
ATOM 2147 C C . LYS A 1 283 ? -41.227 29.535 21.095 1.00 59.94 282 LYS A C 1
ATOM 2148 O O . LYS A 1 283 ? -40.257 28.922 20.651 1.00 59.16 282 LYS A O 1
ATOM 2154 N N . ARG A 1 284 ? -41.939 30.381 20.355 1.00 60.92 283 ARG A N 1
ATOM 2155 C CA . ARG A 1 284 ? -41.569 30.641 18.968 1.00 63.29 283 ARG A CA 1
ATOM 2156 C C . ARG A 1 284 ? -40.198 31.286 18.860 1.00 63.26 283 ARG A C 1
ATOM 2157 O O . ARG A 1 284 ? -39.489 31.082 17.876 1.00 63.71 283 ARG A O 1
ATOM 2165 N N . GLU A 1 285 ? -39.827 32.060 19.875 1.00 62.72 284 GLU A N 1
ATOM 2166 C CA . GLU A 1 285 ? -38.545 32.760 19.880 1.00 63.43 284 GLU A CA 1
ATOM 2167 C C . GLU A 1 285 ? -37.325 31.852 20.035 1.00 62.00 284 GLU A C 1
ATOM 2168 O O . GLU A 1 285 ? -36.226 32.196 19.600 1.00 61.91 284 GLU A O 1
ATOM 2174 N N . GLU A 1 286 ? -37.519 30.696 20.653 1.00 59.70 285 GLU A N 1
ATOM 2175 C CA . GLU A 1 286 ? -36.421 29.770 20.878 1.00 59.54 285 GLU A CA 1
ATOM 2176 C C . GLU A 1 286 ? -36.092 28.915 19.649 1.00 57.87 285 GLU A C 1
ATOM 2177 O O . GLU A 1 286 ? -34.952 28.501 19.459 1.00 58.07 285 GLU A O 1
ATOM 2183 N N . ILE A 1 287 ? -37.094 28.674 18.810 1.00 56.70 286 ILE A N 1
ATOM 2184 C CA . ILE A 1 287 ? -36.935 27.862 17.607 1.00 54.98 286 ILE A CA 1
ATOM 2185 C C . ILE A 1 287 ? -36.709 28.714 16.373 1.00 54.79 286 ILE A C 1
ATOM 2186 O O . ILE A 1 287 ? -37.228 29.832 16.283 1.00 55.02 286 ILE A O 1
ATOM 2191 N N . GLU A 1 288 ? -35.950 28.180 15.415 1.00 53.78 287 GLU A N 1
ATOM 2192 C CA . GLU A 1 288 ? -35.696 28.882 14.159 1.00 52.65 287 GLU A CA 1
ATOM 2193 C C . GLU A 1 288 ? -35.327 28.006 12.964 1.00 50.44 287 GLU A C 1
ATOM 2194 O O . GLU A 1 288 ? -34.734 26.937 13.106 1.00 48.40 287 GLU A O 1
ATOM 2200 N N . ARG A 1 289 ? -35.695 28.494 11.783 1.00 48.83 288 ARG A N 1
ATOM 2201 C CA . ARG A 1 289 ? -35.413 27.838 10.518 1.00 47.28 288 ARG A CA 1
ATOM 2202 C C . ARG A 1 289 ? -33.910 27.516 10.482 1.00 46.59 288 ARG A C 1
ATOM 2203 O O . ARG A 1 289 ? -33.078 28.382 10.757 1.00 46.40 288 ARG A O 1
ATOM 2211 N N . GLY A 1 290 ? -33.557 26.272 10.163 1.00 44.29 289 GLY A N 1
ATOM 2212 C CA . GLY A 1 290 ? -32.147 25.915 10.127 1.00 41.24 289 GLY A CA 1
ATOM 2213 C C . GLY A 1 290 ? -31.784 24.886 11.177 1.00 39.77 289 GLY A C 1
ATOM 2214 O O . GLY A 1 290 ? -30.837 24.111 11.011 1.00 37.75 289 GLY A O 1
ATOM 2215 N N . GLN A 1 291 ? -32.521 24.890 12.285 1.00 37.23 290 GLN A N 1
ATOM 2216 C CA . GLN A 1 291 ? -32.275 23.903 13.313 1.00 36.53 290 GLN A CA 1
ATOM 2217 C C . GLN A 1 291 ? -33.005 22.659 12.827 1.00 34.88 290 GLN A C 1
ATOM 2218 O O . GLN A 1 291 ? -33.775 22.705 11.863 1.00 32.55 290 GLN A O 1
ATOM 2224 N N . VAL A 1 292 ? -32.763 21.543 13.487 1.00 33.42 291 VAL A N 1
ATOM 2225 C CA . VAL A 1 292 ? -33.465 20.337 13.111 1.00 33.86 291 VAL A CA 1
ATOM 2226 C C . VAL A 1 292 ? -34.071 19.753 14.368 1.00 34.03 291 VAL A C 1
ATOM 2227 O O . VAL A 1 292 ? -33.650 20.082 15.492 1.00 32.88 291 VAL A O 1
ATOM 2231 N N . LEU A 1 293 ? -35.079 18.912 14.156 1.00 33.50 292 LEU A N 1
ATOM 2232 C CA . LEU A 1 293 ? -35.694 18.158 15.225 1.00 34.60 292 LEU A CA 1
ATOM 2233 C C . LEU A 1 293 ? -35.021 16.802 15.031 1.00 35.42 292 LEU A C 1
ATOM 2234 O O . LEU A 1 293 ? -35.002 16.281 13.912 1.00 35.86 292 LEU A O 1
ATOM 2239 N N . ALA A 1 294 ? -34.438 16.237 16.083 1.00 34.48 293 ALA A N 1
ATOM 2240 C CA . ALA A 1 294 ? -33.808 14.938 15.916 1.00 35.17 293 ALA A CA 1
ATOM 2241 C C . ALA A 1 294 ? -34.065 14.015 17.084 1.00 35.05 293 ALA A C 1
ATOM 2242 O O . ALA A 1 294 ? -34.423 14.452 18.180 1.00 32.06 293 ALA A O 1
ATOM 2244 N N . LYS A 1 295 ? -33.905 12.722 16.828 1.00 34.01 294 LYS A N 1
ATOM 2245 C CA . LYS A 1 295 ? -34.050 11.761 17.888 1.00 33.53 294 LYS A CA 1
ATOM 2246 C C . LYS A 1 295 ? -32.893 12.153 18.828 1.00 31.72 294 LYS A C 1
ATOM 2247 O O . LYS A 1 295 ? -31.754 12.314 18.391 1.00 29.04 294 LYS A O 1
ATOM 2253 N N . PRO A 1 296 ? -33.176 12.325 20.129 1.00 32.80 295 PRO A N 1
ATOM 2254 C CA . PRO A 1 296 ? -32.157 12.711 21.120 1.00 32.21 295 PRO A CA 1
ATOM 2255 C C . PRO A 1 296 ? -30.890 11.844 21.101 1.00 31.34 295 PRO A C 1
ATOM 2256 O O . PRO A 1 296 ? -30.968 10.621 21.036 1.00 29.31 295 PRO A O 1
ATOM 2260 N N . GLY A 1 297 ? -29.740 12.512 21.155 1.00 31.63 296 GLY A N 1
ATOM 2261 C CA . GLY A 1 297 ? -28.448 11.854 21.154 1.00 35.02 296 GLY A CA 1
ATOM 2262 C C . GLY A 1 297 ? -27.900 11.471 19.790 1.00 37.23 296 GLY A C 1
ATOM 2263 O O . GLY A 1 297 ? -26.737 11.100 19.683 1.00 39.07 296 GLY A O 1
ATOM 2264 N N . THR A 1 298 ? -28.708 11.594 18.739 1.00 37.54 297 THR A N 1
ATOM 2265 C CA . THR A 1 298 ? -28.269 11.174 17.413 1.00 37.77 297 THR A CA 1
ATOM 2266 C C . THR A 1 298 ? -27.560 12.169 16.497 1.00 37.29 297 THR A C 1
ATOM 2267 O O . THR A 1 298 ? -27.021 11.765 15.473 1.00 40.14 297 THR A O 1
ATOM 2271 N N . ILE A 1 299 ? -27.551 13.455 16.836 1.00 37.66 298 ILE A N 1
ATOM 2272 C CA . ILE A 1 299 ? -26.847 14.442 16.005 1.00 36.35 298 ILE A CA 1
ATOM 2273 C C . ILE A 1 299 ? -26.434 15.639 16.859 1.00 36.98 298 ILE A C 1
ATOM 2274 O O . ILE A 1 299 ? -27.188 16.078 17.727 1.00 36.59 298 ILE A O 1
ATOM 2279 N N . LYS A 1 300 ? -25.234 16.155 16.611 1.00 37.26 299 LYS A N 1
ATOM 2280 C CA . LYS A 1 300 ? -24.702 17.286 17.373 1.00 40.72 299 LYS A CA 1
ATOM 2281 C C . LYS A 1 300 ? -24.372 18.461 16.462 1.00 40.67 299 LYS A C 1
ATOM 2282 O O . LYS A 1 300 ? -24.202 18.310 15.246 1.00 39.91 299 LYS A O 1
ATOM 2288 N N . PRO A 1 301 ? -24.277 19.655 17.048 1.00 40.57 300 PRO A N 1
ATOM 2289 C CA . PRO A 1 301 ? -23.955 20.846 16.264 1.00 40.41 300 PRO A CA 1
ATOM 2290 C C . PRO A 1 301 ? -22.440 20.931 16.121 1.00 41.05 300 PRO A C 1
ATOM 2291 O O . PRO A 1 301 ? -21.706 20.649 17.066 1.00 40.11 300 PRO A O 1
ATOM 2295 N N . HIS A 1 302 ? -21.968 21.289 14.932 1.00 41.86 301 HIS A N 1
ATOM 2296 C CA . HIS A 1 302 ? -20.534 21.421 14.696 1.00 42.40 301 HIS A CA 1
ATOM 2297 C C . HIS A 1 302 ? -20.307 22.654 13.842 1.00 41.18 301 HIS A C 1
ATOM 2298 O O . HIS A 1 302 ? -21.180 23.023 13.055 1.00 39.97 301 HIS A O 1
ATOM 2305 N N . THR A 1 303 ? -19.139 23.288 13.991 1.00 41.59 302 THR A N 1
ATOM 2306 C CA . THR A 1 303 ? -18.812 24.484 13.197 1.00 41.46 302 THR A CA 1
ATOM 2307 C C . THR A 1 303 ? -17.688 24.261 12.180 1.00 40.48 302 THR A C 1
ATOM 2308 O O . THR A 1 303 ? -17.588 25.003 11.207 1.00 40.68 302 THR A O 1
ATOM 2312 N N . LYS A 1 304 ? -16.847 23.251 12.401 1.00 40.32 303 LYS A N 1
ATOM 2313 C CA . LYS A 1 304 ? -15.727 22.983 11.495 1.00 41.23 303 LYS A CA 1
ATOM 2314 C C . LYS A 1 304 ? -15.722 21.550 10.970 1.00 40.92 303 LYS A C 1
ATOM 2315 O O . LYS A 1 304 ? -15.970 20.604 11.719 1.00 40.01 303 LYS A O 1
ATOM 2321 N N . PHE A 1 305 ? -15.412 21.395 9.683 1.00 39.80 304 PHE A N 1
ATOM 2322 C CA . PHE A 1 305 ? -15.430 20.075 9.065 1.00 38.52 304 PHE A CA 1
ATOM 2323 C C . PHE A 1 305 ? -14.615 19.980 7.793 1.00 38.53 304 PHE A C 1
ATOM 2324 O O . PHE A 1 305 ? -14.332 20.984 7.144 1.00 37.76 304 PHE A O 1
ATOM 2332 N N . GLU A 1 306 ? -14.250 18.749 7.446 1.00 39.12 305 GLU A N 1
ATOM 2333 C CA . GLU A 1 306 ? -13.502 18.477 6.230 1.00 39.38 305 GLU A CA 1
ATOM 2334 C C . GLU A 1 306 ? -14.551 18.074 5.210 1.00 37.50 305 GLU A C 1
ATOM 2335 O O . GLU A 1 306 ? -15.497 17.358 5.538 1.00 36.83 305 GLU A O 1
ATOM 2341 N N . SER A 1 307 ? -14.384 18.525 3.976 1.00 35.05 306 SER A N 1
ATOM 2342 C CA . SER A 1 307 ? -15.351 18.220 2.951 1.00 34.34 306 SER A CA 1
ATOM 2343 C C . SER A 1 307 ? -14.756 18.082 1.561 1.00 34.07 306 SER A C 1
ATOM 2344 O O . SER A 1 307 ? -13.609 18.456 1.296 1.00 32.09 306 SER A O 1
ATOM 2347 N N . GLU A 1 308 ? -15.560 17.503 0.682 1.00 31.51 307 GLU A N 1
ATOM 2348 C CA . GLU A 1 308 ? -15.186 17.361 -0.703 1.00 33.75 307 GLU A CA 1
ATOM 2349 C C . GLU A 1 308 ? -16.188 18.286 -1.372 1.00 32.82 307 GLU A C 1
ATOM 2350 O O . GLU A 1 308 ? -17.389 18.181 -1.139 1.00 32.84 307 GLU A O 1
ATOM 2356 N N . VAL A 1 309 ? -15.703 19.220 -2.169 1.00 32.56 308 VAL A N 1
ATOM 2357 C CA . VAL A 1 309 ? -16.622 20.133 -2.818 1.00 34.60 308 VAL A CA 1
ATOM 2358 C C . VAL A 1 309 ? -16.360 20.168 -4.309 1.00 35.15 308 VAL A C 1
ATOM 2359 O O . VAL A 1 309 ? -15.235 19.956 -4.755 1.00 36.03 308 VAL A O 1
ATOM 2363 N N . TYR A 1 310 ? -17.410 20.418 -5.075 1.00 34.27 309 TYR A N 1
ATOM 2364 C CA . TYR A 1 310 ? -17.274 20.543 -6.512 1.00 35.45 309 TYR A CA 1
ATOM 2365 C C . TYR A 1 310 ? -17.698 21.971 -6.846 1.00 36.40 309 TYR A C 1
ATOM 2366 O O . TYR A 1 310 ? -18.780 22.412 -6.455 1.00 36.78 309 TYR A O 1
ATOM 2375 N N . ILE A 1 311 ? -16.845 22.691 -7.562 1.00 35.48 310 ILE A N 1
ATOM 2376 C CA . ILE A 1 311 ? -17.154 24.062 -7.921 1.00 34.55 310 ILE A CA 1
ATOM 2377 C C . ILE A 1 311 ? -17.789 24.052 -9.299 1.00 35.07 310 ILE A C 1
ATOM 2378 O O . ILE A 1 311 ? -17.213 23.511 -10.249 1.00 34.20 310 ILE A O 1
ATOM 2383 N N . LEU A 1 312 ? -18.982 24.635 -9.397 1.00 35.85 311 LEU A N 1
ATOM 2384 C CA . LEU A 1 312 ? -19.716 24.675 -10.656 1.00 39.68 311 LEU A CA 1
ATOM 2385 C C . LEU A 1 312 ? -18.884 25.356 -11.737 1.00 42.37 311 LEU A C 1
ATOM 2386 O O . LEU A 1 312 ? -18.174 26.328 -11.470 1.00 43.63 311 LEU A O 1
ATOM 2391 N N . SER A 1 313 ? -18.977 24.835 -12.953 1.00 43.75 312 SER A N 1
ATOM 2392 C CA . SER A 1 313 ? -18.271 25.398 -14.087 1.00 47.09 312 SER A CA 1
ATOM 2393 C C . SER A 1 313 ? -19.057 26.633 -14.486 1.00 49.39 312 SER A C 1
ATOM 2394 O O . SER A 1 313 ? -20.170 26.852 -14.002 1.00 49.11 312 SER A O 1
ATOM 2397 N N . LYS A 1 314 ? -18.481 27.432 -15.373 1.00 53.36 313 LYS A N 1
ATOM 2398 C CA . LYS A 1 314 ? -19.149 28.634 -15.846 1.00 57.20 313 LYS A CA 1
ATOM 2399 C C . LYS A 1 314 ? -20.494 28.233 -16.467 1.00 58.94 313 LYS A C 1
ATOM 2400 O O . LYS A 1 314 ? -21.537 28.823 -16.153 1.00 58.59 313 LYS A O 1
ATOM 2406 N N . ASP A 1 315 ? -20.464 27.209 -17.322 1.00 60.55 314 ASP A N 1
ATOM 2407 C CA . ASP A 1 315 ? -21.673 26.731 -17.994 1.00 62.26 314 ASP A CA 1
ATOM 2408 C C . ASP A 1 315 ? -22.748 26.175 -17.070 1.00 60.99 314 ASP A C 1
ATOM 2409 O O . ASP A 1 315 ? -23.932 26.326 -17.352 1.00 62.31 314 ASP A O 1
ATOM 2414 N N . GLU A 1 316 ? -22.349 25.531 -15.980 1.00 59.58 315 GLU A N 1
ATOM 2415 C CA . GLU A 1 316 ? -23.326 24.992 -15.041 1.00 58.43 315 GLU A CA 1
ATOM 2416 C C . GLU A 1 316 ? -23.950 26.151 -14.290 1.00 57.10 315 GLU A C 1
ATOM 2417 O O . GLU A 1 316 ? -24.702 25.953 -13.340 1.00 56.10 315 GLU A O 1
ATOM 2423 N N . GLY A 1 317 ? -23.627 27.367 -14.733 1.00 57.16 316 GLY A N 1
ATOM 2424 C CA . GLY A 1 317 ? -24.150 28.568 -14.102 1.00 55.25 316 GLY A CA 1
ATOM 2425 C C . GLY A 1 317 ? -23.316 28.977 -12.905 1.00 55.03 316 GLY A C 1
ATOM 2426 O O . GLY A 1 317 ? -23.777 29.705 -12.022 1.00 55.08 316 GLY A O 1
ATOM 2427 N N . GLY A 1 318 ? -22.080 28.492 -12.869 1.00 55.08 317 GLY A N 1
ATOM 2428 C CA . GLY A 1 318 ? -21.196 28.818 -11.767 1.00 54.57 317 GLY A CA 1
ATOM 2429 C C . GLY A 1 318 ? -20.319 30.007 -12.100 1.00 54.67 317 GLY A C 1
ATOM 2430 O O . GLY A 1 318 ? -20.496 30.650 -13.141 1.00 53.92 317 GLY A O 1
ATOM 2431 N N . ARG A 1 319 ? -19.377 30.300 -11.205 1.00 53.21 318 ARG A N 1
ATOM 2432 C CA . ARG A 1 319 ? -18.447 31.405 -11.384 1.00 51.00 318 ARG A CA 1
ATOM 2433 C C . ARG A 1 319 ? -17.760 31.360 -12.753 1.00 51.11 318 ARG A C 1
ATOM 2434 O O . ARG A 1 319 ? -17.665 30.297 -13.380 1.00 50.14 318 ARG A O 1
ATOM 2442 N N . HIS A 1 320 ? -17.276 32.522 -13.193 1.00 51.04 319 HIS A N 1
ATOM 2443 C CA . HIS A 1 320 ? -16.541 32.663 -14.449 1.00 51.00 319 HIS A CA 1
ATOM 2444 C C . HIS A 1 320 ? -15.059 32.660 -14.064 1.00 49.41 319 HIS A C 1
ATOM 2445 O O . HIS A 1 320 ? -14.184 32.269 -14.832 1.00 49.76 319 HIS A O 1
ATOM 2452 N N . THR A 1 321 ? -14.792 33.098 -12.845 1.00 47.65 320 THR A N 1
ATOM 2453 C CA . THR A 1 321 ? -13.433 33.190 -12.346 1.00 46.53 320 THR A CA 1
ATOM 2454 C C . THR A 1 321 ? -13.246 32.285 -11.133 1.00 45.06 320 THR A C 1
ATOM 2455 O O . THR A 1 321 ? -14.208 31.857 -10.507 1.00 43.95 320 THR A O 1
ATOM 2459 N N . PRO A 1 322 ? -12.000 31.966 -10.802 1.00 43.81 321 PRO A N 1
ATOM 2460 C CA . PRO A 1 322 ? -11.759 31.101 -9.647 1.00 44.27 321 PRO A CA 1
ATOM 2461 C C . PRO A 1 322 ? -11.926 31.860 -8.335 1.00 43.54 321 PRO A C 1
ATOM 2462 O O . PRO A 1 322 ? -12.190 33.064 -8.345 1.00 43.13 321 PRO A O 1
ATOM 2466 N N . PHE A 1 323 ? -11.844 31.162 -7.208 1.00 43.12 322 PHE A N 1
ATOM 2467 C CA . PHE A 1 323 ? -11.894 31.865 -5.933 1.00 44.07 322 PHE A CA 1
ATOM 2468 C C . PHE A 1 323 ? -10.611 31.525 -5.205 1.00 42.84 322 PHE A C 1
ATOM 2469 O O . PHE A 1 323 ? -9.878 30.625 -5.615 1.00 43.62 322 PHE A O 1
ATOM 2477 N N . PHE A 1 324 ? -10.327 32.268 -4.145 1.00 43.94 323 PHE A N 1
ATOM 2478 C CA . PHE A 1 324 ? -9.091 32.116 -3.389 1.00 44.65 323 PHE A CA 1
ATOM 2479 C C . PHE A 1 324 ? -9.379 31.983 -1.906 1.00 46.78 323 PHE A C 1
ATOM 2480 O O . PHE A 1 324 ? -10.510 32.193 -1.475 1.00 47.56 323 PHE A O 1
ATOM 2488 N N . LYS A 1 325 ? -8.372 31.634 -1.114 1.00 48.62 324 LYS A N 1
ATOM 2489 C CA . LYS A 1 325 ? -8.629 31.546 0.318 1.00 51.89 324 LYS A CA 1
ATOM 2490 C C . LYS A 1 325 ? -8.916 32.981 0.715 1.00 51.90 324 LYS A C 1
ATOM 2491 O O . LYS A 1 325 ? -8.307 33.913 0.176 1.00 52.21 324 LYS A O 1
ATOM 2497 N N . GLY A 1 326 ? -9.851 33.162 1.638 1.00 50.98 325 GLY A N 1
ATOM 2498 C CA . GLY A 1 326 ? -10.232 34.503 2.049 1.00 51.78 325 GLY A CA 1
ATOM 2499 C C . GLY A 1 326 ? -11.689 34.599 1.655 1.00 52.58 325 GLY A C 1
ATOM 2500 O O . GLY A 1 326 ? -12.445 35.471 2.096 1.00 50.74 325 GLY A O 1
ATOM 2501 N N . TYR A 1 327 ? -12.057 33.651 0.797 1.00 54.17 326 TYR A N 1
ATOM 2502 C CA . TYR A 1 327 ? -13.405 33.480 0.279 1.00 54.15 326 TYR A CA 1
ATOM 2503 C C . TYR A 1 327 ? -14.271 33.105 1.490 1.00 53.90 326 TYR A C 1
ATOM 2504 O O . TYR A 1 327 ? -13.888 32.240 2.278 1.00 52.43 326 TYR A O 1
ATOM 2513 N N . ARG A 1 328 ? -15.411 33.781 1.649 1.00 54.62 327 ARG A N 1
ATOM 2514 C CA . ARG A 1 328 ? -16.332 33.539 2.773 1.00 53.95 327 ARG A CA 1
ATOM 2515 C C . ARG A 1 328 ? -17.756 33.399 2.257 1.00 51.49 327 ARG A C 1
ATOM 2516 O O . ARG A 1 328 ? -18.617 34.233 2.545 1.00 50.43 327 ARG A O 1
ATOM 2524 N N . PRO A 1 329 ? -18.027 32.334 1.493 1.00 49.57 328 PRO A N 1
ATOM 2525 C CA . PRO A 1 329 ? -19.383 32.167 0.974 1.00 47.53 328 PRO A CA 1
ATOM 2526 C C . PRO A 1 329 ? -20.398 31.666 2.003 1.00 45.51 328 PRO A C 1
ATOM 2527 O O . PRO A 1 329 ? -20.095 31.498 3.188 1.00 44.44 328 PRO A O 1
ATOM 2531 N N . GLN A 1 330 ? -21.615 31.458 1.522 1.00 45.11 329 GLN A N 1
ATOM 2532 C CA . GLN A 1 330 ? -22.713 30.953 2.326 1.00 46.27 329 GLN A CA 1
ATOM 2533 C C . GLN A 1 330 ? -22.776 29.447 2.096 1.00 45.45 329 GLN A C 1
ATOM 2534 O O . GLN A 1 330 ? -22.740 28.988 0.952 1.00 44.43 329 GLN A O 1
ATOM 2540 N N . PHE A 1 331 ? -22.858 28.690 3.182 1.00 44.51 330 PHE A N 1
ATOM 2541 C CA . PHE A 1 331 ? -22.966 27.242 3.093 1.00 44.30 330 PHE A CA 1
ATOM 2542 C C . PHE A 1 331 ? -24.409 26.896 3.440 1.00 44.68 330 PHE A C 1
ATOM 2543 O O . PHE A 1 331 ? -24.865 27.126 4.566 1.00 45.17 330 PHE A O 1
ATOM 2551 N N . TYR A 1 332 ? -25.131 26.371 2.458 1.00 43.77 331 TYR A N 1
ATOM 2552 C CA . TYR A 1 332 ? -26.528 26.027 2.645 1.00 44.40 331 TYR A CA 1
ATOM 2553 C C . TYR A 1 332 ? -26.725 24.589 3.140 1.00 44.19 331 TYR A C 1
ATOM 2554 O O . TYR A 1 332 ? -26.531 23.625 2.388 1.00 42.95 331 TYR A O 1
ATOM 2563 N N . PHE A 1 333 ? -27.097 24.462 4.410 1.00 41.22 332 PHE A N 1
ATOM 2564 C CA . PHE A 1 333 ? -27.347 23.162 5.007 1.00 41.75 332 PHE A CA 1
ATOM 2565 C C . PHE A 1 333 ? -28.836 22.967 5.204 1.00 41.16 332 PHE A C 1
ATOM 2566 O O . PHE A 1 333 ? -29.449 23.598 6.066 1.00 40.94 332 PHE A O 1
ATOM 2574 N N . ARG A 1 334 ? -29.409 22.095 4.388 1.00 42.10 333 ARG A N 1
ATOM 2575 C CA . ARG A 1 334 ? -30.821 21.764 4.470 1.00 43.64 333 ARG A CA 1
ATOM 2576 C C . ARG A 1 334 ? -31.784 22.932 4.250 1.00 45.13 333 ARG A C 1
ATOM 2577 O O . ARG A 1 334 ? -32.282 23.127 3.153 1.00 46.09 333 ARG A O 1
ATOM 2585 N N . THR A 1 335 ? -32.043 23.698 5.304 1.00 47.05 334 THR A N 1
ATOM 2586 C CA . THR A 1 335 ? -32.994 24.793 5.230 1.00 49.85 334 THR A CA 1
ATOM 2587 C C . THR A 1 335 ? -32.412 26.193 5.415 1.00 50.81 334 THR A C 1
ATOM 2588 O O . THR A 1 335 ? -33.159 27.165 5.463 1.00 52.54 334 THR A O 1
ATOM 2592 N N . THR A 1 336 ? -31.094 26.331 5.490 1.00 51.48 335 THR A N 1
ATOM 2593 C CA . THR A 1 336 ? -30.564 27.670 5.713 1.00 52.18 335 THR A CA 1
ATOM 2594 C C . THR A 1 336 ? -29.096 27.881 5.352 1.00 52.50 335 THR A C 1
ATOM 2595 O O . THR A 1 336 ? -28.346 26.923 5.181 1.00 53.95 335 THR A O 1
ATOM 2599 N N . ASP A 1 337 ? -28.701 29.148 5.234 1.00 53.32 336 ASP A N 1
ATOM 2600 C CA . ASP A 1 337 ? -27.323 29.523 4.910 1.00 53.53 336 ASP A CA 1
ATOM 2601 C C . ASP A 1 337 ? -26.563 29.852 6.173 1.00 51.67 336 ASP A C 1
ATOM 2602 O O . ASP A 1 337 ? -27.130 30.338 7.149 1.00 51.95 336 ASP A O 1
ATOM 2607 N N . VAL A 1 338 ? -25.264 29.606 6.130 1.00 50.19 337 VAL A N 1
ATOM 2608 C CA . VAL A 1 338 ? -24.370 29.888 7.240 1.00 47.69 337 VAL A CA 1
ATOM 2609 C C . VAL A 1 338 ? -23.032 30.211 6.599 1.00 47.27 337 VAL A C 1
ATOM 2610 O O . VAL A 1 338 ? -22.458 29.388 5.877 1.00 47.16 337 VAL A O 1
ATOM 2614 N N . THR A 1 339 ? -22.549 31.421 6.840 1.00 46.08 338 THR A N 1
ATOM 2615 C CA . THR A 1 339 ? -21.274 31.843 6.291 1.00 45.45 338 THR A CA 1
ATOM 2616 C C . THR A 1 339 ? -20.152 31.055 6.954 1.00 44.94 338 THR A C 1
ATOM 2617 O O . THR A 1 339 ? -20.253 30.673 8.123 1.00 43.99 338 THR A O 1
ATOM 2621 N N . GLY A 1 340 ? -19.087 30.807 6.196 1.00 45.32 339 GLY A N 1
ATOM 2622 C CA . GLY A 1 340 ? -17.961 30.079 6.738 1.00 45.53 339 GLY A CA 1
ATOM 2623 C C . GLY A 1 340 ? -16.623 30.493 6.161 1.00 46.23 339 GLY A C 1
ATOM 2624 O O . GLY A 1 340 ? -16.543 31.242 5.188 1.00 45.21 339 GLY A O 1
ATOM 2625 N N . THR A 1 341 ? -15.569 29.980 6.785 1.00 48.28 340 THR A N 1
ATOM 2626 C CA . THR A 1 341 ? -14.185 30.240 6.401 1.00 50.80 340 THR A CA 1
ATOM 2627 C C . THR A 1 341 ? -13.618 28.967 5.769 1.00 50.03 340 THR A C 1
ATOM 2628 O O . THR A 1 341 ? -13.854 27.873 6.269 1.00 50.35 340 THR A O 1
ATOM 2632 N N . ILE A 1 342 ? -12.861 29.113 4.687 1.00 49.94 341 ILE A N 1
ATOM 2633 C CA . ILE A 1 342 ? -12.286 27.961 3.999 1.00 49.66 341 ILE A CA 1
ATOM 2634 C C . ILE A 1 342 ? -10.759 27.868 4.113 1.00 50.43 341 ILE A C 1
ATOM 2635 O O . ILE A 1 342 ? -10.070 28.868 4.280 1.00 50.34 341 ILE A O 1
ATOM 2640 N N . GLU A 1 343 ? -10.251 26.645 4.016 1.00 51.69 342 GLU A N 1
ATOM 2641 C CA . GLU A 1 343 ? -8.817 26.361 4.041 1.00 52.48 342 GLU A CA 1
ATOM 2642 C C . GLU A 1 343 ? -8.576 25.387 2.893 1.00 51.56 342 GLU A C 1
ATOM 2643 O O . GLU A 1 343 ? -9.010 24.242 2.968 1.00 53.06 342 GLU A O 1
ATOM 2649 N N . LEU A 1 344 ? -7.907 25.823 1.834 1.00 49.58 343 LEU A N 1
ATOM 2650 C CA . LEU A 1 344 ? -7.647 24.924 0.714 1.00 47.64 343 LEU A CA 1
ATOM 2651 C C . LEU A 1 344 ? -6.521 23.976 1.104 1.00 47.44 343 LEU A C 1
ATOM 2652 O O . LEU A 1 344 ? -5.887 24.152 2.146 1.00 47.24 343 LEU A O 1
ATOM 2657 N N . PRO A 1 345 ? -6.283 22.932 0.299 1.00 47.01 344 PRO A N 1
ATOM 2658 C CA . PRO A 1 345 ? -5.205 21.995 0.621 1.00 48.35 344 PRO A CA 1
ATOM 2659 C C . PRO A 1 345 ? -3.846 22.708 0.575 1.00 50.51 344 PRO A C 1
ATOM 2660 O O . PRO A 1 345 ? -3.693 23.748 -0.078 1.00 49.37 344 PRO A O 1
ATOM 2664 N N . GLU A 1 346 ? -2.873 22.135 1.276 1.00 52.47 345 GLU A N 1
ATOM 2665 C CA . GLU A 1 346 ? -1.526 22.678 1.358 1.00 54.58 345 GLU A CA 1
ATOM 2666 C C . GLU A 1 346 ? -0.927 23.052 0.000 1.00 54.70 345 GLU A C 1
ATOM 2667 O O . GLU A 1 346 ? -0.795 22.207 -0.889 1.00 53.85 345 GLU A O 1
ATOM 2673 N N . GLY A 1 347 ? -0.580 24.330 -0.149 1.00 54.96 346 GLY A N 1
ATOM 2674 C CA . GLY A 1 347 ? 0.029 24.806 -1.379 1.00 55.19 346 GLY A CA 1
ATOM 2675 C C . GLY A 1 347 ? -0.906 25.264 -2.486 1.00 55.54 346 GLY A C 1
ATOM 2676 O O . GLY A 1 347 ? -0.451 25.841 -3.479 1.00 56.01 346 GLY A O 1
ATOM 2677 N N . VAL A 1 348 ? -2.203 25.009 -2.331 1.00 54.43 347 VAL A N 1
ATOM 2678 C CA . VAL A 1 348 ? -3.188 25.409 -3.332 1.00 52.65 347 VAL A CA 1
ATOM 2679 C C . VAL A 1 348 ? -3.689 26.814 -3.001 1.00 52.28 347 VAL A C 1
ATOM 2680 O O . VAL A 1 348 ? -4.087 27.093 -1.871 1.00 52.97 347 VAL A O 1
ATOM 2684 N N . GLU A 1 349 ? -3.663 27.705 -3.983 1.00 52.02 348 GLU A N 1
ATOM 2685 C CA . GLU A 1 349 ? -4.089 29.081 -3.741 1.00 52.40 348 GLU A CA 1
ATOM 2686 C C . GLU A 1 349 ? -5.444 29.414 -4.332 1.00 49.62 348 GLU A C 1
ATOM 2687 O O . GLU A 1 349 ? -6.132 30.292 -3.833 1.00 50.14 348 GLU A O 1
ATOM 2693 N N . MET A 1 350 ? -5.837 28.723 -5.394 1.00 48.47 349 MET A N 1
ATOM 2694 C CA . MET A 1 350 ? -7.139 28.999 -5.994 1.00 46.78 349 MET A CA 1
ATOM 2695 C C . MET A 1 350 ? -7.841 27.745 -6.494 1.00 45.06 349 MET A C 1
ATOM 2696 O O . MET A 1 350 ? -7.213 26.714 -6.716 1.00 42.59 349 MET A O 1
ATOM 2701 N N . VAL A 1 351 ? -9.157 27.845 -6.663 1.00 43.68 350 VAL A N 1
ATOM 2702 C CA . VAL A 1 351 ? -9.930 26.731 -7.168 1.00 41.65 350 VAL A CA 1
ATOM 2703 C C . VAL A 1 351 ? -10.643 27.213 -8.416 1.00 41.81 350 VAL A C 1
ATOM 2704 O O . VAL A 1 351 ? -11.399 28.187 -8.375 1.00 37.58 350 VAL A O 1
ATOM 2708 N N . MET A 1 352 ? -10.387 26.532 -9.527 1.00 42.74 351 MET A N 1
ATOM 2709 C CA . MET A 1 352 ? -10.996 26.899 -10.800 1.00 45.43 351 MET A CA 1
ATOM 2710 C C . MET A 1 352 ? -12.417 26.368 -10.922 1.00 44.79 351 MET A C 1
ATOM 2711 O O . MET A 1 352 ? -12.782 25.370 -10.293 1.00 44.70 351 MET A O 1
ATOM 2716 N N . PRO A 1 353 ? -13.245 27.047 -11.727 1.00 44.09 352 PRO A N 1
ATOM 2717 C CA . PRO A 1 353 ? -14.624 26.580 -11.913 1.00 42.16 352 PRO A CA 1
ATOM 2718 C C . PRO A 1 353 ? -14.471 25.183 -12.528 1.00 40.20 352 PRO A C 1
ATOM 2719 O O . PRO A 1 353 ? -13.630 24.991 -13.405 1.00 39.37 352 PRO A O 1
ATOM 2723 N N . GLY A 1 354 ? -15.254 24.214 -12.063 1.00 39.92 353 GLY A N 1
ATOM 2724 C CA . GLY A 1 354 ? -15.147 22.859 -12.585 1.00 38.23 353 GLY A CA 1
ATOM 2725 C C . GLY A 1 354 ? -14.206 21.969 -11.791 1.00 37.94 353 GLY A C 1
ATOM 2726 O O . GLY A 1 354 ? -14.175 20.769 -12.002 1.00 37.96 353 GLY A O 1
ATOM 2727 N N . ASP A 1 355 ? -13.421 22.551 -10.887 1.00 38.99 354 ASP A N 1
ATOM 2728 C CA . ASP A 1 355 ? -12.493 21.771 -10.054 1.00 40.15 354 ASP A CA 1
ATOM 2729 C C . ASP A 1 355 ? -13.236 21.152 -8.854 1.00 38.22 354 ASP A C 1
ATOM 2730 O O . ASP A 1 355 ? -14.332 21.571 -8.499 1.00 33.00 354 ASP A O 1
ATOM 2735 N N . ASN A 1 356 ? -12.625 20.140 -8.248 1.00 37.68 355 ASN A N 1
ATOM 2736 C CA . ASN A 1 356 ? -13.161 19.544 -7.031 1.00 38.72 355 ASN A CA 1
ATOM 2737 C C . ASN A 1 356 ? -11.925 19.414 -6.133 1.00 38.75 355 ASN A C 1
ATOM 2738 O O . ASN A 1 356 ? -10.851 19.051 -6.598 1.00 39.78 355 ASN A O 1
ATOM 2743 N N . ILE A 1 357 ? -12.056 19.773 -4.864 1.00 39.23 356 ILE A N 1
ATOM 2744 C CA . ILE A 1 357 ? -10.937 19.666 -3.939 1.00 40.41 356 ILE A CA 1
ATOM 2745 C C . ILE A 1 357 ? -11.480 19.477 -2.549 1.00 39.94 356 ILE A C 1
ATOM 2746 O O . ILE A 1 357 ? -12.647 19.745 -2.283 1.00 41.06 356 ILE A O 1
ATOM 2751 N N . LYS A 1 358 ? -10.628 18.999 -1.662 1.00 40.47 357 LYS A N 1
ATOM 2752 C CA . LYS A 1 358 ? -11.008 18.831 -0.278 1.00 42.40 357 LYS A CA 1
ATOM 2753 C C . LYS A 1 358 ? -10.906 20.241 0.322 1.00 41.40 357 LYS A C 1
ATOM 2754 O O . LYS A 1 358 ? -9.934 20.948 0.077 1.00 40.11 357 LYS A O 1
ATOM 2760 N N . MET A 1 359 ? -11.917 20.644 1.084 1.00 42.05 358 MET A N 1
ATOM 2761 C CA . MET A 1 359 ? -11.937 21.960 1.725 1.00 43.67 358 MET A CA 1
ATOM 2762 C C . MET A 1 359 ? -12.242 21.798 3.208 1.00 43.24 358 MET A C 1
ATOM 2763 O O . MET A 1 359 ? -13.077 20.981 3.582 1.00 44.77 358 MET A O 1
ATOM 2768 N N . VAL A 1 360 ? -11.553 22.559 4.054 1.00 43.66 359 VAL A N 1
ATOM 2769 C CA . VAL A 1 360 ? -11.802 22.522 5.494 1.00 43.11 359 VAL A CA 1
ATOM 2770 C C . VAL A 1 360 ? -12.586 23.802 5.765 1.00 43.45 359 VAL A C 1
ATOM 2771 O O . VAL A 1 360 ? -12.105 24.909 5.519 1.00 43.73 359 VAL A O 1
ATOM 2775 N N . VAL A 1 361 ? -13.803 23.650 6.268 1.00 43.03 360 VAL A N 1
ATOM 2776 C CA . VAL A 1 361 ? -14.668 24.797 6.497 1.00 40.39 360 VAL A CA 1
ATOM 2777 C C . VAL A 1 361 ? -14.900 25.113 7.957 1.00 41.64 360 VAL A C 1
ATOM 2778 O O . VAL A 1 361 ? -14.939 24.215 8.797 1.00 41.00 360 VAL A O 1
ATOM 2782 N N . THR A 1 362 ? -15.050 26.405 8.247 1.00 42.59 361 THR A N 1
ATOM 2783 C CA . THR A 1 362 ? -15.326 26.883 9.599 1.00 43.55 361 THR A CA 1
ATOM 2784 C C . THR A 1 362 ? -16.527 27.812 9.527 1.00 43.40 361 THR A C 1
ATOM 2785 O O . THR A 1 362 ? -16.445 28.919 8.991 1.00 43.82 361 THR A O 1
ATOM 2789 N N . LEU A 1 363 ? -17.645 27.346 10.067 1.00 43.95 362 LEU A N 1
ATOM 2790 C CA . LEU A 1 363 ? -18.891 28.108 10.052 1.00 44.99 362 LEU A CA 1
ATOM 2791 C C . LEU A 1 363 ? -18.929 29.181 11.147 1.00 44.67 362 LEU A C 1
ATOM 2792 O O . LEU A 1 363 ? -18.281 29.030 12.181 1.00 44.82 362 LEU A O 1
ATOM 2797 N N . ILE A 1 364 ? -19.691 30.250 10.911 1.00 46.12 363 ILE A N 1
ATOM 2798 C CA . ILE A 1 364 ? -19.844 31.338 11.885 1.00 48.25 363 ILE A CA 1
ATOM 2799 C C . ILE A 1 364 ? -20.636 30.855 13.115 1.00 49.12 363 ILE A C 1
ATOM 2800 O O . ILE A 1 364 ? -20.373 31.276 14.238 1.00 48.68 363 ILE A O 1
ATOM 2805 N N . HIS A 1 365 ? -21.631 30.001 12.894 1.00 50.28 364 HIS A N 1
ATOM 2806 C CA . HIS A 1 365 ? -22.371 29.409 14.003 1.00 51.17 364 HIS A CA 1
ATOM 2807 C C . HIS A 1 365 ? -22.637 27.938 13.686 1.00 48.28 364 HIS A C 1
ATOM 2808 O O . HIS A 1 365 ? -22.649 27.527 12.523 1.00 45.90 364 HIS A O 1
ATOM 2815 N N . PRO A 1 366 ? -22.808 27.118 14.731 1.00 45.80 365 PRO A N 1
ATOM 2816 C CA . PRO A 1 366 ? -23.058 25.682 14.564 1.00 42.87 365 PRO A CA 1
ATOM 2817 C C . PRO A 1 366 ? -24.281 25.252 13.758 1.00 40.01 365 PRO A C 1
ATOM 2818 O O . PRO A 1 366 ? -25.280 25.962 13.644 1.00 39.09 365 PRO A O 1
ATOM 2822 N N . ILE A 1 367 ? -24.148 24.078 13.163 1.00 36.67 366 ILE A N 1
ATOM 2823 C CA . ILE A 1 367 ? -25.191 23.472 12.369 1.00 35.91 366 ILE A CA 1
ATOM 2824 C C . ILE A 1 367 ? -25.172 22.003 12.789 1.00 34.38 366 ILE A C 1
ATOM 2825 O O . ILE A 1 367 ? -24.124 21.454 13.096 1.00 33.80 366 ILE A O 1
ATOM 2830 N N . ALA A 1 368 ? -26.332 21.375 12.836 1.00 34.32 367 ALA A N 1
ATOM 2831 C CA . ALA A 1 368 ? -26.390 19.980 13.232 1.00 35.15 367 ALA A CA 1
ATOM 2832 C C . ALA A 1 368 ? -25.830 19.206 12.044 1.00 35.30 367 ALA A C 1
ATOM 2833 O O . ALA A 1 368 ? -26.352 19.308 10.934 1.00 33.04 367 ALA A O 1
ATOM 2835 N N . MET A 1 369 ? -24.773 18.437 12.252 1.00 35.55 368 MET A N 1
ATOM 2836 C CA . MET A 1 369 ? -24.221 17.708 11.116 1.00 39.10 368 MET A CA 1
ATOM 2837 C C . MET A 1 369 ? -23.489 16.427 11.429 1.00 39.05 368 MET A C 1
ATOM 2838 O O . MET A 1 369 ? -23.068 16.184 12.556 1.00 40.57 368 MET A O 1
ATOM 2843 N N . ASP A 1 370 ? -23.323 15.619 10.394 1.00 39.77 369 ASP A N 1
ATOM 2844 C CA . ASP A 1 370 ? -22.604 14.361 10.511 1.00 39.01 369 ASP A CA 1
ATOM 2845 C C . ASP A 1 370 ? -21.982 14.044 9.151 1.00 36.98 369 ASP A C 1
ATOM 2846 O O . ASP A 1 370 ? -22.328 14.669 8.145 1.00 34.20 369 ASP A O 1
ATOM 2851 N N . ASP A 1 371 ? -21.056 13.092 9.131 1.00 35.74 370 ASP A N 1
ATOM 2852 C CA . ASP A 1 371 ? -20.406 12.697 7.894 1.00 37.12 370 ASP A CA 1
ATOM 2853 C C . ASP A 1 371 ? -21.500 12.350 6.889 1.00 36.95 370 ASP A C 1
ATOM 2854 O O . ASP A 1 371 ? -22.500 11.717 7.253 1.00 36.68 370 ASP A O 1
ATOM 2859 N N . GLY A 1 372 ? -21.331 12.783 5.639 1.00 34.61 371 GLY A N 1
ATOM 2860 C CA . GLY A 1 372 ? -22.327 12.487 4.619 1.00 32.71 371 GLY A CA 1
ATOM 2861 C C . GLY A 1 372 ? -23.347 13.581 4.318 1.00 33.96 371 GLY A C 1
ATOM 2862 O O . GLY A 1 372 ? -24.059 13.502 3.298 1.00 34.22 371 GLY A O 1
ATOM 2863 N N . LEU A 1 373 ? -23.439 14.590 5.189 1.00 30.96 372 LEU A N 1
ATOM 2864 C CA . LEU A 1 373 ? -24.383 15.685 4.964 1.00 31.23 372 LEU A CA 1
ATOM 2865 C C . LEU A 1 373 ? -23.982 16.511 3.738 1.00 31.56 372 LEU A C 1
ATOM 2866 O O . LEU A 1 373 ? -22.874 17.040 3.668 1.00 31.77 372 LEU A O 1
ATOM 2871 N N . ARG A 1 374 ? -24.892 16.603 2.776 1.00 32.58 373 ARG A N 1
ATOM 2872 C CA . ARG A 1 374 ? -24.669 17.381 1.566 1.00 34.21 373 ARG A CA 1
ATOM 2873 C C . ARG A 1 374 ? -24.980 18.840 1.860 1.00 35.58 373 ARG A C 1
ATOM 2874 O O . ARG A 1 374 ? -25.802 19.165 2.723 1.00 34.37 373 ARG A O 1
ATOM 2882 N N . PHE A 1 375 ? -24.321 19.717 1.124 1.00 35.72 374 PHE A N 1
ATOM 2883 C CA . PHE A 1 375 ? -24.536 21.135 1.280 1.00 36.15 374 PHE A CA 1
ATOM 2884 C C . PHE A 1 375 ? -24.209 21.846 -0.028 1.00 36.92 374 PHE A C 1
ATOM 2885 O O . PHE A 1 375 ? -23.470 21.327 -0.873 1.00 34.94 374 PHE A O 1
ATOM 2893 N N . ALA A 1 376 ? -24.800 23.021 -0.201 1.00 38.64 375 ALA A N 1
ATOM 2894 C CA . ALA A 1 376 ? -24.547 23.833 -1.376 1.00 40.27 375 ALA A CA 1
ATOM 2895 C C . ALA A 1 376 ? -23.741 25.049 -0.926 1.00 41.11 375 ALA A C 1
ATOM 2896 O O . ALA A 1 376 ? -23.831 25.484 0.222 1.00 40.38 375 ALA A O 1
ATOM 2898 N N . ILE A 1 377 ? -22.911 25.569 -1.815 1.00 43.75 376 ILE A N 1
ATOM 2899 C CA . ILE A 1 377 ? -22.138 26.764 -1.490 1.00 45.52 376 ILE A CA 1
ATOM 2900 C C . ILE A 1 377 ? -22.782 27.819 -2.384 1.00 47.57 376 ILE A C 1
ATOM 2901 O O . ILE A 1 377 ? -23.184 27.501 -3.503 1.00 45.20 376 ILE A O 1
ATOM 2906 N N . ARG A 1 378 ? -22.904 29.056 -1.908 1.00 51.91 377 ARG A N 1
ATOM 2907 C CA . ARG A 1 378 ? -23.514 30.097 -2.739 1.00 55.87 377 ARG A CA 1
ATOM 2908 C C . ARG A 1 378 ? -23.112 31.519 -2.398 1.00 56.81 377 ARG A C 1
ATOM 2909 O O . ARG A 1 378 ? -22.728 31.818 -1.272 1.00 56.21 377 ARG A O 1
ATOM 2917 N N . GLU A 1 379 ? -23.198 32.383 -3.403 1.00 60.64 378 GLU A N 1
ATOM 2918 C CA . GLU A 1 379 ? -22.842 33.797 -3.291 1.00 64.41 378 GLU A CA 1
ATOM 2919 C C . GLU A 1 379 ? -24.062 34.678 -3.522 1.00 66.27 378 GLU A C 1
ATOM 2920 O O . GLU A 1 379 ? -24.377 35.013 -4.665 1.00 67.16 378 GLU A O 1
ATOM 2926 N N . GLY A 1 380 ? -24.736 35.071 -2.447 1.00 68.37 379 GLY A N 1
ATOM 2927 C CA . GLY A 1 380 ? -25.918 35.900 -2.592 1.00 69.44 379 GLY A CA 1
ATOM 2928 C C . GLY A 1 380 ? -27.002 35.157 -3.352 1.00 70.39 379 GLY A C 1
ATOM 2929 O O . GLY A 1 380 ? -27.526 35.650 -4.358 1.00 70.56 379 GLY A O 1
ATOM 2930 N N . GLY A 1 381 ? -27.330 33.959 -2.876 1.00 70.52 380 GLY A N 1
ATOM 2931 C CA . GLY A 1 381 ? -28.351 33.158 -3.527 1.00 70.87 380 GLY A CA 1
ATOM 2932 C C . GLY A 1 381 ? -27.810 32.299 -4.656 1.00 70.81 380 GLY A C 1
ATOM 2933 O O . GLY A 1 381 ? -28.084 31.100 -4.705 1.00 70.74 380 GLY A O 1
ATOM 2934 N N . ARG A 1 382 ? -27.042 32.909 -5.561 1.00 70.63 381 ARG A N 1
ATOM 2935 C CA . ARG A 1 382 ? -26.456 32.206 -6.710 1.00 69.09 381 ARG A CA 1
ATOM 2936 C C . ARG A 1 382 ? -25.540 31.036 -6.305 1.00 67.30 381 ARG A C 1
ATOM 2937 O O . ARG A 1 382 ? -24.507 31.227 -5.656 1.00 66.37 381 ARG A O 1
ATOM 2945 N N . THR A 1 383 ? -25.936 29.827 -6.703 1.00 65.14 382 THR A N 1
ATOM 2946 C CA . THR A 1 383 ? -25.195 28.597 -6.411 1.00 62.51 382 THR A CA 1
ATOM 2947 C C . THR A 1 383 ? -23.836 28.560 -7.123 1.00 59.93 382 THR A C 1
ATOM 2948 O O . THR A 1 383 ? -23.753 28.797 -8.323 1.00 59.82 382 THR A O 1
ATOM 2952 N N . VAL A 1 384 ? -22.772 28.262 -6.389 1.00 56.19 383 VAL A N 1
ATOM 2953 C CA . VAL A 1 384 ? -21.453 28.191 -7.005 1.00 53.32 383 VAL A CA 1
ATOM 2954 C C . VAL A 1 384 ? -20.822 26.809 -6.829 1.00 50.69 383 VAL A C 1
ATOM 2955 O O . VAL A 1 384 ? -19.989 26.397 -7.632 1.00 50.26 383 VAL A O 1
ATOM 2959 N N . GLY A 1 385 ? -21.222 26.097 -5.778 1.00 47.34 384 GLY A N 1
ATOM 2960 C CA . GLY A 1 385 ? -20.680 24.769 -5.552 1.00 43.92 384 GLY A CA 1
ATOM 2961 C C . GLY A 1 385 ? -21.596 23.830 -4.779 1.00 40.42 384 GLY A C 1
ATOM 2962 O O . GLY A 1 385 ? -22.680 24.208 -4.332 1.00 38.35 384 GLY A O 1
ATOM 2963 N N . ALA A 1 386 ? -21.159 22.582 -4.650 1.00 37.29 385 ALA A N 1
ATOM 2964 C CA . ALA A 1 386 ? -21.896 21.574 -3.896 1.00 35.61 385 ALA A CA 1
ATOM 2965 C C . ALA A 1 386 ? -20.808 20.853 -3.137 1.00 34.00 385 ALA A C 1
ATOM 2966 O O . ALA A 1 386 ? -19.677 20.745 -3.619 1.00 34.42 385 ALA A O 1
ATOM 2968 N N . GLY A 1 387 ? -21.135 20.380 -1.941 1.00 34.40 386 GLY A N 1
ATOM 2969 C CA . GLY A 1 387 ? -20.155 19.679 -1.137 1.00 31.01 386 GLY A CA 1
ATOM 2970 C C . GLY A 1 387 ? -20.789 18.603 -0.285 1.00 30.47 386 GLY A C 1
ATOM 2971 O O . GLY A 1 387 ? -21.996 18.479 -0.182 1.00 28.04 386 GLY A O 1
ATOM 2972 N N . VAL A 1 388 ? -19.951 17.789 0.327 1.00 31.51 387 VAL A N 1
ATOM 2973 C CA . VAL A 1 388 ? -20.453 16.751 1.197 1.00 29.72 387 VAL A CA 1
ATOM 2974 C C . VAL A 1 388 ? -19.509 16.764 2.400 1.00 28.64 387 VAL A C 1
ATOM 2975 O O . VAL A 1 388 ? -18.303 16.865 2.236 1.00 28.39 387 VAL A O 1
ATOM 2979 N N . VAL A 1 389 ? -20.051 16.703 3.610 1.00 29.46 388 VAL A N 1
ATOM 2980 C CA . VAL A 1 389 ? -19.204 16.677 4.800 1.00 29.21 388 VAL A CA 1
ATOM 2981 C C . VAL A 1 389 ? -18.506 15.309 4.869 1.00 29.48 388 VAL A C 1
ATOM 2982 O O . VAL A 1 389 ? -19.157 14.284 4.897 1.00 30.96 388 VAL A O 1
ATOM 2986 N N . ALA A 1 390 ? -17.181 15.291 4.878 1.00 31.92 389 ALA A N 1
ATOM 2987 C CA . ALA A 1 390 ? -16.432 14.031 4.936 1.00 33.65 389 ALA A CA 1
ATOM 2988 C C . ALA A 1 390 ? -16.057 13.643 6.359 1.00 35.64 389 ALA A C 1
ATOM 2989 O O . ALA A 1 390 ? -16.045 12.467 6.706 1.00 37.11 389 ALA A O 1
ATOM 2991 N N . LYS A 1 391 ? -15.745 14.640 7.177 1.00 38.17 390 LYS A N 1
ATOM 2992 C CA . LYS A 1 391 ? -15.351 14.404 8.556 1.00 40.63 390 LYS A CA 1
ATOM 2993 C C . LYS A 1 391 ? -15.632 15.659 9.384 1.00 42.22 390 LYS A C 1
ATOM 2994 O O . LYS A 1 391 ? -15.213 16.768 9.027 1.00 40.24 390 LYS A O 1
ATOM 3000 N N . VAL A 1 392 ? -16.361 15.491 10.480 1.00 43.94 391 VAL A N 1
ATOM 3001 C CA . VAL A 1 392 ? -16.648 16.628 11.333 1.00 47.28 391 VAL A CA 1
ATOM 3002 C C . VAL A 1 392 ? -15.412 16.827 12.212 1.00 48.05 391 VAL A C 1
ATOM 3003 O O . VAL A 1 392 ? -14.892 15.865 12.785 1.00 47.64 391 VAL A O 1
ATOM 3007 N N . LEU A 1 393 ? -14.916 18.059 12.284 1.00 48.19 392 LEU A N 1
ATOM 3008 C CA . LEU A 1 393 ? -13.736 18.341 13.096 1.00 50.94 392 LEU A CA 1
ATOM 3009 C C . LEU A 1 393 ? -14.100 18.906 14.475 1.00 52.45 392 LEU A C 1
ATOM 3010 O O . LEU A 1 393 ? -13.512 18.519 15.490 1.00 53.65 392 LEU A O 1
ATOM 3015 N N . GLY A 1 394 ? -15.077 19.809 14.506 1.00 53.20 393 GLY A N 1
ATOM 3016 C CA . GLY A 1 394 ? -15.505 20.402 15.762 1.00 53.58 393 GLY A CA 1
ATOM 3017 C C . GLY A 1 394 ? -16.188 21.752 15.583 1.00 54.02 393 GLY A C 1
ATOM 3018 O O . GLY A 1 394 ? -17.063 21.928 14.725 1.00 52.41 393 GLY A O 1
ATOM 3019 C CA . SER B 2 1 ? -51.095 23.480 10.146 1.00 41.06 900 SER I CA 1
ATOM 3020 C C . SER B 2 1 ? -51.327 24.193 8.917 1.00 44.00 900 SER I C 1
ATOM 3028 N N . ASN B 2 3 ? -50.907 23.093 4.958 1.00 46.06 902 ASN I N 1
ATOM 3029 C CA . ASN B 2 3 ? -50.594 22.424 3.698 1.00 45.59 902 ASN I CA 1
ATOM 3030 C C . ASN B 2 3 ? -51.742 21.615 3.204 1.00 47.74 902 ASN I C 1
ATOM 3059 N N . TYR B 2 7 ? -46.940 20.939 -0.194 1.00 54.22 906 TYR I N 1
ATOM 3060 C CA . TYR B 2 7 ? -46.172 22.126 0.125 1.00 48.98 906 TYR I CA 1
ATOM 3061 C C . TYR B 2 7 ? -45.947 22.191 1.683 1.00 46.18 906 TYR I C 1
ATOM 3062 O O . TYR B 2 7 ? -46.671 21.508 2.367 1.00 42.93 906 TYR I O 1
#